Protein 1WY5 (pdb70)

Foldseek 3Di:
DALAVVQLVLLVVCCVVPVLADDFAEEEEAALFALLNQLLVVNCLVCVVVRNHNAYAYEHEQQPPDPCSVVSVVNVVVVCVVVVHHYHYYYDPQVVQCVVVVHASLVSVVVVSVVRVVVCCPVVPGQAYEYSDELVNLVLQLVVCVVVDDDLDSNLGDDQHDVRYHHSRHHPDPVSSVSNCVVVVHDTDPGPNVVRDDPSSCCCVVPVVVVVCVVPVPVSVVSVVVSVVSVVVVVVLQVVLVVQLVVQDDDLKGQLVSLVVDDPSSSLVSQCVSVVHDPPVQSVVLSCCSPPFDWDDPPDIWGNDDRMIGD/DALQCVQLVLLVVCCVPPVLADPFAEEEEAAQFALLNLLLVVSCVVCVVVSPHNAYAYEYEQQPPDPCSVVQVVSVVVVCVVVVHHYHYYYDPLVVQCVVVVHDSQVSVVVVSVVRVVVCCVVVVGQAYEYSDELVNQCLQLVVCVVVDDDLVRNLRDDQHDHRYGYSRHLPDPVSSVSNCVVVVPDTDDGCNVVNDDPSSVCCVPPVVVVVCVVPVCVSVVSSVVSVVSVVVVVVLLVVLVVVLVVQDDDQFGQLVVLVPDDPSSQLSSQCVNVVPRDVVVSVVVNVVSPPHAKDDDPWIKGDDNRIDTD

Structure (mmCIF, N/CA/C/O backbone):
data_1WY5
#
_entry.id   1WY5
#
_cell.length_a   81.963
_cell.length_b   81.963
_cell.length_c   302.578
_cell.angle_alpha   90.00
_cell.angle_beta   90.00
_cell.angle_gamma   90.00
#
_symmetry.space_group_name_H-M   'P 41 21 2'
#
loop_
_entity.id
_entity.type
_entity.pdbx_description
1 polymer 'Hypothetical UPF0072 protein AQ_1887'
2 water water
#
loop_
_atom_site.group_PDB
_atom_site.id
_atom_site.type_symbol
_atom_site.label_atom_id
_atom_site.label_alt_id
_atom_site.label_comp_id
_atom_site.label_asym_id
_atom_site.label_entity_id
_atom_site.label_seq_id
_atom_site.pdbx_PDB_ins_code
_atom_site.Cartn_x
_atom_site.Cartn_y
_atom_site.Cartn_z
_atom_site.occupancy
_atom_site.B_iso_or_equiv
_atom_site.auth_seq_id
_atom_site.auth_comp_id
_atom_site.auth_asym_id
_atom_site.auth_atom_id
_atom_site.pdbx_PDB_model_num
ATOM 1 N N . MET A 1 1 ? -7.042 -19.602 45.232 1.00 64.47 1 MET A N 1
ATOM 2 C CA . MET A 1 1 ? -7.923 -18.483 45.671 1.00 63.50 1 MET A CA 1
ATOM 3 C C . MET A 1 1 ? -7.245 -17.123 45.485 1.00 61.26 1 MET A C 1
ATOM 4 O O . MET A 1 1 ? -6.563 -16.633 46.388 1.00 62.72 1 MET A O 1
ATOM 9 N N . ASN A 1 2 ? -7.430 -16.519 44.315 1.00 56.64 2 ASN A N 1
ATOM 10 C CA . ASN A 1 2 ? -6.844 -15.213 44.038 1.00 52.75 2 ASN A CA 1
ATOM 11 C C . ASN A 1 2 ? -7.878 -14.095 44.257 1.00 50.13 2 ASN A C 1
ATOM 12 O O . ASN A 1 2 ? -9.054 -14.365 44.518 1.00 48.21 2 ASN A O 1
ATOM 17 N N . PRO A 1 3 ? -7.450 -12.825 44.159 1.00 47.14 3 PRO A N 1
ATOM 18 C CA . PRO A 1 3 ? -8.342 -11.677 44.355 1.00 47.25 3 PRO A CA 1
ATOM 19 C C . PRO A 1 3 ? -9.634 -11.725 43.546 1.00 47.48 3 PRO A C 1
ATOM 20 O O . PRO A 1 3 ? -10.697 -11.330 44.036 1.00 46.24 3 PRO A O 1
ATOM 24 N N . GLU A 1 4 ? -9.538 -12.203 42.309 1.00 47.20 4 GLU A N 1
ATOM 25 C CA . GLU A 1 4 ? -10.704 -12.279 41.440 1.00 48.02 4 GLU A CA 1
ATOM 26 C C . GLU A 1 4 ? -11.766 -13.262 41.925 1.00 47.01 4 GLU A C 1
ATOM 27 O O . GLU A 1 4 ? -12.902 -12.872 42.172 1.00 45.46 4 GLU A O 1
ATOM 33 N N . SER A 1 5 ? -11.393 -14.529 42.081 1.00 46.73 5 SER A N 1
ATOM 34 C CA . SER A 1 5 ? -12.346 -15.544 42.510 1.00 47.23 5 SER A CA 1
ATOM 35 C C . SER A 1 5 ? -12.881 -15.329 43.913 1.00 45.97 5 SER A C 1
ATOM 36 O O . SER A 1 5 ? -13.935 -15.851 44.262 1.00 46.82 5 SER A O 1
ATOM 39 N N . ARG A 1 6 ? -12.162 -14.560 44.722 1.00 46.86 6 ARG A N 1
ATOM 40 C CA . ARG A 1 6 ? -12.608 -14.278 46.088 1.00 46.01 6 ARG A CA 1
ATOM 41 C C . ARG A 1 6 ? -13.900 -13.447 46.043 1.00 44.09 6 ARG A C 1
ATOM 42 O O . ARG A 1 6 ? -14.829 -13.674 46.815 1.00 44.21 6 ARG A O 1
ATOM 50 N N . VAL A 1 7 ? -13.953 -12.493 45.120 1.00 40.89 7 VAL A N 1
ATOM 51 C CA . VAL A 1 7 ? -15.120 -11.638 44.960 1.00 37.71 7 VAL A CA 1
ATOM 52 C C . VAL A 1 7 ? -16.249 -12.419 44.293 1.00 37.53 7 VAL A C 1
ATOM 53 O O . VAL A 1 7 ? -17.385 -12.434 44.778 1.00 35.37 7 VAL A O 1
ATOM 57 N N . ILE A 1 8 ? -15.930 -13.062 43.174 1.00 37.70 8 ILE A N 1
ATOM 58 C CA . ILE A 1 8 ? -16.908 -13.850 42.434 1.00 39.49 8 ILE A CA 1
ATOM 59 C C . ILE A 1 8 ? -17.585 -14.892 43.337 1.00 40.89 8 ILE A C 1
ATOM 60 O O . ILE A 1 8 ? -18.791 -15.125 43.228 1.00 40.72 8 ILE A O 1
ATOM 65 N N . ARG A 1 9 ? -16.819 -15.500 44.238 1.00 42.65 9 ARG A N 1
ATOM 66 C CA . ARG A 1 9 ? -17.377 -16.491 45.150 1.00 45.51 9 ARG A CA 1
ATOM 67 C C . ARG A 1 9 ? -18.399 -15.864 46.093 1.00 44.27 9 ARG A C 1
ATOM 68 O O . ARG A 1 9 ? -19.395 -16.501 46.458 1.00 42.96 9 ARG A O 1
ATOM 76 N N . LYS A 1 10 ? -18.140 -14.626 46.511 1.00 42.67 10 LYS A N 1
ATOM 77 C CA . LYS A 1 10 ? -19.051 -13.939 47.423 1.00 40.57 10 LYS A CA 1
ATOM 78 C C . LYS A 1 10 ? -20.286 -13.438 46.689 1.00 37.80 10 LYS A C 1
ATOM 79 O O . LYS A 1 10 ? -21.366 -13.389 47.256 1.00 36.80 10 LYS A O 1
ATOM 85 N N . VAL A 1 11 ? -20.121 -13.072 45.423 1.00 36.23 11 VAL A N 1
ATOM 86 C CA . VAL A 1 11 ? -21.239 -12.610 44.622 1.00 35.24 11 VAL A CA 1
ATOM 87 C C . VAL A 1 11 ? -22.142 -13.806 44.325 1.00 36.36 11 VAL A C 1
ATOM 88 O O . VAL A 1 11 ? -23.364 -13.727 44.494 1.00 35.16 11 VAL A O 1
ATOM 92 N N . LEU A 1 12 ? -21.548 -14.923 43.904 1.00 36.29 12 LEU A N 1
ATOM 93 C CA . LEU A 1 12 ? -22.346 -16.117 43.624 1.00 36.36 12 LEU A CA 1
ATOM 94 C C . LEU A 1 12 ? -23.065 -16.609 44.880 1.00 34.65 12 LEU A C 1
ATOM 95 O O . LEU A 1 12 ? -24.214 -17.046 44.803 1.00 34.79 12 LEU A O 1
ATOM 100 N N . ALA A 1 13 ? -22.394 -16.529 46.030 1.00 32.62 13 ALA A N 1
ATOM 101 C CA . ALA A 1 13 ? -22.984 -16.955 47.301 1.00 32.26 13 ALA A CA 1
ATOM 102 C C . ALA A 1 13 ? -24.182 -16.077 47.677 1.00 33.04 13 ALA A C 1
ATOM 103 O O . ALA A 1 13 ? -25.154 -16.554 48.251 1.00 32.47 13 ALA A O 1
ATOM 105 N N . LEU A 1 14 ? -24.095 -14.788 47.359 1.00 33.69 14 LEU A N 1
ATOM 106 C CA . LEU A 1 14 ? -25.165 -13.849 47.643 1.00 33.27 14 LEU A CA 1
ATOM 107 C C . LEU A 1 14 ? -26.358 -14.262 46.781 1.00 34.01 14 LEU A C 1
ATOM 108 O O . LEU A 1 14 ? -27.493 -14.295 47.253 1.00 31.13 14 LEU A O 1
ATOM 113 N N . GLN A 1 15 ? -26.090 -14.579 45.511 1.00 35.67 15 GLN A N 1
ATOM 114 C CA . GLN A 1 15 ? -27.149 -14.984 44.580 1.00 37.72 15 GLN A CA 1
ATOM 115 C C . GLN A 1 15 ? -27.868 -16.229 45.078 1.00 40.04 15 GLN A C 1
ATOM 116 O O . GLN A 1 15 ? -29.096 -16.324 45.007 1.00 41.45 15 GLN A O 1
ATOM 122 N N . ASN A 1 16 ? -27.096 -17.183 45.583 1.00 41.55 16 ASN A N 1
ATOM 123 C CA . ASN A 1 16 ? -27.662 -18.413 46.104 1.00 43.40 16 ASN A CA 1
ATOM 124 C C . ASN A 1 16 ? -28.476 -18.136 47.374 1.00 44.97 16 ASN A C 1
ATOM 125 O O . ASN A 1 16 ? -29.531 -18.733 47.583 1.00 44.49 16 ASN A O 1
ATOM 130 N N . ASP A 1 17 ? -27.987 -17.224 48.216 1.00 46.73 17 ASP A N 1
ATOM 131 C CA . ASP A 1 17 ? -28.670 -16.874 49.468 1.00 47.59 17 ASP A CA 1
ATOM 132 C C . ASP A 1 17 ? -29.871 -15.923 49.330 1.00 47.76 17 ASP A C 1
ATOM 133 O O . ASP A 1 17 ? -30.844 -16.055 50.066 1.00 48.31 17 ASP A O 1
ATOM 138 N N . GLU A 1 18 ? -29.800 -14.973 48.395 1.00 47.45 18 GLU A N 1
ATOM 139 C CA . GLU A 1 18 ? -30.857 -13.972 48.224 1.00 47.23 18 GLU A CA 1
ATOM 140 C C . GLU A 1 18 ? -31.604 -13.913 46.883 1.00 47.19 18 GLU A C 1
ATOM 141 O O . GLU A 1 18 ? -32.633 -13.248 46.794 1.00 47.06 18 GLU A O 1
ATOM 147 N N . LYS A 1 19 ? -31.088 -14.570 45.845 1.00 46.62 19 LYS A N 1
ATOM 148 C CA . LYS A 1 19 ? -31.710 -14.526 44.519 1.00 44.75 19 LYS A CA 1
ATOM 149 C C . LYS A 1 19 ? -31.782 -13.071 44.049 1.00 43.30 19 LYS A C 1
ATOM 150 O O . LYS A 1 19 ? -32.853 -12.543 43.739 1.00 42.87 19 LYS A O 1
ATOM 156 N N . ILE A 1 20 ? -30.622 -12.429 44.007 1.00 41.17 20 ILE A N 1
ATOM 157 C CA . ILE A 1 20 ? -30.517 -11.039 43.585 1.00 40.04 20 ILE A CA 1
ATOM 158 C C . ILE A 1 20 ? -31.163 -10.873 42.219 1.00 40.78 20 ILE A C 1
ATOM 159 O O . ILE A 1 20 ? -31.930 -9.930 41.994 1.00 41.38 20 ILE A O 1
ATOM 164 N N . PHE A 1 21 ? -30.822 -11.783 41.308 1.00 37.89 21 PHE A N 1
ATOM 165 C CA . PHE A 1 21 ? -31.369 -11.773 39.961 1.00 38.18 21 PHE A CA 1
ATOM 166 C C . PHE A 1 21 ? -32.230 -13.025 39.779 1.00 39.35 21 PHE A C 1
ATOM 167 O O . PHE A 1 21 ? -31.807 -14.142 40.110 1.00 39.70 21 PHE A O 1
ATOM 175 N N . SER A 1 22 ? -33.446 -12.834 39.274 1.00 37.74 22 SER A N 1
ATOM 176 C CA . SER A 1 22 ? -34.359 -13.957 39.086 1.00 38.17 22 SER A CA 1
ATOM 177 C C . SER A 1 22 ? -35.444 -13.684 38.038 1.00 38.14 22 SER A C 1
ATOM 178 O O . SER A 1 22 ? -36.610 -14.010 38.242 1.00 36.05 22 SER A O 1
ATOM 181 N N . GLY A 1 23 ? -35.050 -13.091 36.916 1.00 39.22 23 GLY A N 1
ATOM 182 C CA . GLY A 1 23 ? -36.008 -12.795 35.872 1.00 39.86 23 GLY A CA 1
ATOM 183 C C . GLY A 1 23 ? -35.721 -11.473 35.185 1.00 42.32 23 GLY A C 1
ATOM 184 O O . GLY A 1 23 ? -36.205 -11.230 34.072 1.00 42.66 23 GLY A O 1
ATOM 185 N N . GLU A 1 24 ? -34.951 -10.608 35.846 1.00 39.88 24 GLU A N 1
ATOM 186 C CA . GLU A 1 24 ? -34.602 -9.321 35.262 1.00 38.39 24 GLU A CA 1
ATOM 187 C C . GLU A 1 24 ? -33.810 -9.597 33.993 1.00 38.80 24 GLU A C 1
ATOM 188 O O . GLU A 1 24 ? -33.052 -10.566 33.929 1.00 37.74 24 GLU A O 1
ATOM 194 N N . ARG A 1 25 ? -33.982 -8.750 32.985 1.00 38.09 25 ARG A N 1
ATOM 195 C CA . ARG A 1 25 ? -33.264 -8.927 31.728 1.00 38.77 25 ARG A CA 1
ATOM 196 C C . ARG A 1 25 ? -32.394 -7.718 31.418 1.00 38.31 25 ARG A C 1
ATOM 197 O O . ARG A 1 25 ? -31.377 -7.832 30.737 1.00 39.86 25 ARG A O 1
ATOM 205 N N . ARG A 1 26 ? -32.806 -6.554 31.903 1.00 37.55 26 ARG A N 1
ATOM 206 C CA . ARG A 1 26 ? -32.055 -5.330 31.647 1.00 37.21 26 ARG A CA 1
ATOM 207 C C . ARG A 1 26 ? -31.675 -4.617 32.946 1.00 35.91 26 ARG A C 1
ATOM 208 O O . ARG A 1 26 ? -32.535 -4.123 33.683 1.00 34.79 26 ARG A O 1
ATOM 216 N N . VAL A 1 27 ? -30.372 -4.582 33.210 1.00 34.73 27 VAL A N 1
ATOM 217 C CA . VAL A 1 27 ? -29.823 -3.972 34.416 1.00 33.28 27 VAL A CA 1
ATOM 218 C C . VAL A 1 27 ? -29.104 -2.650 34.158 1.00 32.63 27 VAL A C 1
ATOM 219 O O . VAL A 1 27 ? -28.251 -2.544 33.263 1.00 31.65 27 VAL A O 1
ATOM 223 N N . LEU A 1 28 ? -29.464 -1.640 34.941 1.00 31.44 28 LEU A N 1
ATOM 224 C CA . LEU A 1 28 ? -28.823 -0.330 34.849 1.00 31.62 28 LEU A CA 1
ATOM 225 C C . LEU A 1 28 ? -27.850 -0.230 36.033 1.00 30.66 28 LEU A C 1
ATOM 226 O O . LEU A 1 28 ? -28.240 -0.398 37.184 1.00 29.04 28 LEU A O 1
ATOM 231 N N . ILE A 1 29 ? -26.581 0.017 35.752 1.00 31.25 29 ILE A N 1
ATOM 232 C CA . ILE A 1 29 ? -25.596 0.134 36.813 1.00 32.37 29 ILE A CA 1
ATOM 233 C C . ILE A 1 29 ? -25.384 1.582 37.253 1.00 34.47 29 ILE A C 1
ATOM 234 O O . ILE A 1 29 ? -25.254 2.481 36.421 1.00 34.71 29 ILE A O 1
ATOM 239 N N . ALA A 1 30 ? -25.371 1.796 38.569 1.00 35.43 30 ALA A N 1
ATOM 240 C CA . ALA A 1 30 ? -25.126 3.117 39.140 1.00 35.24 30 ALA A CA 1
ATOM 241 C C . ALA A 1 30 ? -23.610 3.254 39.044 1.00 36.16 30 ALA A C 1
ATOM 242 O O . ALA A 1 30 ? -22.892 2.943 39.991 1.00 38.51 30 ALA A O 1
ATOM 244 N N . PHE A 1 31 ? -23.143 3.711 37.885 1.00 36.25 31 PHE A N 1
ATOM 245 C CA . PHE A 1 31 ? -21.719 3.841 37.582 1.00 35.58 31 PHE A CA 1
ATOM 246 C C . PHE A 1 31 ? -21.104 5.207 37.859 1.00 34.99 31 PHE A C 1
ATOM 247 O O . PHE A 1 31 ? -21.099 6.076 36.993 1.00 36.62 31 PHE A O 1
ATOM 255 N N . SER A 1 32 ? -20.548 5.377 39.051 1.00 35.02 32 SER A N 1
ATOM 256 C CA . SER A 1 32 ? -19.915 6.634 39.439 1.00 35.89 32 SER A CA 1
ATOM 257 C C . SER A 1 32 ? -18.535 6.758 38.811 1.00 34.60 32 SER A C 1
ATOM 258 O O . SER A 1 32 ? -18.060 7.859 38.535 1.00 34.85 32 SER A O 1
ATOM 261 N N . GLY A 1 33 ? -17.890 5.618 38.597 1.00 33.70 33 GLY A N 1
ATOM 262 C CA . GLY A 1 33 ? -16.557 5.625 38.026 1.00 33.21 33 GLY A CA 1
ATOM 263 C C . GLY A 1 33 ? -15.483 5.185 39.013 1.00 33.12 33 GLY A C 1
ATOM 264 O O . GLY A 1 33 ? -14.342 4.980 38.615 1.00 35.22 33 GLY A O 1
ATOM 265 N N . GLY A 1 34 ? -15.836 5.047 40.295 1.00 32.88 34 GLY A N 1
ATOM 266 C CA . GLY A 1 34 ? -14.872 4.610 41.298 1.00 33.04 34 GLY A CA 1
ATOM 267 C C . GLY A 1 34 ? -14.599 3.110 41.256 1.00 34.16 34 GLY A C 1
ATOM 268 O O . GLY A 1 34 ? -15.262 2.394 40.507 1.00 33.94 34 GLY A O 1
ATOM 269 N N . VAL A 1 35 ? -13.637 2.630 42.049 1.00 34.58 35 VAL A N 1
ATOM 270 C CA . VAL A 1 35 ? -13.299 1.200 42.075 1.00 36.11 35 VAL A CA 1
ATOM 271 C C . VAL A 1 35 ? -14.502 0.308 42.274 1.00 36.71 35 VAL A C 1
ATOM 272 O O . VAL A 1 35 ? -14.634 -0.708 41.598 1.00 38.73 35 VAL A O 1
ATOM 276 N N . ASP A 1 36 ? -15.346 0.659 43.240 1.00 37.54 36 ASP A N 1
ATOM 277 C CA . ASP A 1 36 ? -16.544 -0.127 43.536 1.00 40.39 36 ASP A CA 1
ATOM 278 C C . ASP A 1 36 ? -17.337 -0.329 42.260 1.00 38.21 36 ASP A C 1
ATOM 279 O O . ASP A 1 36 ? -17.695 -1.444 41.901 1.00 36.06 36 ASP A O 1
ATOM 284 N N . SER A 1 37 ? -17.602 0.792 41.599 1.00 37.48 37 SER A N 1
ATOM 285 C CA . SER A 1 37 ? -18.358 0.853 40.361 1.00 36.70 37 SER A CA 1
ATOM 286 C C . SER A 1 37 ? -17.754 -0.026 39.261 1.00 33.94 37 SER A C 1
ATOM 287 O O . SER A 1 37 ? -18.452 -0.808 38.621 1.00 33.11 37 SER A O 1
ATOM 290 N N . VAL A 1 38 ? -16.451 0.133 39.046 1.00 30.17 38 VAL A N 1
ATOM 291 C CA . VAL A 1 38 ? -1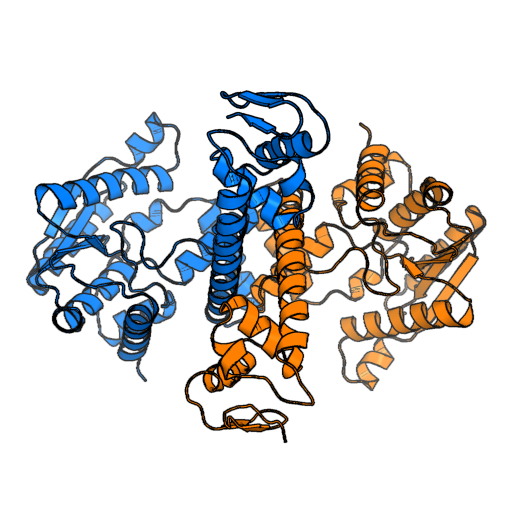5.716 -0.592 38.023 1.00 27.81 38 VAL A CA 1
ATOM 292 C C . VAL A 1 38 ? -15.690 -2.095 38.293 1.00 28.32 38 VAL A C 1
ATOM 293 O O . VAL A 1 38 ? -15.880 -2.884 37.378 1.00 29.47 38 VAL A O 1
ATOM 297 N N . VAL A 1 39 ? -15.483 -2.484 39.543 1.00 28.13 39 VAL A N 1
ATOM 298 C CA . VAL A 1 39 ? -15.457 -3.892 39.907 1.00 31.65 39 VAL A CA 1
ATOM 299 C C . VAL A 1 39 ? -16.862 -4.512 39.799 1.00 34.18 39 VAL A C 1
ATOM 300 O O . VAL A 1 39 ? -17.016 -5.652 39.347 1.00 34.97 39 VAL A O 1
ATOM 304 N N . LEU A 1 40 ? -17.887 -3.762 40.198 1.00 34.68 40 LEU A N 1
ATOM 305 C CA . LEU A 1 40 ? -19.260 -4.250 40.106 1.00 34.26 40 LEU A CA 1
ATOM 306 C C . LEU A 1 40 ? -19.540 -4.587 38.642 1.00 35.14 40 LEU A C 1
ATOM 307 O O . LEU A 1 40 ? -20.015 -5.676 38.315 1.00 34.79 40 LEU A O 1
ATOM 312 N N . THR A 1 41 ? -19.212 -3.637 37.773 1.00 34.24 41 THR A N 1
ATOM 313 C CA . THR A 1 41 ? -19.415 -3.767 36.338 1.00 34.64 41 THR A CA 1
ATOM 314 C C . THR A 1 41 ? -18.627 -4.920 35.726 1.00 34.54 41 THR A C 1
ATOM 315 O O . THR A 1 41 ? -19.157 -5.687 34.932 1.00 33.74 41 THR A O 1
ATOM 319 N N . ASP A 1 42 ? -17.354 -5.031 36.089 1.00 35.92 42 ASP A N 1
ATOM 320 C CA . ASP A 1 42 ? -16.506 -6.098 35.574 1.00 34.32 42 ASP A CA 1
ATOM 321 C C . ASP A 1 42 ? -17.085 -7.446 36.010 1.00 35.08 42 ASP A C 1
ATOM 322 O O . ASP A 1 42 ? -17.021 -8.421 35.271 1.00 37.06 42 ASP A O 1
ATOM 327 N N . VAL A 1 43 ? -17.662 -7.487 37.208 1.00 35.12 43 VAL A N 1
ATOM 328 C CA . VAL A 1 43 ? -18.265 -8.704 37.732 1.00 35.20 43 VAL A CA 1
ATOM 329 C C . VAL A 1 43 ? -19.555 -9.075 36.990 1.00 36.71 43 VAL A C 1
ATOM 330 O O . VAL A 1 43 ? -19.734 -10.227 36.581 1.00 37.82 43 VAL A O 1
ATOM 334 N N . LEU A 1 44 ? -20.448 -8.104 36.826 1.00 35.98 44 LEU A N 1
ATOM 335 C CA . LEU A 1 44 ? -21.718 -8.336 36.139 1.00 37.25 44 LEU A CA 1
ATOM 336 C C . LEU A 1 44 ? -21.546 -8.684 34.660 1.00 36.93 44 LEU A C 1
ATOM 337 O O . LEU A 1 44 ? -22.332 -9.457 34.111 1.00 36.71 44 LEU A O 1
ATOM 342 N N . LEU A 1 45 ? -20.530 -8.116 34.014 1.00 35.83 45 LEU A N 1
ATOM 343 C CA . LEU A 1 45 ? -20.285 -8.416 32.612 1.00 36.98 45 LEU A CA 1
ATOM 344 C C . LEU A 1 45 ? -19.744 -9.827 32.492 1.00 39.18 45 LEU A C 1
ATOM 345 O O . LEU A 1 45 ? -19.962 -10.509 31.489 1.00 41.37 45 LEU A O 1
ATOM 350 N N . LYS A 1 46 ? -19.047 -10.262 33.535 1.00 40.20 46 LYS A N 1
ATOM 351 C CA . LYS A 1 46 ? -18.467 -11.597 33.593 1.00 40.40 46 LYS A CA 1
ATOM 352 C C . LYS A 1 46 ? -19.548 -12.646 33.882 1.00 38.93 46 LYS A C 1
ATOM 353 O O . LYS A 1 46 ? -19.493 -13.756 33.366 1.00 37.23 46 LYS A O 1
ATOM 359 N N . LEU A 1 47 ? -20.536 -12.275 34.693 1.00 38.24 47 LEU A N 1
ATOM 360 C CA . LEU A 1 47 ? -21.616 -13.184 35.069 1.00 37.78 47 LEU A CA 1
ATOM 361 C C . LEU A 1 47 ? -22.945 -12.887 34.375 1.00 37.51 47 LEU A C 1
ATOM 362 O O . LEU A 1 47 ? -23.996 -13.366 34.804 1.00 36.99 47 LEU A O 1
ATOM 367 N N . LYS A 1 48 ? -22.898 -12.114 33.298 1.00 37.37 48 LYS A N 1
ATOM 368 C CA . LYS A 1 48 ? -24.105 -11.752 32.562 1.00 38.73 48 LYS A CA 1
ATOM 369 C C . LYS A 1 48 ? -24.944 -12.963 32.129 1.00 39.46 48 LYS A C 1
ATOM 370 O O . LYS A 1 48 ? -26.155 -13.004 32.362 1.00 39.75 48 LYS A O 1
ATOM 376 N N . ASN A 1 49 ? -24.312 -13.944 31.493 1.00 39.13 49 ASN A N 1
ATOM 377 C CA . ASN A 1 49 ? -25.041 -15.133 31.058 1.00 39.38 49 ASN A CA 1
ATOM 378 C C . ASN A 1 49 ? -25.465 -15.933 32.273 1.00 38.94 49 ASN A C 1
ATOM 379 O O . ASN A 1 49 ? -26.612 -16.384 32.370 1.00 37.86 49 ASN A O 1
ATOM 384 N N . TYR A 1 50 ? -24.535 -16.088 33.208 1.00 36.55 50 TYR A N 1
ATOM 385 C CA . TYR A 1 50 ? -24.805 -16.813 34.437 1.00 37.12 50 TYR A CA 1
ATOM 386 C C . TYR A 1 50 ? -26.155 -16.383 35.044 1.00 37.88 50 TYR A C 1
ATOM 387 O O . TYR A 1 50 ? -26.942 -17.229 35.470 1.00 38.35 50 TYR A O 1
ATOM 396 N N . PHE A 1 51 ? -26.413 -15.070 35.075 1.00 37.83 51 PHE A N 1
ATOM 397 C CA . PHE A 1 51 ? -27.658 -14.522 35.632 1.00 37.65 51 PHE A CA 1
ATOM 398 C C . PHE A 1 51 ? -28.817 -14.428 34.633 1.00 37.04 51 PHE A C 1
ATOM 399 O O . PHE A 1 51 ? -29.915 -14.018 35.005 1.00 36.65 51 PHE A O 1
ATOM 407 N N . SER A 1 52 ? -28.570 -14.783 33.373 1.00 36.53 52 SER A N 1
ATOM 408 C CA . SER A 1 52 ? -29.601 -14.723 32.327 1.00 35.54 52 SER A CA 1
ATOM 409 C C . SER A 1 52 ? -30.035 -13.284 32.018 1.00 35.68 52 SER A C 1
ATOM 410 O O . SER A 1 52 ? -31.215 -13.011 31.748 1.00 35.15 52 SER A O 1
ATOM 413 N N . LEU A 1 53 ? -29.073 -12.373 32.054 1.00 34.01 53 LEU A N 1
ATOM 414 C CA . LEU A 1 53 ? -29.330 -10.971 31.773 1.00 35.03 53 LEU A CA 1
ATOM 415 C C . LEU A 1 53 ? -29.124 -10.756 30.291 1.00 35.23 53 LEU A C 1
ATOM 416 O O . LEU A 1 53 ? -28.258 -11.376 29.685 1.00 36.60 53 LEU A O 1
ATOM 421 N N . LYS A 1 54 ? -29.920 -9.885 29.696 1.00 36.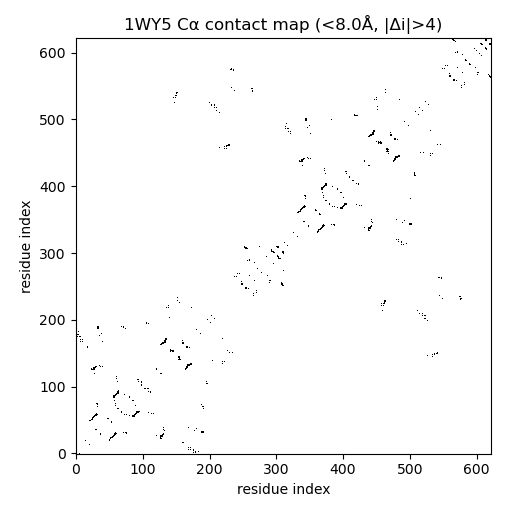60 54 LYS A N 1
ATOM 422 C CA . LYS A 1 54 ? -29.785 -9.636 28.273 1.00 39.48 54 LYS A CA 1
ATOM 423 C C . LYS A 1 54 ? -29.112 -8.301 27.988 1.00 41.27 54 LYS A C 1
ATOM 424 O O . LYS A 1 54 ? -28.552 -8.092 26.908 1.00 39.92 54 LYS A O 1
ATOM 430 N N . GLU A 1 55 ? -29.156 -7.403 28.966 1.00 43.09 55 GLU A N 1
ATOM 431 C CA . GLU A 1 55 ? -28.544 -6.094 28.808 1.00 45.17 55 GLU A CA 1
ATOM 432 C C . GLU A 1 55 ? -28.061 -5.466 30.110 1.00 44.72 55 GLU A C 1
ATOM 433 O O . GLU A 1 55 ? -28.805 -5.365 31.094 1.00 42.18 55 GLU A O 1
ATOM 439 N N . VAL A 1 56 ? -26.794 -5.058 30.102 1.00 43.95 56 VAL A N 1
ATOM 440 C CA . VAL A 1 56 ? -26.178 -4.403 31.246 1.00 41.75 56 VAL A CA 1
ATOM 441 C C . VAL A 1 56 ? -25.723 -3.054 30.712 1.00 42.23 56 VAL A C 1
ATOM 442 O O . VAL A 1 56 ? -24.891 -2.988 29.810 1.00 43.13 56 VAL A O 1
ATOM 446 N N . ALA A 1 57 ? -26.284 -1.979 31.255 1.00 41.89 57 ALA A N 1
ATOM 447 C CA . ALA A 1 57 ? -25.941 -0.637 30.802 1.00 39.76 57 ALA A CA 1
ATOM 448 C C . ALA A 1 57 ? -25.439 0.215 31.953 1.00 38.56 57 ALA A C 1
ATOM 449 O O . ALA A 1 57 ? -25.712 -0.066 33.114 1.00 37.74 57 ALA A O 1
ATOM 451 N N . LEU A 1 58 ? -24.705 1.267 31.621 1.00 38.40 58 LEU A N 1
ATOM 452 C CA . LEU A 1 58 ? -24.162 2.148 32.638 1.00 38.66 58 LEU A CA 1
ATOM 453 C C . LEU A 1 58 ? -24.929 3.439 32.684 1.00 37.17 58 LEU A C 1
ATOM 454 O O . LEU A 1 58 ? -25.449 3.897 31.674 1.00 37.51 58 LEU A O 1
ATOM 459 N N . ALA A 1 59 ? -24.992 4.021 33.871 1.00 36.97 59 ALA A N 1
ATOM 460 C CA . ALA A 1 59 ? -25.650 5.296 34.061 1.00 37.16 59 ALA A CA 1
ATOM 461 C C . ALA A 1 59 ? -24.730 6.088 34.975 1.00 38.37 59 ALA A C 1
ATOM 462 O O . ALA A 1 59 ? -24.496 5.698 36.119 1.00 36.71 59 ALA A O 1
ATOM 464 N N . HIS A 1 60 ? -24.180 7.177 34.448 1.00 39.63 60 HIS A N 1
ATOM 465 C CA . HIS A 1 60 ? -23.298 8.037 35.224 1.00 39.87 60 HIS A CA 1
ATOM 466 C C . HIS A 1 60 ? -23.969 9.380 35.450 1.00 40.13 60 HIS A C 1
ATOM 467 O O . HIS A 1 60 ? -24.494 10.005 34.519 1.00 39.11 60 HIS A O 1
ATOM 474 N N . PHE A 1 61 ? -23.940 9.817 36.701 1.00 39.67 61 PHE A N 1
ATOM 475 C CA . PHE A 1 61 ? -24.533 11.082 37.080 1.00 37.98 61 PHE A CA 1
ATOM 476 C C . PHE A 1 61 ? -23.424 12.093 37.368 1.00 38.02 61 PHE A C 1
ATOM 477 O O . PHE A 1 61 ? -22.529 11.827 38.169 1.00 37.97 61 PHE A O 1
ATOM 485 N N . ASN A 1 62 ? -23.480 13.245 36.708 1.00 36.60 62 ASN A N 1
ATOM 486 C CA . ASN A 1 62 ? -22.484 14.292 36.906 1.00 36.55 62 ASN A CA 1
ATOM 487 C C . ASN A 1 62 ? -23.054 15.268 37.934 1.00 36.97 62 ASN A C 1
ATOM 488 O O . ASN A 1 62 ? -24.043 15.944 37.664 1.00 37.18 62 ASN A O 1
ATOM 493 N N . HIS A 1 63 ? -22.430 15.332 39.111 1.00 36.40 63 HIS A N 1
ATOM 494 C CA . HIS A 1 63 ? -22.912 16.196 40.185 1.00 38.00 63 HIS A CA 1
ATOM 495 C C . HIS A 1 63 ? -22.503 17.669 40.115 1.00 39.04 63 HIS A C 1
ATOM 496 O O . HIS A 1 63 ? -22.917 18.458 40.965 1.00 36.20 63 HIS A O 1
ATOM 503 N N . MET A 1 64 ? -21.684 18.029 39.129 1.00 40.41 64 MET A N 1
ATOM 504 C CA . MET A 1 64 ? -21.227 19.409 38.968 1.00 42.81 64 MET A CA 1
ATOM 505 C C . MET A 1 64 ? -20.488 19.960 40.196 1.00 42.58 64 MET A C 1
ATOM 506 O O . MET A 1 64 ? -20.361 21.178 40.349 1.00 43.13 64 MET A O 1
ATOM 511 N N . LEU A 1 65 ? -20.002 19.076 41.063 1.00 41.84 65 LEU A N 1
ATOM 512 C CA . LEU A 1 65 ? -19.300 19.497 42.270 1.00 42.04 65 LEU A CA 1
ATOM 513 C C . LEU A 1 65 ? -17.916 20.071 42.021 1.00 42.13 65 LEU A C 1
ATOM 514 O O . LEU A 1 65 ? -17.537 21.069 42.632 1.00 43.29 65 LEU A O 1
ATOM 519 N N . ARG A 1 66 ? -17.159 19.441 41.132 1.00 41.22 66 ARG A N 1
ATOM 520 C CA . ARG A 1 66 ? -15.797 19.882 40.865 1.00 42.66 66 ARG A CA 1
ATOM 521 C C . ARG A 1 66 ? -15.343 19.587 39.443 1.00 42.91 66 ARG A C 1
ATOM 522 O O . ARG A 1 66 ? -15.976 18.802 38.743 1.00 44.44 66 ARG A O 1
ATOM 530 N N . GLU A 1 67 ? -14.247 20.214 39.020 1.00 41.65 67 GLU A N 1
ATOM 531 C CA . GLU A 1 67 ? -13.726 19.998 37.674 1.00 42.39 67 GLU A CA 1
ATOM 532 C C . GLU A 1 67 ? -13.505 18.528 37.365 1.00 39.36 67 GLU A C 1
ATOM 533 O O . GLU A 1 67 ? -13.679 18.102 36.228 1.00 41.54 67 GLU A O 1
ATOM 539 N N . SER A 1 68 ? -13.106 17.749 38.359 1.00 37.98 68 SER A N 1
ATOM 540 C CA . SER A 1 68 ? -12.852 16.334 38.106 1.00 39.12 68 SER A CA 1
ATOM 541 C C . SER A 1 68 ? -14.108 15.608 37.617 1.00 38.68 68 SER A C 1
ATOM 542 O O . SER A 1 68 ? -14.025 14.498 37.093 1.00 37.83 68 SER A O 1
ATOM 545 N N . ALA A 1 69 ? -15.263 16.247 37.785 1.00 37.49 69 ALA A N 1
ATOM 546 C CA . ALA A 1 69 ? -16.531 15.675 37.350 1.00 37.60 69 ALA A CA 1
ATOM 547 C C . ALA A 1 69 ? -16.499 15.413 35.847 1.00 38.13 69 ALA A C 1
ATOM 548 O O . ALA A 1 69 ? -16.900 14.341 35.385 1.00 36.66 69 ALA A O 1
ATOM 550 N N . GLU A 1 70 ? -16.027 16.400 35.089 1.00 38.61 70 GLU A N 1
ATOM 551 C CA . GLU A 1 70 ? -15.943 16.274 33.636 1.00 40.52 70 GLU A CA 1
ATOM 552 C C . GLU A 1 70 ? -14.946 15.164 33.289 1.00 40.03 70 GLU A C 1
ATOM 553 O O . GLU A 1 70 ? -15.155 14.402 32.336 1.00 39.74 70 GLU A O 1
ATOM 559 N N . ARG A 1 71 ? -13.865 15.083 34.068 1.00 38.79 71 ARG A N 1
ATOM 560 C CA . ARG A 1 71 ? -12.851 14.052 33.884 1.00 37.38 71 ARG A CA 1
ATOM 561 C C . ARG A 1 71 ? -13.509 12.689 34.155 1.00 37.78 71 ARG A C 1
ATOM 562 O O . ARG A 1 71 ? -13.286 11.724 33.427 1.00 37.44 71 ARG A O 1
ATOM 570 N N . ASP A 1 72 ? -14.325 12.631 35.205 1.00 37.83 72 ASP A N 1
ATOM 571 C CA . ASP A 1 72 ? -15.044 11.415 35.574 1.00 38.91 72 ASP A CA 1
ATOM 572 C C . ASP A 1 72 ? -15.977 10.981 34.445 1.00 38.84 72 ASP A C 1
ATOM 573 O O . ASP A 1 72 ? -16.026 9.806 34.091 1.00 37.01 72 ASP A O 1
ATOM 578 N N . GLU A 1 73 ? -16.721 11.934 33.887 1.00 40.10 73 GLU A N 1
ATOM 579 C CA . GLU A 1 73 ? -17.665 11.624 32.820 1.00 43.08 73 GLU A CA 1
ATOM 580 C C . GLU A 1 73 ? -16.938 11.039 31.618 1.00 43.92 73 GLU A C 1
ATOM 581 O O . GLU A 1 73 ? -17.397 10.068 31.006 1.00 42.49 73 GLU A O 1
ATOM 587 N N . GLU A 1 74 ? -15.794 11.632 31.295 1.00 45.20 74 GLU A N 1
ATOM 588 C CA . GLU A 1 74 ? -14.992 11.176 30.174 1.00 45.07 74 GLU A CA 1
ATOM 589 C C . GLU A 1 74 ? -14.503 9.761 30.403 1.00 42.83 74 GLU A C 1
ATOM 590 O O . GLU A 1 74 ? -14.523 8.942 29.489 1.00 43.66 74 GLU A O 1
ATOM 596 N N . PHE A 1 75 ? -14.061 9.469 31.620 1.00 40.02 75 PHE A N 1
ATOM 597 C CA . PHE A 1 75 ? -13.588 8.128 31.918 1.00 39.17 75 PHE A CA 1
ATOM 598 C C . PHE A 1 75 ? -14.721 7.118 31.759 1.00 40.48 75 PHE A C 1
ATOM 599 O O . PHE A 1 75 ? -14.527 6.028 31.215 1.00 41.59 75 PHE A O 1
ATOM 607 N N . CYS A 1 76 ? -15.901 7.482 32.250 1.00 40.17 76 CYS A N 1
ATOM 608 C CA . CYS A 1 76 ? -17.055 6.610 32.163 1.00 40.20 76 CYS A CA 1
ATOM 609 C C . CYS A 1 76 ? -17.421 6.326 30.711 1.00 41.17 76 CYS A C 1
ATOM 610 O O . CYS A 1 76 ? -17.733 5.192 30.360 1.00 39.85 76 CYS A O 1
ATOM 613 N N . LYS A 1 77 ? -17.373 7.345 29.861 1.00 42.08 77 LYS A N 1
ATOM 614 C CA . LYS A 1 77 ? -17.709 7.127 28.459 1.00 44.27 77 LYS A CA 1
ATOM 615 C C . LYS A 1 77 ? -16.704 6.206 27.776 1.00 44.10 77 LYS A C 1
ATOM 616 O O . LYS A 1 77 ? -17.103 5.296 27.053 1.00 44.31 77 LYS A O 1
ATOM 622 N N . GLU A 1 78 ? -15.411 6.426 28.020 1.00 44.21 78 GLU A N 1
ATOM 623 C CA . GLU A 1 78 ? -14.364 5.599 27.413 1.00 45.53 78 GLU A CA 1
ATOM 624 C C . GLU A 1 78 ? -14.470 4.164 27.912 1.00 44.33 78 GLU A C 1
ATOM 625 O O . GLU A 1 78 ? -14.220 3.214 27.168 1.00 44.15 78 GLU A O 1
ATOM 631 N N . PHE A 1 79 ? -14.851 4.022 29.176 1.00 43.08 79 PHE A N 1
ATOM 632 C CA . PHE A 1 79 ? -15.010 2.719 29.804 1.00 41.01 79 PHE A CA 1
ATOM 633 C C . PHE A 1 79 ? -16.169 1.972 29.152 1.00 42.63 79 PHE A C 1
ATOM 634 O O . PHE A 1 79 ? -16.090 0.755 28.945 1.00 43.46 79 PHE A O 1
ATOM 642 N N . ALA A 1 80 ? -17.242 2.698 28.834 1.00 40.93 80 ALA A N 1
ATOM 643 C CA . ALA A 1 80 ? -18.409 2.098 28.188 1.00 42.50 80 ALA A CA 1
ATOM 644 C C . ALA A 1 80 ? -18.011 1.564 26.815 1.00 43.96 80 ALA A C 1
ATOM 645 O O . ALA A 1 80 ? -18.389 0.453 26.436 1.00 42.36 80 ALA A O 1
ATOM 647 N N . LYS A 1 81 ? -17.244 2.367 26.079 1.00 46.88 81 LYS A N 1
ATOM 648 C CA . LYS A 1 81 ? -16.781 1.993 24.743 1.00 50.78 81 LYS A CA 1
ATOM 649 C C . LYS A 1 81 ? -15.807 0.817 24.765 1.00 50.61 81 LYS A C 1
ATOM 650 O O . LYS A 1 81 ? -15.905 -0.080 23.935 1.00 51.87 81 LYS A O 1
ATOM 656 N N . GLU A 1 82 ? -14.876 0.806 25.712 1.00 51.36 82 GLU A N 1
ATOM 657 C CA . GLU A 1 82 ? -13.927 -0.296 25.785 1.00 52.99 82 GLU A CA 1
ATOM 658 C C . GLU A 1 82 ? -14.672 -1.596 26.108 1.00 51.64 82 GLU A C 1
ATOM 659 O O . GLU A 1 82 ? -14.227 -2.685 25.746 1.00 51.30 82 GLU A O 1
ATOM 665 N N . ARG A 1 83 ? -15.816 -1.470 26.776 1.00 49.38 83 ARG A N 1
ATOM 666 C CA . ARG A 1 83 ? -16.626 -2.620 27.166 1.00 46.88 83 ARG A CA 1
ATOM 667 C C . ARG A 1 83 ? -17.783 -2.878 26.211 1.00 47.06 83 ARG A C 1
ATOM 668 O O . ARG A 1 83 ? -18.458 -3.899 26.319 1.00 47.40 83 ARG A O 1
ATOM 676 N N . ASN A 1 84 ? -18.014 -1.950 25.287 1.00 46.71 84 ASN A N 1
ATOM 677 C CA . ASN A 1 84 ? -19.107 -2.069 24.320 1.00 47.49 84 ASN A CA 1
ATOM 678 C C . ASN A 1 84 ? -20.486 -2.050 24.987 1.00 46.91 84 ASN A C 1
ATOM 679 O O . ASN A 1 84 ? -21.376 -2.826 24.629 1.00 45.44 84 ASN A O 1
ATOM 684 N N . MET A 1 85 ? -20.659 -1.160 25.959 1.00 44.89 85 MET A N 1
ATOM 685 C CA . MET A 1 85 ? -21.933 -1.050 26.651 1.00 44.33 85 MET A CA 1
ATOM 686 C C . MET A 1 85 ? -22.520 0.311 26.348 1.00 42.76 85 MET A C 1
ATOM 687 O O . MET A 1 85 ? -21.807 1.241 25.965 1.00 40.03 85 MET A O 1
ATOM 692 N N . LYS A 1 86 ? -23.825 0.416 26.546 1.00 41.72 86 LYS A N 1
ATOM 693 C CA . LYS A 1 86 ? -24.529 1.662 26.355 1.00 43.63 86 LYS A CA 1
ATOM 694 C C . LYS A 1 86 ? -24.347 2.440 27.658 1.00 43.04 86 LYS A C 1
ATOM 695 O O . LYS A 1 86 ? -24.252 1.851 28.734 1.00 43.03 86 LYS A O 1
ATOM 701 N N . ILE A 1 87 ? -24.264 3.759 27.573 1.00 43.12 87 ILE A N 1
ATOM 702 C CA . ILE A 1 87 ? -24.135 4.553 28.787 1.00 42.11 87 ILE A CA 1
ATOM 703 C C . ILE A 1 87 ? -25.068 5.750 28.726 1.00 42.07 87 ILE A C 1
ATOM 704 O O . ILE A 1 87 ? -25.229 6.362 27.674 1.00 41.40 87 ILE A O 1
ATOM 709 N N . PHE A 1 88 ? -25.701 6.059 29.854 1.00 43.05 88 PHE A N 1
ATOM 710 C CA . PHE A 1 88 ? -26.599 7.205 29.947 1.00 44.25 88 PHE A CA 1
ATOM 711 C C . PHE A 1 88 ? -25.985 8.202 30.925 1.00 45.07 88 PHE A C 1
ATOM 712 O O . PHE A 1 88 ? -25.615 7.834 32.040 1.00 46.10 88 PHE A O 1
ATOM 720 N N . VAL A 1 89 ? -25.872 9.459 30.504 1.00 45.32 89 VAL A N 1
ATOM 721 C CA . VAL A 1 89 ? -25.287 10.498 31.348 1.00 46.91 89 VAL A CA 1
ATOM 722 C C . VAL A 1 89 ? -26.302 11.536 31.818 1.00 46.03 89 VAL A C 1
ATOM 723 O O . VAL A 1 89 ? -27.151 11.988 31.058 1.00 47.35 89 VAL A O 1
ATOM 727 N N . GLY A 1 90 ? -26.206 11.907 33.086 1.00 46.73 90 GLY A N 1
ATOM 728 C CA . GLY A 1 90 ? -27.119 12.887 33.644 1.00 46.56 90 GLY A CA 1
ATOM 729 C C . GLY A 1 90 ? -26.349 14.005 34.316 1.00 46.06 90 GLY A C 1
ATOM 730 O O . GLY A 1 90 ? -25.133 13.908 34.510 1.00 45.30 90 GLY A O 1
ATOM 731 N N . LYS A 1 91 ? -27.045 15.072 34.682 1.00 44.96 91 LYS A N 1
ATOM 732 C CA . LYS A 1 91 ? -26.372 16.190 35.314 1.00 45.75 91 LYS A CA 1
ATOM 733 C C . LYS A 1 91 ? -27.323 17.109 36.053 1.00 44.07 91 LYS A C 1
ATOM 734 O O . LYS A 1 91 ? -28.386 17.458 35.552 1.00 42.56 91 LYS A O 1
ATOM 740 N N . GLU A 1 92 ? -26.924 17.487 37.257 1.00 43.74 92 GLU A N 1
ATOM 741 C CA . GLU A 1 92 ? -27.705 18.380 38.083 1.00 43.79 92 GLU A CA 1
ATOM 742 C C . GLU A 1 92 ? -26.727 19.018 39.049 1.00 43.58 92 GLU A C 1
ATOM 743 O O . GLU A 1 92 ? -25.735 18.392 39.430 1.00 42.40 92 GLU A O 1
ATOM 749 N N . ASP A 1 93 ? -26.977 20.268 39.428 1.00 43.52 93 ASP A N 1
ATOM 750 C CA . ASP A 1 93 ? -26.080 20.938 40.360 1.00 42.98 93 ASP A CA 1
ATOM 751 C C . ASP A 1 93 ? -26.461 20.503 41.760 1.00 41.90 93 ASP A C 1
ATOM 752 O O . ASP A 1 93 ? -27.407 21.035 42.347 1.00 43.30 93 ASP A O 1
ATOM 757 N N . VAL A 1 94 ? -25.725 19.541 42.300 1.00 39.38 94 VAL A N 1
ATOM 758 C CA . VAL A 1 94 ? -26.016 19.040 43.632 1.00 38.59 94 VAL A CA 1
ATOM 759 C C . VAL A 1 94 ? -25.800 20.069 44.743 1.00 39.33 94 VAL A C 1
ATOM 760 O O . VAL A 1 94 ? -26.672 20.247 45.597 1.00 38.92 94 VAL A O 1
ATOM 764 N N . ARG A 1 95 ? -24.652 20.741 44.738 1.00 40.36 95 ARG A N 1
ATOM 765 C CA . ARG A 1 95 ? -24.360 21.753 45.756 1.00 42.26 95 ARG A CA 1
ATOM 766 C C . ARG A 1 95 ? -25.486 22.793 45.843 1.00 43.32 95 ARG A C 1
ATOM 767 O O . ARG A 1 95 ? -25.933 23.155 46.934 1.00 44.42 95 ARG A O 1
ATOM 775 N N . ALA A 1 96 ? -25.931 23.271 44.685 1.00 43.52 96 ALA A N 1
ATOM 776 C CA . ALA A 1 96 ? -27.000 24.265 44.605 1.00 44.15 96 ALA A CA 1
ATOM 777 C C . ALA A 1 96 ? -28.300 23.745 45.214 1.00 44.13 96 ALA A C 1
ATOM 778 O O . ALA A 1 96 ? -28.947 24.438 45.998 1.00 44.66 96 ALA A O 1
ATOM 780 N N . PHE A 1 97 ? -28.678 22.527 44.833 1.00 44.38 97 PHE A N 1
ATOM 781 C CA . PHE A 1 97 ? -29.896 21.895 45.321 1.00 43.21 97 PHE A CA 1
ATOM 782 C C . PHE A 1 97 ? -29.826 21.741 46.838 1.00 44.49 97 PHE A C 1
ATOM 783 O O . PHE A 1 97 ? -30.805 21.988 47.544 1.00 43.38 97 PHE A O 1
ATOM 791 N N . ALA A 1 98 ? -28.659 21.340 47.335 1.00 44.93 98 ALA A N 1
ATOM 792 C CA . ALA A 1 98 ? -28.484 21.149 48.765 1.00 48.15 98 ALA A CA 1
ATOM 793 C C . ALA A 1 98 ? -28.720 22.443 49.538 1.00 50.85 98 ALA A C 1
ATOM 794 O O . ALA A 1 98 ? -29.336 22.434 50.606 1.00 50.50 98 ALA A O 1
ATOM 796 N N . LYS A 1 99 ? -28.243 23.556 48.992 1.00 53.82 99 LYS A N 1
ATOM 797 C CA . LYS A 1 99 ? -28.393 24.844 49.658 1.00 57.64 99 LYS A CA 1
ATOM 798 C C . LYS A 1 99 ? -29.821 25.378 49.695 1.00 58.04 99 LYS A C 1
ATOM 799 O O . LYS A 1 99 ? -30.266 25.844 50.738 1.00 57.72 99 LYS A O 1
ATOM 805 N N . GLU A 1 100 ? -30.546 25.295 48.581 1.00 59.29 100 GLU A N 1
ATOM 806 C CA . GLU A 1 100 ? -31.920 25.790 48.555 1.00 61.82 100 GLU A CA 1
ATOM 807 C C . GLU A 1 100 ? -32.914 24.869 49.264 1.00 61.75 100 GLU A C 1
ATOM 808 O O . GLU A 1 100 ? -34.101 25.185 49.373 1.00 62.10 100 GLU A O 1
ATOM 814 N N . ASN A 1 101 ? -32.436 23.729 49.744 1.00 60.92 101 ASN A N 1
ATOM 815 C CA . ASN A 1 101 ? -33.301 22.785 50.436 1.00 59.47 101 ASN A CA 1
ATOM 816 C C . ASN A 1 101 ? -32.768 22.481 51.827 1.00 59.51 101 ASN A C 1
ATOM 817 O O . ASN A 1 101 ? -33.158 21.499 52.464 1.00 59.61 101 ASN A O 1
ATOM 822 N N . ARG A 1 102 ? -31.871 23.344 52.288 1.00 59.29 102 ARG A N 1
ATOM 823 C CA . ARG A 1 102 ? -31.265 23.215 53.603 1.00 60.05 102 ARG A CA 1
ATOM 824 C C . ARG A 1 102 ? -30.936 21.756 53.935 1.00 58.01 102 ARG A C 1
ATOM 825 O O . ARG A 1 102 ? -31.349 21.250 54.980 1.00 58.54 102 ARG A O 1
ATOM 833 N N . MET A 1 103 ? -30.225 21.071 53.041 1.00 53.86 103 MET A N 1
ATOM 834 C CA . MET A 1 103 ? -29.832 19.691 53.304 1.00 49.63 103 MET A CA 1
ATOM 835 C C . MET A 1 103 ? -28.356 19.487 52.989 1.00 46.24 103 MET A C 1
ATOM 836 O O . MET A 1 103 ? -27.733 20.329 52.349 1.00 45.91 103 MET A O 1
ATOM 841 N N . SER A 1 104 ? -27.787 18.384 53.461 1.00 42.80 104 SER A N 1
ATOM 842 C CA . SER A 1 104 ? -26.372 18.097 53.226 1.00 38.36 104 SER A CA 1
ATOM 843 C C . SER A 1 104 ? -26.089 17.683 51.785 1.00 36.10 104 SER A C 1
ATOM 844 O O . SER A 1 104 ? -27.010 17.371 51.023 1.00 33.01 104 SER A O 1
ATOM 847 N N . LEU A 1 105 ? -24.813 17.689 51.411 1.00 34.09 105 LEU A N 1
ATOM 848 C CA . LEU A 1 105 ? -24.433 17.298 50.064 1.00 34.73 105 LEU A CA 1
ATOM 849 C C . LEU A 1 105 ? -24.730 15.825 49.846 1.00 36.16 105 LEU A C 1
ATOM 850 O O . LEU A 1 105 ? -25.117 15.430 48.749 1.00 35.65 105 LEU A O 1
ATOM 855 N N . GLU A 1 106 ? -24.555 15.018 50.894 1.00 37.28 106 GLU A N 1
ATOM 856 C CA . GLU A 1 106 ? -24.795 13.584 50.793 1.00 39.39 106 GLU A CA 1
ATOM 857 C C . GLU A 1 106 ? -26.255 13.288 50.484 1.00 40.73 106 GLU A C 1
ATOM 858 O O . GLU A 1 106 ? -26.542 12.536 49.561 1.00 39.44 106 GLU A O 1
ATOM 864 N N . GLU A 1 107 ? -27.186 13.881 51.227 1.00 42.18 107 GLU A N 1
ATOM 865 C CA . GLU A 1 107 ? -28.593 13.599 50.950 1.00 45.23 107 GLU A CA 1
ATOM 866 C C . GLU A 1 107 ? -29.113 14.259 49.670 1.00 43.89 107 GLU A C 1
ATOM 867 O O . GLU A 1 107 ? -30.029 13.739 49.034 1.00 44.07 107 GLU A O 1
ATOM 873 N N . ALA A 1 108 ? -28.521 15.382 49.272 1.00 42.57 108 ALA A N 1
ATOM 874 C CA . ALA A 1 108 ? -28.940 16.046 48.038 1.00 41.30 108 ALA A CA 1
ATOM 875 C C . ALA A 1 108 ? -28.431 15.223 46.863 1.00 40.82 108 ALA A C 1
ATOM 876 O O . ALA A 1 108 ? -29.155 14.994 45.891 1.00 40.29 108 ALA A O 1
ATOM 878 N N . GLY A 1 109 ? -27.179 14.780 46.969 1.00 40.80 109 GLY A N 1
ATOM 879 C CA . GLY A 1 109 ? -26.569 13.981 45.922 1.00 41.86 109 GLY A CA 1
ATOM 880 C C . GLY A 1 109 ? -27.305 12.671 45.759 1.00 42.80 109 GLY A C 1
ATOM 881 O O . GLY A 1 109 ? -27.583 12.236 44.645 1.00 43.88 109 GLY A O 1
ATOM 882 N N . ARG A 1 110 ? -27.623 12.036 46.877 1.00 44.29 110 ARG A N 1
ATOM 883 C CA . ARG A 1 110 ? -28.344 10.772 46.857 1.00 46.57 110 ARG A CA 1
ATOM 884 C C . ARG A 1 110 ? -29.709 10.973 46.192 1.00 45.24 110 ARG A C 1
ATOM 885 O O . ARG A 1 110 ? -30.116 10.201 45.324 1.00 46.14 110 ARG A O 1
ATOM 893 N N . PHE A 1 111 ? -30.407 12.025 46.590 1.00 43.54 111 PHE A N 1
ATOM 894 C CA . PHE A 1 111 ? -31.725 12.305 46.034 1.00 42.88 111 PHE A CA 1
ATOM 895 C C . PHE A 1 111 ? -31.737 12.537 44.511 1.00 42.11 111 PHE A C 1
ATOM 896 O O . PHE A 1 111 ? -32.527 11.929 43.787 1.00 42.31 111 PHE A O 1
ATOM 904 N N . LEU A 1 112 ? -30.865 13.413 44.026 1.00 40.87 112 LEU A N 1
ATOM 905 C CA . LEU A 1 112 ? -30.818 13.720 42.602 1.00 39.27 112 LEU A CA 1
ATOM 906 C C . LEU A 1 112 ? -30.269 12.574 41.764 1.00 38.81 112 LEU A C 1
ATOM 907 O O . LEU A 1 112 ? -30.715 12.342 40.641 1.00 38.69 112 LEU A O 1
ATOM 912 N N . ARG A 1 113 ? -29.301 11.859 42.311 1.00 39.99 113 ARG A N 1
ATOM 913 C CA . ARG A 1 113 ? -28.689 10.742 41.606 1.00 41.23 113 ARG A CA 1
ATOM 914 C C . ARG A 1 113 ? -29.709 9.625 41.364 1.00 41.40 113 ARG A C 1
ATOM 915 O O . ARG A 1 113 ? -29.815 9.094 40.256 1.00 40.12 113 ARG A O 1
ATOM 923 N N . TYR A 1 114 ? -30.472 9.267 42.388 1.00 41.59 114 TYR A N 1
ATOM 924 C CA . TYR A 1 114 ? -31.447 8.211 42.196 1.00 43.67 114 TYR A CA 1
ATOM 925 C C . TYR A 1 114 ? -32.660 8.665 41.401 1.00 43.21 114 TYR A C 1
ATOM 926 O O . TYR A 1 114 ? -33.279 7.867 40.699 1.00 43.38 114 TYR A O 1
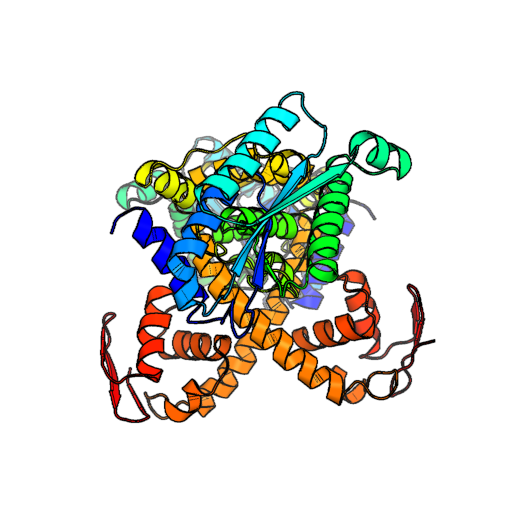ATOM 935 N N . LYS A 1 115 ? -32.991 9.946 41.488 1.00 42.39 115 LYS A N 1
ATOM 936 C CA . LYS A 1 115 ? -34.102 10.462 40.707 1.00 41.62 115 LYS A CA 1
ATOM 937 C C . LYS A 1 115 ? -33.708 10.198 39.253 1.00 40.95 115 LYS A C 1
ATOM 938 O O . LYS A 1 115 ? -34.480 9.633 38.473 1.00 38.80 115 LYS A O 1
ATOM 944 N N . PHE A 1 116 ? -32.479 10.585 38.913 1.00 40.25 116 PHE A N 1
ATOM 945 C CA . PHE A 1 116 ? -31.944 10.397 37.570 1.00 37.75 116 PHE A CA 1
ATOM 946 C C . PHE A 1 116 ? -31.922 8.914 37.185 1.00 38.70 116 PHE A C 1
ATOM 947 O O . PHE A 1 116 ? -32.389 8.539 36.099 1.00 38.80 116 PHE A O 1
ATOM 955 N N . LEU A 1 117 ? -31.384 8.076 38.072 1.00 38.07 117 LEU A N 1
ATOM 956 C CA . LEU A 1 117 ? -31.302 6.641 37.810 1.00 37.43 117 LEU A CA 1
ATOM 957 C C . LEU A 1 117 ? -32.683 6.056 37.560 1.00 39.19 117 LEU A C 1
ATOM 958 O O . LEU A 1 117 ? -32.864 5.259 36.641 1.00 38.03 117 LEU A O 1
ATOM 963 N N . LYS A 1 118 ? -33.657 6.465 38.369 1.00 40.98 118 LYS A N 1
ATOM 964 C CA . LYS A 1 118 ? -35.020 5.970 38.224 1.00 42.16 118 LYS A CA 1
ATOM 965 C C . LYS A 1 118 ? -35.706 6.458 36.954 1.00 42.50 118 LYS A C 1
ATOM 966 O O . LYS A 1 118 ? -36.511 5.731 36.374 1.00 41.67 118 LYS A O 1
ATOM 972 N N . GLU A 1 119 ? -35.379 7.676 36.519 1.00 42.55 119 GLU A N 1
ATOM 973 C CA . GLU A 1 119 ? -35.943 8.225 35.291 1.00 42.15 119 GLU A CA 1
ATOM 974 C C . GLU A 1 119 ? -35.447 7.415 34.102 1.00 42.49 119 GLU A C 1
ATOM 975 O O . GLU A 1 119 ? -36.223 7.084 33.216 1.00 43.11 119 GLU A O 1
ATOM 981 N N . ILE A 1 120 ? -34.151 7.107 34.079 1.00 42.49 120 ILE A N 1
ATOM 982 C CA . ILE A 1 120 ? -33.574 6.320 32.990 1.00 42.90 120 ILE A CA 1
ATOM 983 C C . ILE A 1 120 ? -34.174 4.912 33.009 1.00 43.83 120 ILE A C 1
ATOM 984 O O . ILE A 1 120 ? -34.382 4.297 31.968 1.00 43.46 120 ILE A O 1
ATOM 989 N N . LEU A 1 121 ? -34.468 4.417 34.203 1.00 44.78 121 LEU A N 1
ATOM 990 C CA . LEU A 1 121 ? -35.033 3.086 34.352 1.00 48.02 121 LEU A CA 1
ATOM 991 C C . LEU A 1 121 ? -36.400 2.975 33.686 1.00 50.70 121 LEU A C 1
ATOM 992 O O . LEU A 1 121 ? -36.723 1.959 33.069 1.00 51.87 121 LEU A O 1
ATOM 997 N N . GLU A 1 122 ? -37.202 4.023 33.793 1.00 52.38 122 GLU A N 1
ATOM 998 C CA . GLU A 1 122 ? -38.527 3.987 33.206 1.00 55.04 122 GLU A CA 1
ATOM 999 C C . GLU A 1 122 ? -38.579 4.383 31.733 1.00 54.06 122 GLU A C 1
ATOM 1000 O O . GLU A 1 122 ? -39.196 3.689 30.923 1.00 55.41 122 GLU A O 1
ATOM 1006 N N . SER A 1 123 ? -37.912 5.469 31.368 1.00 52.52 123 SER A N 1
ATOM 1007 C CA . SER A 1 123 ? -37.926 5.911 29.979 1.00 52.28 123 SER A CA 1
ATOM 1008 C C . SER A 1 123 ? -37.089 5.026 29.051 1.00 51.96 123 SER A C 1
ATOM 1009 O O . SER A 1 123 ? -37.185 5.134 27.825 1.00 51.50 123 SER A O 1
ATOM 1012 N N . GLU A 1 124 ? -36.267 4.154 29.629 1.00 51.40 124 GLU A N 1
ATOM 1013 C CA . GLU A 1 124 ? -35.423 3.279 28.826 1.00 50.72 124 GLU A CA 1
ATOM 1014 C C . GLU A 1 124 ? -35.703 1.793 29.017 1.00 48.66 124 GLU A C 1
ATOM 1015 O O . GLU A 1 124 ? -35.008 0.949 28.460 1.00 49.42 124 GLU A O 1
ATOM 1021 N N . GLY A 1 125 ? -36.718 1.478 29.810 1.00 46.19 125 GLY A N 1
ATOM 1022 C CA . GLY A 1 125 ? -37.092 0.094 30.025 1.00 45.12 125 GLY A CA 1
ATOM 1023 C C . GLY A 1 125 ? -36.140 -0.835 30.755 1.00 45.34 125 GLY A C 1
ATOM 1024 O O . GLY A 1 125 ? -35.854 -1.931 30.271 1.00 46.13 125 GLY A O 1
ATOM 1025 N N . PHE A 1 126 ? -35.642 -0.420 31.914 1.00 44.12 126 PHE A N 1
ATOM 1026 C CA . PHE A 1 126 ? -34.757 -1.288 32.677 1.00 42.44 126 PHE A CA 1
ATOM 1027 C C . PHE A 1 126 ? -35.544 -1.934 33.810 1.00 42.45 126 PHE A C 1
ATOM 1028 O O . PHE A 1 126 ? -36.524 -1.372 34.289 1.00 43.19 126 PHE A O 1
ATOM 1036 N N . ASP A 1 127 ? -35.122 -3.125 34.218 1.00 42.90 127 ASP A N 1
ATOM 1037 C CA . ASP A 1 127 ? -35.815 -3.870 35.260 1.00 42.76 127 ASP A CA 1
ATOM 1038 C C . ASP A 1 127 ? -35.332 -3.590 36.678 1.00 42.85 127 ASP A C 1
ATOM 1039 O O . ASP A 1 127 ? -36.041 -3.877 37.643 1.00 43.72 127 ASP A O 1
ATOM 1044 N N . CYS A 1 128 ? -34.128 -3.048 36.815 1.00 41.03 128 CYS A N 1
ATOM 1045 C CA . CYS A 1 128 ? -33.597 -2.770 38.143 1.00 38.76 128 CYS A CA 1
ATOM 1046 C C . CYS A 1 128 ? -32.289 -2.017 38.066 1.00 38.00 128 CYS A C 1
ATOM 1047 O O . CYS A 1 128 ? -31.719 -1.837 36.984 1.00 36.77 128 CYS A O 1
ATOM 1050 N N . ILE A 1 129 ? -31.820 -1.589 39.231 1.00 35.74 129 ILE A N 1
ATOM 1051 C CA . ILE A 1 129 ? -30.580 -0.839 39.343 1.00 34.71 129 ILE A CA 1
ATOM 1052 C C . ILE A 1 129 ? -29.556 -1.573 40.195 1.00 32.96 129 ILE A C 1
ATOM 1053 O O . ILE A 1 129 ? -29.839 -1.945 41.332 1.00 32.30 129 ILE A O 1
ATOM 1058 N N . ALA A 1 130 ? -28.368 -1.781 39.636 1.00 32.78 130 ALA A N 1
ATOM 1059 C CA . ALA A 1 130 ? -27.284 -2.442 40.352 1.00 33.31 130 ALA A CA 1
ATOM 1060 C C . ALA A 1 130 ? -26.394 -1.369 40.968 1.00 35.49 130 ALA A C 1
ATOM 1061 O O . ALA A 1 130 ? -25.922 -0.456 40.281 1.00 36.01 130 ALA A O 1
ATOM 1063 N N . THR A 1 131 ? -26.159 -1.499 42.266 1.00 35.34 131 THR A N 1
ATOM 1064 C CA . THR A 1 131 ? -25.351 -0.556 43.030 1.00 36.56 131 THR A CA 1
ATOM 1065 C C . THR A 1 131 ? -24.070 -1.249 43.535 1.00 36.24 131 THR A C 1
ATOM 1066 O O . THR A 1 131 ? -24.050 -2.467 43.717 1.00 35.81 131 THR A O 1
ATOM 1070 N N . ALA A 1 132 ? -23.001 -0.487 43.753 1.00 34.72 132 ALA A N 1
ATOM 1071 C CA . ALA A 1 132 ? -21.748 -1.091 44.221 1.00 34.83 132 ALA A CA 1
ATOM 1072 C C . ALA A 1 132 ? -21.621 -1.106 45.749 1.00 35.95 132 ALA A C 1
ATOM 1073 O O . ALA A 1 132 ? -20.518 -1.303 46.289 1.00 35.19 132 ALA A O 1
ATOM 1075 N N . HIS A 1 133 ? -22.741 -0.900 46.446 1.00 34.57 133 HIS A N 1
ATOM 1076 C CA . HIS A 1 133 ? -22.727 -0.908 47.904 1.00 36.26 133 HIS A CA 1
ATOM 1077 C C . HIS A 1 133 ? -22.173 -2.213 48.443 1.00 36.77 133 HIS A C 1
ATOM 1078 O O . HIS A 1 133 ? -22.583 -3.291 48.017 1.00 37.57 133 HIS A O 1
ATOM 1085 N N . HIS A 1 134 ? -21.237 -2.111 49.382 1.00 36.13 134 HIS A N 1
ATOM 1086 C CA . HIS A 1 134 ? -20.595 -3.291 49.937 1.00 35.00 134 HIS A CA 1
ATOM 1087 C C . HIS A 1 134 ? -20.603 -3.413 51.460 1.00 34.95 134 HIS A C 1
ATOM 1088 O O . HIS A 1 134 ? -21.180 -2.584 52.166 1.00 34.55 134 HIS A O 1
ATOM 1095 N N . LEU A 1 135 ? -19.946 -4.459 51.955 1.00 33.03 135 LEU A N 1
ATOM 1096 C CA . LEU A 1 135 ? -19.882 -4.730 53.379 1.00 33.69 135 LEU A CA 1
ATOM 1097 C C . LEU A 1 135 ? -19.361 -3.561 54.214 1.00 34.19 135 LEU A C 1
ATOM 1098 O O . LEU A 1 135 ? -19.868 -3.314 55.302 1.00 34.49 135 LEU A O 1
ATOM 1103 N N . ASN A 1 136 ? -18.361 -2.834 53.731 1.00 32.22 136 ASN A N 1
ATOM 1104 C CA . ASN A 1 136 ? -17.887 -1.712 54.521 1.00 33.22 136 ASN A CA 1
ATOM 1105 C C . ASN A 1 136 ? -18.917 -0.584 54.571 1.00 34.09 136 ASN A C 1
ATOM 1106 O O . ASN A 1 136 ? -18.979 0.153 55.551 1.00 36.42 136 ASN A O 1
ATOM 1111 N N . ASP A 1 137 ? -19.734 -0.450 53.530 1.00 33.49 137 ASP A N 1
ATOM 1112 C CA . ASP A 1 137 ? -20.778 0.579 53.522 1.00 33.30 137 ASP A CA 1
ATOM 1113 C C . ASP A 1 137 ? -21.844 0.171 54.535 1.00 32.16 137 ASP A C 1
ATOM 1114 O O . ASP A 1 137 ? -22.459 1.005 55.192 1.00 31.12 137 ASP A O 1
ATOM 1119 N N . LEU A 1 138 ? -22.059 -1.132 54.648 1.00 32.51 138 LEU A N 1
ATOM 1120 C CA . LEU A 1 138 ? -23.043 -1.659 55.575 1.00 32.17 138 LEU A CA 1
ATOM 1121 C C . LEU A 1 138 ? -22.592 -1.414 57.018 1.00 32.55 138 LEU A C 1
ATOM 1122 O O . LEU A 1 138 ? -23.381 -0.979 57.855 1.00 32.60 138 LEU A O 1
ATOM 1127 N N . LEU A 1 139 ? -21.315 -1.684 57.292 1.00 32.34 139 LEU A N 1
ATOM 1128 C CA . LEU A 1 139 ? -20.732 -1.505 58.619 1.00 32.05 139 LEU A CA 1
ATOM 1129 C C . LEU A 1 139 ? -20.851 -0.035 59.051 1.00 32.60 139 LEU A C 1
ATOM 1130 O O . LEU A 1 139 ? -21.241 0.255 60.182 1.00 31.39 139 LEU A O 1
ATOM 1135 N N . GLU A 1 140 ? -20.528 0.881 58.138 1.00 32.86 140 GLU A N 1
ATOM 1136 C CA . GLU A 1 140 ? -20.607 2.314 58.407 1.00 33.57 140 GLU A CA 1
ATOM 1137 C C . GLU A 1 140 ? -22.057 2.708 58.690 1.00 34.68 140 GLU A C 1
ATOM 1138 O O . GLU A 1 140 ? -22.337 3.463 59.623 1.00 34.78 140 GLU A O 1
ATOM 1144 N N . THR A 1 141 ? -22.973 2.186 57.880 1.00 34.25 141 THR A N 1
ATOM 1145 C CA . THR A 1 141 ? -24.391 2.466 58.042 1.00 35.40 141 THR A CA 1
ATOM 1146 C C . THR A 1 141 ? -24.928 1.917 59.367 1.00 35.02 141 THR A C 1
ATOM 1147 O O . THR A 1 141 ? -25.757 2.545 60.025 1.00 35.81 141 THR A O 1
ATOM 1151 N N . SER A 1 142 ? -24.460 0.737 59.750 1.00 33.44 142 SER A N 1
ATOM 1152 C CA . SER A 1 142 ? -24.905 0.120 60.989 1.00 32.97 142 SER A CA 1
ATOM 1153 C C . SER A 1 142 ? -24.443 0.954 62.180 1.00 32.68 142 SER A C 1
ATOM 1154 O O . SER A 1 142 ? -25.215 1.215 63.101 1.00 31.86 142 SER A O 1
ATOM 1157 N N . LEU A 1 143 ? -23.179 1.371 62.149 1.00 32.61 143 LEU A N 1
ATOM 1158 C CA . LEU A 1 143 ? -22.606 2.180 63.215 1.00 33.30 143 LEU A CA 1
ATOM 1159 C C . LEU A 1 143 ? -23.260 3.561 63.305 1.00 34.36 143 LEU A C 1
ATOM 1160 O O . LEU A 1 143 ? -23.346 4.132 64.387 1.00 35.70 143 LEU A O 1
ATOM 1165 N N . LEU A 1 144 ? -23.711 4.105 62.178 1.00 35.96 144 LEU A N 1
ATOM 1166 C CA . LEU A 1 144 ? -24.381 5.408 62.196 1.00 37.18 144 LEU A CA 1
ATOM 1167 C C . LEU A 1 144 ? -25.770 5.330 62.854 1.00 37.21 144 LEU A C 1
ATOM 1168 O O . LEU A 1 144 ? -26.252 6.328 63.377 1.00 37.73 144 LEU A O 1
ATOM 1173 N N . PHE A 1 145 ? -26.410 4.158 62.829 1.00 36.99 145 PHE A N 1
ATOM 1174 C CA . PHE A 1 145 ? -27.729 4.000 63.461 1.00 38.91 145 PHE A CA 1
ATOM 1175 C C . PHE A 1 145 ? -27.567 3.726 64.955 1.00 38.45 145 PHE A C 1
ATOM 1176 O O . PHE A 1 145 ? -28.402 4.115 65.774 1.00 37.34 145 PHE A O 1
ATOM 1184 N N . PHE A 1 146 ? -26.484 3.043 65.305 1.00 37.19 146 PHE A N 1
ATOM 1185 C CA . PHE A 1 146 ? -26.196 2.738 66.695 1.00 34.82 146 PHE A CA 1
ATOM 1186 C C . PHE A 1 146 ? -25.985 4.091 67.388 1.00 35.88 146 PHE A C 1
ATOM 1187 O O . PHE A 1 146 ? -26.479 4.334 68.487 1.00 36.75 146 PHE A O 1
ATOM 1195 N N . THR A 1 147 ? -25.263 4.971 66.704 1.00 34.55 147 THR A N 1
ATOM 1196 C CA . THR A 1 147 ? -24.935 6.297 67.195 1.00 34.67 147 THR A CA 1
ATOM 1197 C C . THR A 1 147 ? -26.097 7.274 67.304 1.00 36.06 147 THR A C 1
ATOM 1198 O O . THR A 1 147 ? -26.226 7.981 68.301 1.00 36.92 147 THR A O 1
ATOM 1202 N N . ARG A 1 148 ? -26.937 7.315 66.279 1.00 38.22 148 ARG A N 1
ATOM 1203 C CA . ARG A 1 148 ? -28.052 8.252 66.244 1.00 39.15 148 ARG A CA 1
ATOM 1204 C C . ARG A 1 148 ? -29.382 7.782 66.787 1.00 40.45 148 ARG A C 1
ATOM 1205 O O . ARG A 1 148 ? -30.289 8.592 66.988 1.00 41.66 148 ARG A O 1
ATOM 1213 N N . GLY A 1 149 ? -29.513 6.485 67.023 1.00 42.39 149 GLY A N 1
ATOM 1214 C CA . GLY A 1 149 ? -30.768 5.972 67.540 1.00 44.12 149 GLY A CA 1
ATOM 1215 C C . GLY A 1 149 ? -31.307 4.954 66.575 1.00 44.78 149 GLY A C 1
ATOM 1216 O O . GLY A 1 149 ? -31.446 5.241 65.392 1.00 44.23 149 GLY A O 1
ATOM 1217 N N . THR A 1 150 ? -31.618 3.764 67.074 1.00 47.36 150 THR A N 1
ATOM 1218 C CA . THR A 1 150 ? -32.101 2.716 66.198 1.00 47.83 150 THR A CA 1
ATOM 1219 C C . THR A 1 150 ? -32.618 1.497 66.949 1.00 49.23 150 THR A C 1
ATOM 1220 O O . THR A 1 150 ? -32.538 1.406 68.175 1.00 48.97 150 THR A O 1
ATOM 1224 N N . GLY A 1 151 ? -33.156 0.568 66.168 1.00 51.22 151 GLY A N 1
ATOM 1225 C CA . GLY A 1 151 ? -33.656 -0.690 66.679 1.00 50.81 151 GLY A CA 1
ATOM 1226 C C . GLY A 1 151 ? -33.001 -1.712 65.768 1.00 50.37 151 GLY A C 1
ATOM 1227 O O . GLY A 1 151 ? -32.015 -1.398 65.096 1.00 50.90 151 GLY A O 1
ATOM 1228 N N . LEU A 1 152 ? -33.545 -2.919 65.724 1.00 49.92 152 LEU A N 1
ATOM 1229 C CA . LEU A 1 152 ? -32.997 -3.973 64.882 1.00 49.19 152 LEU A CA 1
ATOM 1230 C C . LEU A 1 152 ? -32.818 -3.523 63.425 1.00 50.22 152 LEU A C 1
ATOM 1231 O O . LEU A 1 152 ? -31.795 -3.815 62.806 1.00 49.79 152 LEU A O 1
ATOM 1236 N N . ASP A 1 153 ? -33.803 -2.804 62.886 1.00 50.04 153 ASP A N 1
ATOM 1237 C CA . ASP A 1 153 ? -33.751 -2.345 61.497 1.00 50.24 153 ASP A CA 1
ATOM 1238 C C . ASP A 1 153 ? -32.517 -1.541 61.108 1.00 48.94 153 ASP A C 1
ATOM 1239 O O . ASP A 1 153 ? -31.894 -1.815 60.074 1.00 49.90 153 ASP A O 1
ATOM 1244 N N . GLY A 1 154 ? -32.178 -0.541 61.915 1.00 45.53 154 GLY A N 1
ATOM 1245 C CA . GLY A 1 154 ? -31.020 0.280 61.617 1.00 41.94 154 GLY A CA 1
ATOM 1246 C C . GLY A 1 154 ? -29.716 -0.487 61.735 1.00 42.53 154 GLY A C 1
ATOM 1247 O O . GLY A 1 154 ? -28.796 -0.274 60.948 1.00 42.56 154 GLY A O 1
ATOM 1248 N N . LEU A 1 155 ? -29.628 -1.383 62.713 1.00 41.33 155 LEU A N 1
ATOM 1249 C CA . LEU A 1 155 ? -28.414 -2.169 62.902 1.00 43.18 155 LEU A CA 1
ATOM 1250 C C . LEU A 1 155 ? -28.132 -3.114 61.725 1.00 43.06 155 LEU A C 1
ATOM 1251 O O . LEU A 1 155 ? -26.979 -3.307 61.335 1.00 44.39 155 LEU A O 1
ATOM 1256 N N . ILE A 1 156 ? -29.185 -3.704 61.171 1.00 41.42 156 ILE A N 1
ATOM 1257 C CA . ILE A 1 156 ? -29.052 -4.621 60.047 1.00 40.93 156 ILE A CA 1
ATOM 1258 C C . ILE A 1 156 ? -28.686 -3.815 58.807 1.00 40.44 156 ILE A C 1
ATOM 1259 O O . ILE A 1 156 ? -28.089 -4.335 57.867 1.00 40.44 156 ILE A O 1
ATOM 1264 N N . GLY A 1 157 ? -29.047 -2.537 58.814 1.00 38.74 157 GLY A N 1
ATOM 1265 C CA . GLY A 1 157 ? -28.732 -1.690 57.683 1.00 39.09 157 GLY A CA 1
ATOM 1266 C C . GLY A 1 157 ? -29.482 -2.078 56.421 1.00 40.99 157 GLY A C 1
ATOM 1267 O O . GLY A 1 157 ? -30.508 -2.771 56.471 1.00 42.17 157 GLY A O 1
ATOM 1268 N N . PHE A 1 158 ? -28.967 -1.629 55.282 1.00 38.40 158 PHE A N 1
ATOM 1269 C CA . PHE A 1 158 ? -29.591 -1.912 54.004 1.00 37.23 158 PHE A CA 1
ATOM 1270 C C . PHE A 1 158 ? -29.481 -3.390 53.627 1.00 37.88 158 PHE A C 1
ATOM 1271 O O . PHE A 1 158 ? -28.565 -4.095 54.066 1.00 39.95 158 PHE A O 1
ATOM 1279 N N . LEU A 1 159 ? -30.434 -3.850 52.823 1.00 37.09 159 LEU A N 1
ATOM 1280 C CA . LEU A 1 159 ? -30.475 -5.240 52.387 1.00 38.18 159 LEU A CA 1
ATOM 1281 C C . LEU A 1 159 ? -29.859 -5.436 51.008 1.00 39.22 159 LEU A C 1
ATOM 1282 O O . LEU A 1 159 ? -29.666 -4.474 50.248 1.00 40.46 159 LEU A O 1
ATOM 1287 N N . PRO A 1 160 ? -29.526 -6.687 50.668 1.00 39.14 160 PRO A N 1
ATOM 1288 C CA . PRO A 1 160 ? -28.933 -6.935 49.354 1.00 40.38 160 PRO A CA 1
ATOM 1289 C C . PRO A 1 160 ? -29.892 -6.658 48.196 1.00 41.67 160 PRO A C 1
ATOM 1290 O O . PRO A 1 160 ? -29.469 -6.255 47.110 1.00 39.81 160 PRO A O 1
ATOM 1294 N N . LYS A 1 161 ? -31.184 -6.845 48.442 1.00 44.55 161 LYS A N 1
ATOM 1295 C CA . LYS A 1 161 ? -32.208 -6.629 47.418 1.00 48.01 161 LYS A CA 1
ATOM 1296 C C . LYS A 1 161 ? -33.258 -5.691 48.022 1.00 48.77 161 LYS A C 1
ATOM 1297 O O . LYS A 1 161 ? -33.762 -5.945 49.110 1.00 49.34 161 LYS A O 1
ATOM 1303 N N . GLU A 1 162 ? -33.592 -4.614 47.317 1.00 49.74 162 GLU A N 1
ATOM 1304 C CA . GLU A 1 162 ? -34.549 -3.634 47.841 1.00 50.31 162 GLU A CA 1
ATOM 1305 C C . GLU A 1 162 ? -35.342 -2.904 46.740 1.00 48.66 162 GLU A C 1
ATOM 1306 O O . GLU A 1 162 ? -34.862 -1.938 46.151 1.00 45.28 162 GLU A O 1
ATOM 1312 N N . GLU A 1 163 ? -36.559 -3.381 46.487 1.00 49.80 163 GLU A N 1
ATOM 1313 C CA . GLU A 1 163 ? -37.467 -2.827 45.476 1.00 51.47 163 GLU A CA 1
ATOM 1314 C C . GLU A 1 163 ? -36.813 -2.059 44.335 1.00 50.97 163 GLU A C 1
ATOM 1315 O O . GLU A 1 163 ? -36.743 -0.830 44.379 1.00 54.98 163 GLU A O 1
ATOM 1321 N N . VAL A 1 164 ? -36.342 -2.763 43.314 1.00 46.36 164 VAL A N 1
ATOM 1322 C CA . VAL A 1 164 ? -35.718 -2.104 42.157 1.00 45.74 164 VAL A CA 1
ATOM 1323 C C . VAL A 1 164 ? -34.197 -1.978 42.236 1.00 42.79 164 VAL A C 1
ATOM 1324 O O . VAL A 1 164 ? -33.521 -1.948 41.214 1.00 44.33 164 VAL A O 1
ATOM 1328 N N . ILE A 1 165 ? -33.660 -1.918 43.446 1.00 41.25 165 ILE A N 1
ATOM 1329 C CA . ILE A 1 165 ? -32.216 -1.813 43.635 1.00 38.94 165 ILE A CA 1
ATOM 1330 C C . ILE A 1 165 ? -31.605 -3.175 43.984 1.00 36.10 165 ILE A C 1
ATOM 1331 O O . ILE A 1 165 ? -32.211 -3.966 44.704 1.00 36.43 165 ILE A O 1
ATOM 1336 N N . ARG A 1 166 ? -30.421 -3.449 43.443 1.00 34.47 166 ARG A N 1
ATOM 1337 C CA . ARG A 1 166 ? -29.697 -4.700 43.696 1.00 34.69 166 ARG A CA 1
ATOM 1338 C C . ARG A 1 166 ? -28.272 -4.375 44.143 1.00 33.42 166 ARG A C 1
ATOM 1339 O O . ARG A 1 166 ? -27.608 -3.544 43.535 1.00 34.76 166 ARG A O 1
ATOM 1347 N N . ARG A 1 167 ? -27.801 -5.038 45.193 1.00 34.56 167 ARG A N 1
ATOM 1348 C CA . ARG A 1 167 ? -26.456 -4.791 45.722 1.00 33.81 167 ARG A CA 1
ATOM 1349 C C . ARG A 1 167 ? -25.647 -6.095 45.742 1.00 34.21 167 ARG A C 1
ATOM 1350 O O . ARG A 1 167 ? -25.487 -6.732 46.787 1.00 34.30 167 ARG A O 1
ATOM 1358 N N . PRO A 1 168 ? -25.112 -6.491 44.574 1.00 34.08 168 PRO A N 1
ATOM 1359 C CA . PRO A 1 168 ? -24.315 -7.699 44.335 1.00 34.65 168 PRO A CA 1
ATOM 1360 C C . PRO A 1 168 ? -23.028 -7.832 45.149 1.00 35.79 168 PRO A C 1
ATOM 1361 O O . PRO A 1 168 ? -22.586 -8.943 45.427 1.00 36.91 168 PRO A O 1
ATOM 1365 N N . LEU A 1 169 ? -22.429 -6.699 45.508 1.00 35.57 169 LEU A N 1
ATOM 1366 C CA . LEU A 1 169 ? -21.180 -6.666 46.278 1.00 34.16 169 LEU A CA 1
ATOM 1367 C C . LEU A 1 169 ? -21.404 -6.638 47.797 1.00 34.04 169 LEU A C 1
ATOM 1368 O O . LEU A 1 169 ? -20.463 -6.473 48.576 1.00 35.07 169 LEU A O 1
ATOM 1373 N N . TYR A 1 170 ? -22.656 -6.808 48.205 1.00 33.99 170 TYR A N 1
ATOM 1374 C CA . TYR A 1 170 ? -23.055 -6.798 49.615 1.00 33.09 170 TYR A CA 1
ATOM 1375 C C . TYR A 1 170 ? -22.110 -7.525 50.588 1.00 33.88 170 TYR A C 1
ATOM 1376 O O . TYR A 1 170 ? -21.777 -6.986 51.637 1.00 35.08 170 TYR A O 1
ATOM 1385 N N . TYR A 1 171 ? -21.690 -8.739 50.248 1.00 33.52 171 TYR A N 1
ATOM 1386 C CA . TYR A 1 171 ? -20.797 -9.523 51.110 1.00 34.88 171 TYR A CA 1
ATOM 1387 C C . TYR A 1 171 ? -19.330 -9.125 51.014 1.00 34.74 171 TYR A C 1
ATOM 1388 O O . TYR A 1 171 ? -18.535 -9.472 51.882 1.00 36.54 171 TYR A O 1
ATOM 1397 N N . VAL A 1 172 ? -18.971 -8.431 49.942 1.00 33.96 172 VAL A N 1
ATOM 1398 C CA . VAL A 1 172 ? -17.587 -8.053 49.684 1.00 32.67 172 VAL A CA 1
ATOM 1399 C C . VAL A 1 172 ? -17.127 -6.820 50.441 1.00 34.59 172 VAL A C 1
ATOM 1400 O O . VAL A 1 172 ? -17.867 -5.851 50.571 1.00 36.97 172 VAL A O 1
ATOM 1404 N N . LYS A 1 173 ? -15.903 -6.855 50.952 1.00 36.50 173 LYS A N 1
ATOM 1405 C CA . LYS A 1 173 ? -15.395 -5.700 51.667 1.00 38.12 173 LYS A CA 1
ATOM 1406 C C . LYS A 1 173 ? -14.534 -4.839 50.766 1.00 37.03 173 LYS A C 1
ATOM 1407 O O . LYS A 1 173 ? -13.998 -5.312 49.768 1.00 36.53 173 LYS A O 1
ATOM 1413 N N . ARG A 1 174 ? -14.453 -3.559 51.114 1.00 37.03 174 ARG A N 1
ATOM 1414 C CA . ARG A 1 174 ? -13.711 -2.574 50.348 1.00 37.80 174 ARG A CA 1
ATOM 1415 C C . ARG A 1 174 ? -12.335 -3.041 49.895 1.00 38.49 174 ARG A C 1
ATOM 1416 O O . ARG A 1 174 ? -11.998 -2.910 48.716 1.00 38.87 174 ARG A O 1
ATOM 1424 N N . SER A 1 175 ? -11.542 -3.590 50.813 1.00 38.48 175 SER A N 1
ATOM 1425 C CA . SER A 1 175 ? -10.194 -4.036 50.454 1.00 38.81 175 SER A CA 1
ATOM 1426 C C . SER A 1 175 ? -10.161 -5.187 49.448 1.00 37.94 175 SER A C 1
ATOM 1427 O O . SER A 1 175 ? -9.228 -5.280 48.649 1.00 39.74 175 SER A O 1
ATOM 1430 N N . GLU A 1 176 ? -11.164 -6.060 49.471 1.00 36.50 176 GLU A N 1
ATOM 1431 C CA . GLU A 1 176 ? -11.193 -7.169 48.518 1.00 37.33 176 GLU A CA 1
ATOM 1432 C C . GLU A 1 176 ? -11.501 -6.601 47.138 1.00 37.33 176 GLU A C 1
ATOM 1433 O O . GLU A 1 176 ? -11.017 -7.108 46.120 1.00 36.65 176 GLU A O 1
ATOM 1439 N N . ILE A 1 177 ? -12.303 -5.537 47.120 1.00 36.13 177 ILE A N 1
ATOM 1440 C CA . ILE A 1 177 ? -12.677 -4.861 45.885 1.00 35.17 177 ILE A CA 1
ATOM 1441 C C . ILE A 1 177 ? -11.438 -4.213 45.255 1.00 36.91 177 ILE A C 1
ATOM 1442 O O . ILE A 1 177 ? -11.226 -4.293 44.043 1.00 34.49 177 ILE A O 1
ATOM 1447 N N . GLU A 1 178 ? -10.619 -3.573 46.084 1.00 38.68 178 GLU A N 1
ATOM 1448 C CA . GLU A 1 178 ? -9.406 -2.935 45.595 1.00 40.62 178 GLU A CA 1
ATOM 1449 C C . GLU A 1 178 ? -8.412 -3.960 45.088 1.00 38.94 178 GLU A C 1
ATOM 1450 O O . GLU A 1 178 ? -7.741 -3.727 44.089 1.00 39.31 178 GLU A O 1
ATOM 1456 N N . GLU A 1 179 ? -8.320 -5.093 45.777 1.00 38.89 179 GLU A N 1
ATOM 1457 C CA . GLU A 1 179 ? -7.405 -6.152 45.372 1.00 41.05 179 GLU A CA 1
ATOM 1458 C C . GLU A 1 179 ? -7.864 -6.806 44.071 1.00 40.41 179 GLU A C 1
ATOM 1459 O O . GLU A 1 179 ? -7.048 -7.278 43.280 1.00 40.31 179 GLU A O 1
ATOM 1465 N N . TYR A 1 180 ? -9.174 -6.827 43.856 1.00 39.74 180 TYR A N 1
ATOM 1466 C CA . TYR A 1 180 ? -9.745 -7.386 42.638 1.00 39.15 180 TYR A CA 1
ATOM 1467 C C . TYR A 1 180 ? -9.322 -6.500 41.460 1.00 39.83 180 TYR A C 1
ATOM 1468 O O . TYR A 1 180 ? -8.805 -6.998 40.460 1.00 41.32 180 TYR A O 1
ATOM 1477 N N . ALA A 1 181 ? -9.534 -5.189 41.587 1.00 39.07 181 ALA A N 1
ATOM 1478 C CA . ALA A 1 181 ? -9.184 -4.245 40.526 1.00 37.63 181 ALA A CA 1
ATOM 1479 C C . ALA A 1 181 ? -7.689 -4.231 40.209 1.00 39.96 181 ALA A C 1
ATOM 1480 O O . ALA A 1 181 ? -7.303 -4.205 39.037 1.00 41.50 181 ALA A O 1
ATOM 1482 N N . LYS A 1 182 ? -6.845 -4.234 41.235 1.00 39.16 182 LYS A N 1
ATOM 1483 C CA . LYS A 1 182 ? -5.410 -4.230 40.995 1.00 42.21 182 LYS A CA 1
ATOM 1484 C C . LYS A 1 182 ? -5.009 -5.530 40.299 1.00 42.60 182 LYS A C 1
ATOM 1485 O O . LYS A 1 182 ? -4.358 -5.507 39.258 1.00 42.95 182 LYS A O 1
ATOM 1491 N N . PHE A 1 183 ? -5.416 -6.659 40.870 1.00 42.03 183 PHE A N 1
ATOM 1492 C CA . PHE A 1 183 ? -5.113 -7.965 40.300 1.00 42.07 18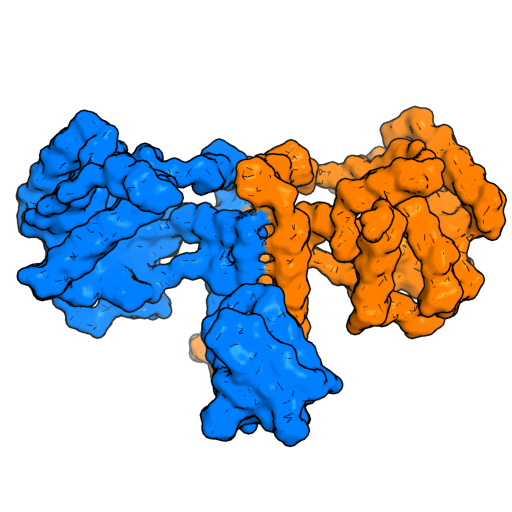3 PHE A CA 1
ATOM 1493 C C . PHE A 1 183 ? -5.463 -8.037 38.808 1.00 43.07 183 PHE A C 1
ATOM 1494 O O . PHE A 1 183 ? -4.635 -8.447 37.993 1.00 41.84 183 PHE A O 1
ATOM 1502 N N . LYS A 1 184 ? -6.682 -7.631 38.449 1.00 42.99 184 LYS A N 1
ATOM 1503 C CA . LYS A 1 184 ? -7.116 -7.663 37.051 1.00 41.59 184 LYS A CA 1
ATOM 1504 C C . LYS A 1 184 ? -6.637 -6.467 36.238 1.00 39.76 184 LYS A C 1
ATOM 1505 O O . LYS A 1 184 ? -6.928 -6.360 35.059 1.00 37.83 184 LYS A O 1
ATOM 1511 N N . GLY A 1 185 ? -5.901 -5.566 36.875 1.00 40.78 185 GLY A N 1
ATOM 1512 C CA . GLY A 1 185 ? -5.391 -4.403 36.170 1.00 40.57 185 GLY A CA 1
ATOM 1513 C C . GLY A 1 185 ? -6.443 -3.415 35.704 1.00 42.14 185 GLY A C 1
ATOM 1514 O O . GLY A 1 185 ? -6.279 -2.771 34.666 1.00 40.21 185 GLY A O 1
ATOM 1515 N N . LEU A 1 186 ? -7.527 -3.287 36.464 1.00 42.75 186 LEU A N 1
ATOM 1516 C CA . LEU A 1 186 ? -8.584 -2.348 36.105 1.00 43.41 186 LEU A CA 1
ATOM 1517 C C . LEU A 1 186 ? -8.161 -0.900 36.351 1.00 43.10 186 LEU A C 1
ATOM 1518 O O . LEU A 1 186 ? -7.188 -0.630 37.057 1.00 43.43 186 LEU A O 1
ATOM 1523 N N . ARG A 1 187 ? -8.892 0.028 35.751 1.00 43.39 187 ARG A N 1
ATOM 1524 C CA . ARG A 1 187 ? -8.610 1.445 35.919 1.00 42.66 187 ARG A CA 1
ATOM 1525 C C . ARG A 1 187 ? -9.865 2.108 36.467 1.00 40.23 187 ARG A C 1
ATOM 1526 O O . ARG A 1 187 ? -10.983 1.708 36.134 1.00 37.26 187 ARG A O 1
ATOM 1534 N N . TRP A 1 188 ? -9.683 3.098 37.333 1.00 38.17 188 TRP A N 1
ATOM 1535 C CA . TRP A 1 188 ? -10.819 3.817 37.885 1.00 37.65 188 TRP A CA 1
ATOM 1536 C C . TRP A 1 188 ? -10.500 5.271 38.180 1.00 37.17 188 TRP A C 1
ATOM 1537 O O . TRP A 1 188 ? -9.409 5.773 37.899 1.00 35.54 188 TRP A O 1
ATOM 1548 N N . VAL A 1 189 ? -11.473 5.932 38.776 1.00 39.47 189 VAL A N 1
ATOM 1549 C CA . VAL A 1 189 ? -11.371 7.340 39.074 1.00 41.40 189 VAL A CA 1
ATOM 1550 C C . VAL A 1 189 ? -11.884 7.643 40.490 1.00 42.86 189 VAL A C 1
ATOM 1551 O O . VAL A 1 189 ? -12.612 6.836 41.080 1.00 41.82 189 VAL A O 1
ATOM 1555 N N . GLU A 1 190 ? -11.477 8.788 41.036 1.00 43.41 190 GLU A N 1
ATOM 1556 C CA . GLU A 1 190 ? -11.937 9.225 42.354 1.00 44.17 190 GLU A CA 1
ATOM 1557 C C . GLU A 1 190 ? -13.197 10.024 42.065 1.00 42.70 190 GLU A C 1
ATOM 1558 O O . GLU A 1 190 ? -13.137 11.245 41.952 1.00 43.80 190 GLU A O 1
ATOM 1564 N N . ASP A 1 191 ? -14.329 9.337 41.944 1.00 42.70 191 ASP A N 1
ATOM 1565 C CA . ASP A 1 191 ? -15.597 9.991 41.617 1.00 42.84 191 ASP A CA 1
ATOM 1566 C C . ASP A 1 191 ? -16.052 11.051 42.623 1.00 42.13 191 ASP A C 1
ATOM 1567 O O . ASP A 1 191 ? -15.579 11.087 43.759 1.00 42.16 191 ASP A O 1
ATOM 1572 N N . GLU A 1 192 ? -16.970 11.913 42.188 1.00 41.34 192 GLU A N 1
ATOM 1573 C CA . GLU A 1 192 ? -17.500 13.002 43.011 1.00 41.35 192 GLU A CA 1
ATOM 1574 C C . GLU A 1 192 ? -18.188 12.570 44.299 1.00 40.67 192 GLU A C 1
ATOM 1575 O O . GLU A 1 192 ? -18.421 13.393 45.183 1.00 41.89 192 GLU A O 1
ATOM 1581 N N . THR A 1 193 ? -18.533 11.293 44.391 1.00 39.03 193 THR A N 1
ATOM 1582 C CA . THR A 1 193 ? -19.189 10.730 45.567 1.00 39.09 193 THR A CA 1
ATOM 1583 C C . THR A 1 193 ? -18.352 10.906 46.838 1.00 38.15 193 THR A C 1
ATOM 1584 O O . THR A 1 193 ? -18.889 11.104 47.930 1.00 37.52 193 THR A O 1
ATOM 1588 N N . ASN A 1 194 ? -17.038 10.825 46.692 1.00 36.30 194 ASN A N 1
ATOM 1589 C CA . ASN A 1 194 ? -16.133 10.979 47.817 1.00 36.67 194 ASN A CA 1
ATOM 1590 C C . ASN A 1 194 ? -16.221 12.363 48.434 1.00 37.86 194 ASN A C 1
ATOM 1591 O O . ASN A 1 194 ? -15.868 12.549 49.601 1.00 39.70 194 ASN A O 1
ATOM 1596 N N . TYR A 1 195 ? -16.696 13.337 47.666 1.00 35.80 195 TYR A N 1
ATOM 1597 C CA . TYR A 1 195 ? -16.778 14.696 48.173 1.00 36.43 195 TYR A CA 1
ATOM 1598 C C . TYR A 1 195 ? -18.161 15.125 48.645 1.00 36.78 195 TYR A C 1
ATOM 1599 O O . TYR A 1 195 ? -18.411 16.309 48.871 1.00 37.33 195 TYR A O 1
ATOM 1608 N N . GLU A 1 196 ? -19.057 14.160 48.802 1.00 34.75 196 GLU A N 1
ATOM 1609 C CA . GLU A 1 196 ? -20.394 14.461 49.291 1.00 37.41 196 GLU A CA 1
ATOM 1610 C C . GLU A 1 196 ? -20.565 13.815 50.657 1.00 36.40 196 GLU A C 1
ATOM 1611 O O . GLU A 1 196 ? -21.517 14.115 51.377 1.00 34.80 196 GLU A O 1
ATOM 1617 N N . VAL A 1 197 ? -19.641 12.916 50.997 1.00 35.73 197 VAL A N 1
ATOM 1618 C CA . VAL A 1 197 ? -19.696 12.185 52.258 1.00 34.45 197 VAL A CA 1
ATOM 1619 C C . VAL A 1 197 ? -19.988 13.125 53.420 1.00 34.49 197 VAL A C 1
ATOM 1620 O O . VAL A 1 197 ? -19.350 14.164 53.555 1.00 33.82 197 VAL A O 1
ATOM 1624 N N . SER A 1 198 ? -20.956 12.761 54.254 1.00 34.21 198 SER A N 1
ATOM 1625 C CA . SER A 1 198 ? -21.304 13.595 55.398 1.00 34.39 198 SER A CA 1
ATOM 1626 C C . SER A 1 198 ? -20.215 13.524 56.456 1.00 34.42 198 SER A C 1
ATOM 1627 O O . SER A 1 198 ? -19.438 12.564 56.509 1.00 35.10 198 SER A O 1
ATOM 1630 N N . ILE A 1 199 ? -20.164 14.544 57.302 1.00 33.96 199 ILE A N 1
ATOM 1631 C CA . ILE A 1 199 ? -19.177 14.603 58.369 1.00 33.85 199 ILE A CA 1
ATOM 1632 C C . ILE A 1 199 ? -19.283 13.393 59.305 1.00 34.29 199 ILE A C 1
ATOM 1633 O O . ILE A 1 199 ? -18.268 12.796 59.668 1.00 36.20 199 ILE A O 1
ATOM 1638 N N . PRO A 1 200 ? -20.509 13.016 59.712 1.00 33.95 200 PRO A N 1
ATOM 1639 C CA . PRO A 1 200 ? -20.665 11.861 60.600 1.00 33.23 200 PRO A CA 1
ATOM 1640 C C . PRO A 1 200 ? -20.083 10.573 60.034 1.00 34.03 200 PRO A C 1
ATOM 1641 O O . PRO A 1 200 ? -19.455 9.803 60.755 1.00 38.24 200 PRO A O 1
ATOM 1645 N N . ARG A 1 201 ? -20.297 10.337 58.746 1.00 34.35 201 ARG A N 1
ATOM 1646 C CA . ARG A 1 201 ? -19.803 9.130 58.103 1.00 34.12 201 ARG A CA 1
ATOM 1647 C C . ARG A 1 201 ? -18.286 9.162 57.943 1.00 34.98 201 ARG A C 1
ATOM 1648 O O . ARG A 1 201 ? -17.629 8.121 58.019 1.00 33.78 201 ARG A O 1
ATOM 1656 N N . ASN A 1 202 ? -17.723 10.347 57.730 1.00 34.65 202 ASN A N 1
ATOM 1657 C CA . ASN A 1 202 ? -16.277 10.449 57.606 1.00 35.04 202 ASN A CA 1
ATOM 1658 C C . ASN A 1 202 ? -15.634 10.174 58.960 1.00 34.40 202 ASN A C 1
ATOM 1659 O O . ASN A 1 202 ? -14.577 9.555 59.034 1.00 35.48 202 ASN A O 1
ATOM 1664 N N . ARG A 1 203 ? -16.274 10.626 60.033 1.00 32.37 203 ARG A N 1
ATOM 1665 C CA . ARG A 1 203 ? -15.735 10.391 61.366 1.00 33.03 203 ARG A CA 1
ATOM 1666 C C . ARG A 1 203 ? -15.675 8.892 61.617 1.00 32.89 203 ARG A C 1
ATOM 1667 O O . ARG A 1 203 ? -14.689 8.365 62.126 1.00 33.92 203 ARG A O 1
ATOM 1675 N N . ILE A 1 204 ? -16.744 8.205 61.252 1.00 32.66 204 ILE A N 1
ATOM 1676 C CA . ILE A 1 204 ? -16.814 6.772 61.455 1.00 34.11 204 ILE A CA 1
ATOM 1677 C C . ILE A 1 204 ? -15.882 5.999 60.536 1.00 34.72 204 ILE A C 1
ATOM 1678 O O . ILE A 1 204 ? -15.252 5.033 60.951 1.00 34.44 204 ILE A O 1
ATOM 1683 N N . ARG A 1 205 ? -15.773 6.455 59.295 1.00 35.56 205 ARG A N 1
ATOM 1684 C CA . ARG A 1 205 ? -14.935 5.801 58.312 1.00 34.70 205 ARG A CA 1
ATOM 1685 C C . ARG A 1 205 ? -13.431 5.944 58.562 1.00 33.94 205 ARG A C 1
ATOM 1686 O O . ARG A 1 205 ? -12.698 4.959 58.504 1.00 32.73 205 ARG A O 1
ATOM 1694 N N . HIS A 1 206 ? -12.985 7.159 58.865 1.00 32.47 206 HIS A N 1
ATOM 1695 C CA . HIS A 1 206 ? -11.564 7.431 59.055 1.00 32.44 206 HIS A CA 1
ATOM 1696 C C . HIS A 1 206 ? -11.057 7.555 60.477 1.00 32.43 206 HIS A C 1
ATOM 1697 O O . HIS A 1 206 ? -9.855 7.732 60.684 1.00 34.14 206 HIS A O 1
ATOM 1704 N N . ARG A 1 207 ? -11.950 7.468 61.457 1.00 31.16 207 ARG A N 1
ATOM 1705 C CA . ARG A 1 207 ? -11.533 7.585 62.848 1.00 31.29 207 ARG A CA 1
ATOM 1706 C C . ARG A 1 207 ? -12.041 6.460 63.724 1.00 32.39 207 ARG A C 1
ATOM 1707 O O . ARG A 1 207 ? -11.255 5.817 64.424 1.00 34.20 207 ARG A O 1
ATOM 1715 N N . VAL A 1 208 ? -13.346 6.211 63.698 1.00 30.26 208 VAL A N 1
ATOM 1716 C CA . VAL A 1 208 ? -13.891 5.153 64.528 1.00 28.67 208 VAL A CA 1
ATOM 1717 C C . VAL A 1 208 ? -13.541 3.741 64.049 1.00 29.95 208 VAL A C 1
ATOM 1718 O O . VAL A 1 208 ? -12.973 2.957 64.813 1.00 28.86 208 VAL A O 1
ATOM 1722 N N . ILE A 1 209 ? -13.874 3.416 62.800 1.00 29.04 209 ILE A N 1
ATOM 1723 C CA . ILE A 1 209 ? -13.580 2.085 62.276 1.00 29.76 209 ILE A CA 1
ATOM 1724 C C . ILE A 1 209 ? -12.087 1.725 62.413 1.00 30.70 209 ILE A C 1
ATOM 1725 O O . ILE A 1 209 ? -11.754 0.622 62.834 1.00 30.27 209 ILE A O 1
ATOM 1730 N N . PRO A 1 210 ? -11.169 2.648 62.071 1.00 32.10 210 PRO A N 1
ATOM 1731 C CA . PRO A 1 210 ? -9.747 2.298 62.218 1.00 32.69 210 PRO A CA 1
ATOM 1732 C C . PRO A 1 210 ? -9.421 1.902 63.667 1.00 34.49 210 PRO A C 1
ATOM 1733 O O . PRO A 1 210 ? -8.646 0.970 63.900 1.00 34.66 210 PRO A O 1
ATOM 1737 N N . GLU A 1 211 ? -10.017 2.603 64.637 1.00 34.00 211 GLU A N 1
ATOM 1738 C CA . GLU A 1 211 ? -9.793 2.281 66.047 1.00 34.27 211 GLU A CA 1
ATOM 1739 C C . GLU A 1 211 ? -10.374 0.918 66.406 1.00 35.10 211 GLU A C 1
ATOM 1740 O O . GLU A 1 211 ? -9.758 0.150 67.141 1.00 36.41 211 GLU A O 1
ATOM 1746 N N . LEU A 1 212 ? -11.568 0.625 65.897 1.00 33.91 212 LEU A N 1
ATOM 1747 C CA . LEU A 1 212 ? -12.210 -0.640 66.184 1.00 34.06 212 LEU A CA 1
ATOM 1748 C C . LEU A 1 212 ? -11.416 -1.784 65.586 1.00 35.48 212 LEU A C 1
ATOM 1749 O O . LEU A 1 212 ? -11.335 -2.864 66.172 1.00 35.67 212 LEU A O 1
ATOM 1754 N N . LYS A 1 213 ? -10.831 -1.544 64.417 1.00 36.83 213 LYS A N 1
ATOM 1755 C CA . LYS A 1 213 ? -10.050 -2.568 63.733 1.00 38.39 213 LYS A CA 1
ATOM 1756 C C . LYS A 1 213 ? -8.719 -2.821 64.424 1.00 38.82 213 LYS A C 1
ATOM 1757 O O . LYS A 1 213 ? -8.058 -3.822 64.165 1.00 38.89 213 LYS A O 1
ATOM 1763 N N . ARG A 1 214 ? -8.333 -1.918 65.316 1.00 39.60 214 ARG A N 1
ATOM 1764 C CA . ARG A 1 214 ? -7.090 -2.091 66.052 1.00 41.28 214 ARG A CA 1
ATOM 1765 C C . ARG A 1 214 ? -7.386 -3.070 67.190 1.00 40.78 214 ARG A C 1
ATOM 1766 O O . ARG A 1 214 ? -6.484 -3.701 67.732 1.00 42.10 214 ARG A O 1
ATOM 1774 N N . ILE A 1 215 ? -8.665 -3.181 67.543 1.00 38.08 215 ILE A N 1
ATOM 1775 C CA . ILE A 1 215 ? -9.120 -4.103 68.572 1.00 36.24 215 ILE A CA 1
ATOM 1776 C C . ILE A 1 215 ? -9.372 -5.455 67.891 1.00 36.99 215 ILE A C 1
ATOM 1777 O O . ILE A 1 215 ? -8.906 -6.489 68.360 1.00 36.74 215 ILE A O 1
ATOM 1782 N N . ASN A 1 216 ? -10.121 -5.429 66.790 1.00 36.37 216 ASN A N 1
ATOM 1783 C CA . ASN A 1 216 ? -10.421 -6.627 66.020 1.00 38.35 216 ASN A CA 1
ATOM 1784 C C . ASN A 1 216 ? -10.070 -6.420 64.545 1.00 41.59 216 ASN A C 1
ATOM 1785 O O . ASN A 1 216 ? -10.752 -5.705 63.805 1.00 43.09 216 ASN A O 1
ATOM 1790 N N . GLU A 1 217 ? -8.992 -7.069 64.137 1.00 43.31 217 GLU A N 1
ATOM 1791 C CA . GLU A 1 217 ? -8.469 -7.015 62.779 1.00 46.07 217 GLU A CA 1
ATOM 1792 C C . GLU A 1 217 ? -9.481 -7.411 61.690 1.00 44.74 217 GLU A C 1
ATOM 1793 O O . GLU A 1 217 ? -9.452 -6.881 60.580 1.00 42.88 217 GLU A O 1
ATOM 1799 N N . ASN A 1 218 ? -10.376 -8.339 62.007 1.00 43.80 218 ASN A N 1
ATOM 1800 C CA . ASN A 1 218 ? -11.363 -8.785 61.031 1.00 44.87 218 ASN A CA 1
ATOM 1801 C C . ASN A 1 218 ? -12.762 -8.291 61.379 1.00 43.75 218 ASN A C 1
ATOM 1802 O O . ASN A 1 218 ? -13.720 -9.068 61.366 1.00 44.68 218 ASN A O 1
ATOM 1807 N N . LEU A 1 219 ? -12.872 -6.998 61.679 1.00 42.15 219 LEU A N 1
ATOM 1808 C CA . LEU A 1 219 ? -14.144 -6.384 62.049 1.00 38.83 219 LEU A CA 1
ATOM 1809 C C . LEU A 1 219 ? -15.263 -6.678 61.052 1.00 38.15 219 LEU A C 1
ATOM 1810 O O . LEU A 1 219 ? -16.369 -7.040 61.457 1.00 35.12 219 LEU A O 1
ATOM 1815 N N . GLU A 1 220 ? -14.975 -6.534 59.755 1.00 39.76 220 GLU A N 1
ATOM 1816 C CA . GLU A 1 220 ? -15.985 -6.769 58.716 1.00 40.43 220 GLU A CA 1
ATOM 1817 C C . GLU A 1 220 ? -16.530 -8.197 58.710 1.00 41.80 220 GLU A C 1
ATOM 1818 O O . GLU A 1 220 ? -17.739 -8.399 58.612 1.00 43.01 220 GLU A O 1
ATOM 1824 N N . ASP A 1 221 ? -15.650 -9.186 58.818 1.00 41.78 221 ASP A N 1
ATOM 1825 C CA . ASP A 1 221 ? -16.085 -10.578 58.819 1.00 43.43 221 ASP A CA 1
ATOM 1826 C C . ASP A 1 221 ? -16.953 -10.850 60.036 1.00 42.41 221 ASP A C 1
ATOM 1827 O O . ASP A 1 221 ? -17.962 -11.551 59.962 1.00 43.21 221 ASP A O 1
ATOM 1832 N N . THR A 1 222 ? -16.549 -10.285 61.160 1.00 39.71 222 THR A N 1
ATOM 1833 C CA . THR A 1 222 ? -17.283 -10.443 62.398 1.00 38.11 222 THR A CA 1
ATOM 1834 C C . THR A 1 222 ? -18.654 -9.749 62.334 1.00 36.55 222 THR A C 1
ATOM 1835 O O . THR A 1 222 ? -19.683 -10.316 62.723 1.00 34.83 222 THR A O 1
ATOM 1839 N N . PHE A 1 223 ? -18.651 -8.521 61.832 1.00 34.19 223 PHE A N 1
ATOM 1840 C CA . PHE A 1 223 ? -19.857 -7.733 61.687 1.00 34.26 223 PHE A CA 1
ATOM 1841 C C . PHE A 1 223 ? -20.897 -8.460 60.819 1.00 36.56 223 PHE A C 1
ATOM 1842 O O . PHE A 1 223 ? -22.082 -8.510 61.171 1.00 34.16 223 PHE A O 1
ATOM 1850 N N . LEU A 1 224 ? -20.456 -9.021 59.690 1.00 36.73 224 LEU A N 1
ATOM 1851 C CA . LEU A 1 224 ? -21.366 -9.742 58.798 1.00 37.68 224 LEU A CA 1
ATOM 1852 C C . LEU A 1 224 ? -22.105 -10.860 59.523 1.00 39.60 224 LEU A C 1
ATOM 1853 O O . LEU A 1 224 ? -23.281 -11.102 59.261 1.00 41.23 224 LEU A O 1
ATOM 1858 N N . LYS A 1 225 ? -21.425 -11.550 60.434 1.00 40.32 225 LYS A N 1
ATOM 1859 C CA . LYS A 1 225 ? -22.078 -12.625 61.170 1.00 40.54 225 LYS A CA 1
ATOM 1860 C C . LYS A 1 225 ? -23.183 -12.067 62.062 1.00 38.86 225 LYS A C 1
ATOM 1861 O O . LYS A 1 225 ? -24.238 -12.688 62.211 1.00 39.55 225 LYS A O 1
ATOM 1867 N N . MET A 1 226 ? -22.941 -10.895 62.645 1.00 36.93 226 MET A N 1
ATOM 1868 C CA . MET A 1 226 ? -23.927 -10.243 63.504 1.00 37.27 226 MET A CA 1
ATOM 1869 C C . MET A 1 226 ? -25.150 -9.933 62.649 1.00 36.67 226 MET A C 1
ATOM 1870 O O . MET A 1 226 ? -26.277 -10.246 63.025 1.00 36.80 226 MET A O 1
ATOM 1875 N N . VAL A 1 227 ? -24.917 -9.321 61.491 1.00 36.88 227 VAL A N 1
ATOM 1876 C CA . VAL A 1 227 ? -26.005 -8.976 60.584 1.00 37.27 227 VAL A CA 1
ATOM 1877 C C . VAL A 1 227 ? -26.864 -10.204 60.276 1.00 37.41 227 VAL A C 1
ATOM 1878 O O . VAL A 1 227 ? -28.089 -10.150 60.358 1.00 37.35 227 VAL A O 1
ATOM 1882 N N . LYS A 1 228 ? -26.225 -11.317 59.938 1.00 37.87 228 LYS A N 1
ATOM 1883 C CA . LYS A 1 228 ? -26.973 -12.528 59.637 1.00 39.70 228 LYS A CA 1
ATOM 1884 C C . LYS A 1 228 ? -27.754 -13.027 60.854 1.00 39.88 228 LYS A C 1
ATOM 1885 O O . LYS A 1 228 ? -28.888 -13.488 60.724 1.00 40.84 228 LYS A O 1
ATOM 1891 N N . VAL A 1 229 ? -27.162 -12.943 62.038 1.00 37.15 229 VAL A N 1
ATOM 1892 C CA . VAL A 1 229 ? -27.892 -13.375 63.218 1.00 37.58 229 VAL A CA 1
ATOM 1893 C C . VAL A 1 229 ? -29.084 -12.421 63.415 1.00 39.02 229 VAL A C 1
ATOM 1894 O O . VAL A 1 229 ? -30.229 -12.862 63.583 1.00 39.15 229 VAL A O 1
ATOM 1898 N N . LEU A 1 230 ? -28.816 -11.116 63.368 1.00 38.98 230 LEU A N 1
ATOM 1899 C CA . LEU A 1 230 ? -29.863 -10.117 63.545 1.00 39.26 230 LEU A CA 1
ATOM 1900 C C . LEU A 1 230 ? -31.006 -10.273 62.542 1.00 40.66 230 LEU A C 1
ATOM 1901 O O . LEU A 1 230 ? -32.174 -10.219 62.927 1.00 41.99 230 LEU A O 1
ATOM 1906 N N . ARG A 1 231 ? -30.686 -10.484 61.267 1.00 41.09 231 ARG A N 1
ATOM 1907 C CA . ARG A 1 231 ? -31.733 -10.642 60.258 1.00 41.39 231 ARG A CA 1
ATOM 1908 C C . ARG A 1 231 ? -32.649 -11.847 60.476 1.00 41.17 231 ARG A C 1
ATOM 1909 O O . ARG A 1 231 ? -33.832 -11.775 60.161 1.00 42.04 231 ARG A O 1
ATOM 1917 N N . ALA A 1 232 ? -32.123 -12.948 61.010 1.00 40.77 232 ALA A N 1
ATOM 1918 C CA . ALA A 1 232 ? -32.967 -14.114 61.262 1.00 41.01 232 ALA A CA 1
ATOM 1919 C C . ALA A 1 232 ? -33.848 -13.807 62.470 1.00 41.86 232 ALA A C 1
ATOM 1920 O O . ALA A 1 232 ? -35.032 -14.142 62.496 1.00 40.55 232 ALA A O 1
ATOM 1922 N N . GLU A 1 233 ? -33.269 -13.145 63.467 1.00 43.83 233 GLU A N 1
ATOM 1923 C CA . GLU A 1 233 ? -34.024 -12.788 64.662 1.00 46.23 233 GLU A CA 1
ATOM 1924 C C . GLU A 1 233 ? -35.126 -11.776 64.322 1.00 46.46 233 GLU A C 1
ATOM 1925 O O . GLU A 1 233 ? -36.226 -11.843 64.870 1.00 46.37 233 GLU A O 1
ATOM 1931 N N . ARG A 1 234 ? -34.840 -10.849 63.410 1.00 46.15 234 ARG A N 1
ATOM 1932 C CA . ARG A 1 234 ? -35.837 -9.854 63.017 1.00 46.52 234 ARG A CA 1
ATOM 1933 C C . ARG A 1 234 ? -36.962 -10.548 62.257 1.00 47.38 234 ARG A C 1
ATOM 1934 O O . ARG A 1 234 ? -38.143 -10.312 62.510 1.00 47.45 234 ARG A O 1
ATOM 1942 N N . GLU A 1 235 ? -36.582 -11.413 61.327 1.00 49.30 235 GLU A N 1
ATOM 1943 C CA . GLU A 1 235 ? -37.549 -12.148 60.530 1.00 50.54 235 GLU A CA 1
ATOM 1944 C C . GLU A 1 235 ? -38.535 -12.865 61.456 1.00 50.27 235 GLU A C 1
ATOM 1945 O O . GLU A 1 235 ? -39.747 -12.814 61.249 1.00 48.33 235 GLU A O 1
ATOM 1951 N N . PHE A 1 236 ? -38.002 -13.530 62.477 1.00 49.57 236 PHE A N 1
ATOM 1952 C CA . PHE A 1 236 ? -38.818 -14.245 63.452 1.00 50.35 236 PHE A CA 1
ATOM 1953 C C . PHE A 1 236 ? -39.781 -13.289 64.179 1.00 50.96 236 PHE A C 1
ATOM 1954 O O . PHE A 1 236 ? -40.983 -13.558 64.279 1.00 49.71 236 PHE A O 1
ATOM 1962 N N . LEU A 1 237 ? -39.244 -12.182 64.689 1.00 50.73 237 LEU A N 1
ATOM 1963 C CA . LEU A 1 237 ? -40.048 -11.184 65.386 1.00 52.14 237 LEU A CA 1
ATOM 1964 C C . LEU A 1 237 ? -41.172 -10.659 64.483 1.00 53.44 237 LEU A C 1
ATOM 1965 O O . LEU A 1 237 ? -42.291 -10.428 64.942 1.00 50.72 237 LEU A O 1
ATOM 1970 N N . GLU A 1 238 ? -40.876 -10.477 63.199 1.00 55.68 238 GLU A N 1
ATOM 1971 C CA . GLU A 1 238 ? -41.883 -9.998 62.260 1.00 59.09 238 GLU A CA 1
ATOM 1972 C C . GLU A 1 238 ? -42.975 -11.051 62.004 1.00 59.91 238 GLU A C 1
ATOM 1973 O O . GLU A 1 238 ? -44.165 -10.724 62.014 1.00 58.56 238 GLU A O 1
ATOM 1979 N N . GLU A 1 239 ? -42.577 -12.309 61.804 1.00 61.30 239 GLU A N 1
ATOM 1980 C CA . GLU A 1 239 ? -43.537 -13.395 61.560 1.00 63.11 239 GLU A CA 1
ATOM 1981 C C . GLU A 1 239 ? -44.472 -13.573 62.751 1.00 62.81 239 GLU A C 1
ATOM 1982 O O . GLU A 1 239 ? -45.667 -13.820 62.586 1.00 62.59 239 GLU A O 1
ATOM 1988 N N . GLU A 1 240 ? -43.917 -13.463 63.953 1.00 61.89 240 GLU A N 1
ATOM 1989 C CA . GLU A 1 240 ? -44.712 -13.623 65.160 1.00 61.34 240 GLU A CA 1
ATOM 1990 C C . GLU A 1 240 ? -45.615 -12.419 65.390 1.00 59.37 240 GLU A C 1
ATOM 1991 O O . GLU A 1 240 ? -46.776 -12.572 65.762 1.00 58.18 240 GLU A O 1
ATOM 1997 N N . ALA A 1 241 ? -45.087 -11.224 65.153 1.00 57.51 241 ALA A N 1
ATOM 1998 C CA . ALA A 1 241 ? -45.870 -10.013 65.344 1.00 57.38 241 ALA A CA 1
ATOM 1999 C C . ALA A 1 241 ? -47.040 -9.978 64.367 1.00 57.89 241 ALA A C 1
ATOM 2000 O O . ALA A 1 241 ? -48.076 -9.375 64.646 1.00 55.09 241 ALA A O 1
ATOM 2002 N N . GLN A 1 242 ? -46.869 -10.638 63.224 1.00 59.84 242 GLN A N 1
ATOM 2003 C CA . GLN A 1 242 ? -47.906 -10.679 62.201 1.00 62.56 242 GLN A CA 1
ATOM 2004 C C . GLN A 1 242 ? -49.049 -11.610 62.603 1.00 62.93 242 GLN A C 1
ATOM 2005 O O . GLN A 1 242 ? -50.220 -11.282 62.413 1.00 62.75 242 GLN A O 1
ATOM 2011 N N . LYS A 1 243 ? -48.709 -12.767 63.161 1.00 63.70 243 LYS A N 1
ATOM 2012 C CA . LYS A 1 243 ? -49.726 -13.719 63.591 1.00 65.27 243 LYS A CA 1
ATOM 2013 C C . LYS A 1 243 ? -50.592 -13.070 64.665 1.00 65.80 243 LYS A C 1
ATOM 2014 O O . LYS A 1 243 ? -51.822 -13.130 64.607 1.00 66.62 243 LYS A O 1
ATOM 2020 N N . LEU A 1 244 ? -49.935 -12.454 65.645 1.00 65.05 244 LEU A N 1
ATOM 2021 C CA . LEU A 1 244 ? -50.624 -11.799 66.748 1.00 65.58 244 LEU A CA 1
ATOM 2022 C C . LEU A 1 244 ? -51.454 -10.627 66.231 1.00 66.04 244 LEU A C 1
ATOM 2023 O O . LEU A 1 244 ? -52.537 -10.349 66.744 1.00 65.64 244 LEU A O 1
ATOM 2028 N N . TYR A 1 245 ? -50.944 -9.953 65.207 1.00 66.33 245 TYR A N 1
ATOM 2029 C CA . TYR A 1 245 ? -51.633 -8.813 64.617 1.00 67.20 245 TYR A CA 1
ATOM 2030 C C . TYR A 1 245 ? -52.985 -9.211 64.026 1.00 69.27 245 TYR A C 1
ATOM 2031 O O . TYR A 1 245 ? -54.011 -8.608 64.348 1.00 69.56 245 TYR A O 1
ATOM 2040 N N . LYS A 1 246 ? -52.993 -10.220 63.160 1.00 69.92 246 LYS A N 1
ATOM 2041 C CA . LYS A 1 246 ? -54.243 -10.646 62.549 1.00 71.47 246 LYS A CA 1
ATOM 2042 C C . LYS A 1 246 ? -55.020 -11.556 63.495 1.00 71.93 246 LYS A C 1
ATOM 2043 O O . LYS A 1 246 ? -55.881 -12.329 63.077 1.00 73.00 246 LYS A O 1
ATOM 2049 N N . GLU A 1 247 ? -54.710 -11.452 64.780 1.00 71.93 247 GLU A N 1
ATOM 2050 C CA . GLU A 1 247 ? -55.372 -12.252 65.799 1.00 71.94 247 GLU A CA 1
ATOM 2051 C C . GLU A 1 247 ? -56.009 -11.328 66.828 1.00 71.74 247 GLU A C 1
ATOM 2052 O O . GLU A 1 247 ? -56.969 -11.693 67.510 1.00 72.13 247 GLU A O 1
ATOM 2058 N N . VAL A 1 248 ? -55.462 -10.123 66.924 1.00 70.60 248 VAL A N 1
ATOM 2059 C CA . VAL A 1 248 ? -55.941 -9.123 67.864 1.00 70.66 248 VAL A CA 1
ATOM 2060 C C . VAL A 1 248 ? -56.654 -7.980 67.140 1.00 70.46 248 VAL A C 1
ATOM 2061 O O . VAL A 1 248 ? -57.307 -7.141 67.766 1.00 69.61 248 VAL A O 1
ATOM 2065 N N . LYS A 1 249 ? -56.534 -7.953 65.817 1.00 70.21 249 LYS A N 1
ATOM 2066 C CA . LYS A 1 249 ? -57.176 -6.903 65.040 1.00 70.40 249 LYS A CA 1
ATOM 2067 C C . LYS A 1 249 ? -58.541 -7.325 64.514 1.00 71.22 249 LYS A C 1
ATOM 2068 O O . LYS A 1 249 ? -58.760 -8.487 64.163 1.00 71.05 249 LYS A O 1
ATOM 2074 N N . LYS A 1 250 ? -59.454 -6.360 64.478 1.00 72.04 250 LYS A N 1
ATOM 2075 C CA . LYS A 1 250 ? -60.814 -6.562 63.995 1.00 72.73 250 LYS A CA 1
ATOM 2076 C C . LYS A 1 250 ? -61.339 -5.204 63.538 1.00 72.89 250 LYS A C 1
ATOM 2077 O O . LYS A 1 250 ? -61.664 -4.335 64.353 1.00 72.75 250 LYS A O 1
ATOM 2083 N N . GLY A 1 251 ? -61.404 -5.028 62.222 1.00 72.18 251 GLY A N 1
ATOM 2084 C CA . GLY A 1 251 ? -61.853 -3.767 61.673 1.00 72.39 251 GLY A CA 1
ATOM 2085 C C . GLY A 1 251 ? -60.684 -2.807 61.734 1.00 72.83 251 GLY A C 1
ATOM 2086 O O . GLY A 1 251 ? -59.644 -3.055 61.132 1.00 73.36 251 GLY A O 1
ATOM 2087 N N . ASN A 1 252 ? -60.853 -1.713 62.467 1.00 73.12 252 ASN A N 1
ATOM 2088 C CA . ASN A 1 252 ? -59.803 -0.713 62.629 1.00 73.15 252 ASN A CA 1
ATOM 2089 C C . ASN A 1 252 ? -59.417 -0.655 64.097 1.00 73.19 252 ASN A C 1
ATOM 2090 O O . ASN A 1 252 ? -58.867 0.343 64.561 1.00 73.80 252 ASN A O 1
ATOM 2095 N N . CYS A 1 253 ? -59.709 -1.723 64.831 1.00 72.68 253 CYS A N 1
ATOM 2096 C CA . CYS A 1 253 ? -59.406 -1.744 66.253 1.00 71.53 253 CYS A CA 1
ATOM 2097 C C . CYS A 1 253 ? -58.558 -2.930 66.696 1.00 69.88 253 CYS A C 1
ATOM 2098 O O . CYS A 1 253 ? -58.422 -3.921 65.975 1.00 69.49 253 CYS A O 1
ATOM 2101 N N . LEU A 1 254 ? -57.991 -2.809 67.894 1.00 67.92 254 LEU A N 1
ATOM 2102 C CA . LEU A 1 254 ? -57.137 -3.840 68.472 1.00 65.91 254 LEU A CA 1
ATOM 2103 C C . LEU A 1 254 ? -57.716 -4.328 69.794 1.00 66.32 254 LEU A C 1
ATOM 2104 O O . LEU A 1 254 ? -58.103 -3.525 70.642 1.00 65.47 254 LEU A O 1
ATOM 2109 N N . ASP A 1 255 ? -57.777 -5.646 69.963 1.00 67.60 255 ASP A N 1
ATOM 2110 C CA . ASP A 1 255 ? -58.304 -6.243 71.188 1.00 69.65 255 ASP A CA 1
ATOM 2111 C C . ASP A 1 255 ? -57.285 -6.049 72.311 1.00 70.97 255 ASP A C 1
ATOM 2112 O O . ASP A 1 255 ? -56.337 -6.824 72.442 1.00 71.52 255 ASP A O 1
ATOM 2117 N N . VAL A 1 256 ? -57.493 -5.014 73.119 1.00 71.58 256 VAL A N 1
ATOM 2118 C CA . VAL A 1 256 ? -56.593 -4.689 74.219 1.00 72.21 256 VAL A CA 1
ATOM 2119 C C . VAL A 1 256 ? -56.507 -5.776 75.291 1.00 73.02 256 VAL A C 1
ATOM 2120 O O . VAL A 1 256 ? -55.455 -5.979 75.895 1.00 72.91 256 VAL A O 1
ATOM 2124 N N . LYS A 1 257 ? -57.602 -6.485 75.528 1.00 74.33 257 LYS A N 1
ATOM 2125 C CA . LYS A 1 257 ? -57.588 -7.526 76.545 1.00 76.29 257 LYS A CA 1
ATOM 2126 C C . LYS A 1 257 ? -56.822 -8.765 76.096 1.00 76.35 257 LYS A C 1
ATOM 2127 O O . LYS A 1 257 ? -56.542 -9.656 76.899 1.00 76.33 257 LYS A O 1
ATOM 2133 N N . LYS A 1 258 ? -56.477 -8.810 74.813 1.00 75.76 258 LYS A N 1
ATOM 2134 C CA . LYS A 1 258 ? -55.708 -9.923 74.268 1.00 75.42 258 LYS A CA 1
ATOM 2135 C C . LYS A 1 258 ? -54.244 -9.516 74.119 1.00 74.67 258 LYS A C 1
ATOM 2136 O O . LYS A 1 258 ? -53.343 -10.271 74.485 1.00 75.42 258 LYS A O 1
ATOM 2142 N N . LEU A 1 259 ? -54.018 -8.317 73.588 1.00 73.11 259 LEU A N 1
ATOM 2143 C CA . LEU A 1 259 ? -52.671 -7.793 73.369 1.00 71.47 259 LEU A CA 1
ATOM 2144 C C . LEU A 1 259 ? -51.860 -7.654 74.651 1.00 71.30 259 LEU A C 1
ATOM 2145 O O . LEU A 1 259 ? -50.716 -8.103 74.730 1.00 70.56 259 LEU A O 1
ATOM 2150 N N . LYS A 1 260 ? -52.467 -7.014 75.644 1.00 71.78 260 LYS A N 1
ATOM 2151 C CA . LYS A 1 260 ? -51.849 -6.764 76.942 1.00 72.26 260 LYS A CA 1
ATOM 2152 C C . LYS A 1 260 ? -51.252 -8.005 77.615 1.00 71.76 260 LYS A C 1
ATOM 2153 O O . LYS A 1 260 ? -50.324 -7.901 78.418 1.00 70.56 260 LYS A O 1
ATOM 2159 N N . GLU A 1 261 ? -51.774 -9.176 77.275 1.00 71.81 261 GLU A N 1
ATOM 2160 C CA . GLU A 1 261 ? -51.294 -10.424 77.858 1.00 72.40 261 GLU A CA 1
ATOM 2161 C C . GLU A 1 261 ? -50.109 -10.999 77.085 1.00 70.41 261 GLU A C 1
ATOM 2162 O O . GLU A 1 261 ? -49.596 -12.060 77.438 1.00 71.02 261 GLU A O 1
ATOM 2168 N N . LYS A 1 262 ? -49.682 -10.305 76.033 1.00 66.46 262 LYS A N 1
ATOM 2169 C CA . LYS A 1 262 ? -48.581 -10.776 75.197 1.00 62.35 262 LYS A CA 1
ATOM 2170 C C . LYS A 1 262 ? -47.229 -10.156 75.564 1.00 59.08 262 LYS A C 1
ATOM 2171 O O . LYS A 1 262 ? -47.168 -9.163 76.287 1.00 58.51 262 LYS A O 1
ATOM 2177 N N . PRO A 1 263 ? -46.123 -10.744 75.067 1.00 55.45 263 PRO A N 1
ATOM 2178 C CA . PRO A 1 263 ? -44.756 -10.270 75.324 1.00 51.81 263 PRO A CA 1
ATOM 2179 C C . PRO A 1 263 ? -44.543 -8.812 74.910 1.00 48.53 263 PRO A C 1
ATOM 2180 O O . PRO A 1 263 ? -45.047 -8.371 73.876 1.00 47.33 263 PRO A O 1
ATOM 2184 N N . LEU A 1 264 ? -43.783 -8.074 75.712 1.00 46.07 264 LEU A N 1
ATOM 2185 C CA . LEU A 1 264 ? -43.513 -6.663 75.435 1.00 46.67 264 LEU A CA 1
ATOM 2186 C C . LEU A 1 264 ? -43.076 -6.420 73.988 1.00 48.02 264 LEU A C 1
ATOM 2187 O O . LEU A 1 264 ? -43.575 -5.509 73.320 1.00 48.51 264 LEU A O 1
ATOM 2192 N N . ALA A 1 265 ? -42.140 -7.238 73.510 1.00 48.62 265 ALA A N 1
ATOM 2193 C CA . ALA A 1 265 ? -41.617 -7.103 72.155 1.00 48.04 265 ALA A CA 1
ATOM 2194 C C . ALA A 1 265 ? -42.713 -7.131 71.101 1.00 46.74 265 ALA A C 1
ATOM 2195 O O . ALA A 1 265 ? -42.748 -6.280 70.214 1.00 45.86 265 ALA A O 1
ATOM 2197 N N . LEU A 1 266 ? -43.610 -8.106 71.197 1.00 46.11 266 LEU A N 1
ATOM 2198 C CA . LEU A 1 266 ? -44.687 -8.213 70.222 1.00 45.89 266 LEU A CA 1
ATOM 2199 C C . LEU A 1 266 ? -45.736 -7.112 70.388 1.00 46.25 266 LEU A C 1
ATOM 2200 O O . LEU A 1 266 ? -46.375 -6.708 69.416 1.00 45.73 266 LEU A O 1
ATOM 2205 N N . GLN A 1 267 ? -45.905 -6.623 71.615 1.00 46.40 267 GLN A N 1
ATOM 2206 C CA . GLN A 1 267 ? -46.868 -5.560 71.877 1.00 47.21 267 GLN A CA 1
ATOM 2207 C C . GLN A 1 267 ? -46.479 -4.322 71.089 1.00 48.46 267 GLN A C 1
ATOM 2208 O O . GLN A 1 267 ? -47.333 -3.652 70.506 1.00 49.11 267 GLN A O 1
ATOM 2214 N N . ARG A 1 268 ? -45.183 -4.022 71.089 1.00 48.81 268 ARG A N 1
ATOM 2215 C CA . ARG A 1 268 ? -44.653 -2.860 70.387 1.00 48.85 268 ARG A CA 1
ATOM 2216 C C . ARG A 1 268 ? -44.670 -3.043 68.875 1.00 48.57 268 ARG A C 1
ATOM 2217 O O . ARG A 1 268 ? -44.937 -2.104 68.133 1.00 46.69 268 ARG A O 1
ATOM 2225 N N . ARG A 1 269 ? -44.367 -4.249 68.415 1.00 50.30 269 ARG A N 1
ATOM 2226 C CA . ARG A 1 269 ? -44.359 -4.518 66.985 1.00 52.56 269 ARG A CA 1
ATOM 2227 C C . ARG A 1 269 ? -45.770 -4.397 66.422 1.00 53.22 269 ARG A C 1
ATOM 2228 O O . ARG A 1 269 ? -45.981 -3.797 65.366 1.00 52.73 269 ARG A O 1
ATOM 2236 N N . VAL A 1 270 ? -46.734 -4.976 67.134 1.00 53.81 270 VAL A N 1
ATOM 2237 C CA . VAL A 1 270 ? -48.129 -4.933 66.715 1.00 53.74 270 VAL A CA 1
ATOM 2238 C C . VAL A 1 270 ? -48.590 -3.487 66.660 1.00 53.23 270 VAL A C 1
ATOM 2239 O O . VAL A 1 270 ? -49.298 -3.085 65.740 1.00 51.88 270 VAL A O 1
ATOM 2243 N N . ILE A 1 271 ? -48.171 -2.708 67.648 1.00 53.41 271 ILE A N 1
ATOM 2244 C CA . ILE A 1 271 ? -48.526 -1.306 67.701 1.00 54.31 271 ILE A CA 1
ATOM 2245 C C . ILE A 1 271 ? -47.825 -0.500 66.608 1.00 57.03 271 ILE A C 1
ATOM 2246 O O . ILE A 1 271 ? -48.451 0.375 66.004 1.00 58.19 271 ILE A O 1
ATOM 2251 N N . ARG A 1 272 ? -46.549 -0.791 66.340 1.00 58.90 272 ARG A N 1
ATOM 2252 C CA . ARG A 1 272 ? -45.815 -0.079 65.286 1.00 61.88 272 ARG A CA 1
ATOM 2253 C C . ARG A 1 272 ? -46.590 -0.174 63.983 1.00 62.41 272 ARG A C 1
ATOM 2254 O O . ARG A 1 272 ? -46.774 0.818 63.282 1.00 62.07 272 ARG A O 1
ATOM 2262 N N . LYS A 1 273 ? -47.036 -1.384 63.663 1.00 63.95 273 LYS A N 1
ATOM 2263 C CA . LYS A 1 273 ? -47.776 -1.621 62.433 1.00 66.87 273 LYS A CA 1
ATOM 2264 C C . LYS A 1 273 ? -49.152 -0.969 62.449 1.00 67.81 273 LYS A C 1
ATOM 2265 O O . LYS A 1 273 ? -49.499 -0.207 61.550 1.00 68.99 273 LYS A O 1
ATOM 2271 N N . PHE A 1 274 ? -49.927 -1.265 63.481 1.00 68.37 274 PHE A N 1
ATOM 2272 C CA . PHE A 1 274 ? -51.269 -0.720 63.614 1.00 69.20 274 PHE A CA 1
ATOM 2273 C C . PHE A 1 274 ? -51.336 0.807 63.492 1.00 70.06 274 PHE A C 1
ATOM 2274 O O . PHE A 1 274 ? -52.385 1.357 63.157 1.00 70.16 274 PHE A O 1
ATOM 2282 N N . ILE A 1 275 ? -50.227 1.493 63.750 1.00 70.18 275 ILE A N 1
ATOM 2283 C CA . ILE A 1 275 ? -50.233 2.950 63.680 1.00 70.39 275 ILE A CA 1
ATOM 2284 C C . ILE A 1 275 ? -49.229 3.547 62.699 1.00 71.57 275 ILE A C 1
ATOM 2285 O O . ILE A 1 275 ? -49.119 4.769 62.591 1.00 71.69 275 ILE A O 1
ATOM 2290 N N . GLY A 1 276 ? -48.503 2.691 61.985 1.00 72.83 276 GLY A N 1
ATOM 2291 C CA . GLY A 1 276 ? -47.523 3.168 61.020 1.00 74.49 276 GLY A CA 1
ATOM 2292 C C . GLY A 1 276 ? -46.567 4.206 61.580 1.00 75.82 276 GLY A C 1
ATOM 2293 O O . GLY A 1 276 ? -46.523 5.340 61.105 1.00 76.03 276 GLY A O 1
ATOM 2294 N N . GLU A 1 277 ? -45.796 3.815 62.590 1.00 77.51 277 GLU A N 1
ATOM 2295 C CA . GLU A 1 277 ? -44.837 4.710 63.225 1.00 78.85 277 GLU A CA 1
ATOM 2296 C C . GLU A 1 277 ? -43.777 3.903 63.969 1.00 79.03 277 GLU A C 1
ATOM 2297 O O . GLU A 1 277 ? -44.100 2.941 64.665 1.00 77.74 277 GLU A O 1
ATOM 2303 N N . LYS A 1 278 ? -42.516 4.299 63.824 1.00 80.29 278 LYS A N 1
ATOM 2304 C CA . LYS A 1 278 ? -41.416 3.609 64.492 1.00 81.19 278 LYS A CA 1
ATOM 2305 C C . LYS A 1 278 ? -40.902 4.350 65.729 1.00 81.84 278 LYS A C 1
ATOM 2306 O O . LYS A 1 278 ? -40.215 3.760 66.563 1.00 82.31 278 LYS A O 1
ATOM 2312 N N . ASP A 1 279 ? -41.243 5.631 65.849 1.00 82.10 279 ASP A N 1
ATOM 2313 C CA . ASP A 1 279 ? -40.812 6.454 66.984 1.00 82.47 279 ASP A CA 1
ATOM 2314 C C . ASP A 1 279 ? -41.023 5.780 68.334 1.00 81.02 279 ASP A C 1
ATOM 2315 O O . ASP A 1 279 ? -42.156 5.518 68.741 1.00 80.18 279 ASP A O 1
ATOM 2320 N N . TYR A 1 280 ? -39.920 5.515 69.027 1.00 79.86 280 TYR A N 1
ATOM 2321 C CA . TYR A 1 280 ? -39.962 4.873 70.336 1.00 78.92 280 TYR A CA 1
ATOM 2322 C C . TYR A 1 280 ? -40.964 5.575 71.243 1.00 78.92 280 TYR A C 1
ATOM 2323 O O . TYR A 1 280 ? -41.681 4.940 72.022 1.00 78.51 280 TYR A O 1
ATOM 2332 N N . GLU A 1 281 ? -41.000 6.895 71.131 1.00 78.67 281 GLU A N 1
ATOM 2333 C CA . GLU A 1 281 ? -41.887 7.711 71.939 1.00 78.77 281 GLU A CA 1
ATOM 2334 C C . GLU A 1 281 ? -43.362 7.462 71.633 1.00 77.23 281 GLU A C 1
ATOM 2335 O O . GLU A 1 281 ? -44.153 7.183 72.539 1.00 76.48 281 GLU A O 1
ATOM 2341 N N . LYS A 1 282 ? -43.729 7.551 70.358 1.00 75.21 282 LYS A N 1
ATOM 2342 C CA . LYS A 1 282 ? -45.117 7.341 69.957 1.00 72.65 282 LYS A CA 1
ATOM 2343 C C . LYS A 1 282 ? -45.639 5.945 70.275 1.00 69.86 282 LYS A C 1
ATOM 2344 O O . LYS A 1 282 ? -46.759 5.799 70.759 1.00 68.40 282 LYS A O 1
ATOM 2350 N N . VAL A 1 283 ? -44.827 4.924 70.014 1.00 67.30 283 VAL A N 1
ATOM 2351 C CA . VAL A 1 283 ? -45.222 3.546 70.284 1.00 65.25 283 VAL A CA 1
ATOM 2352 C C . VAL A 1 283 ? -45.614 3.317 71.748 1.00 65.80 283 VAL A C 1
ATOM 2353 O O . VAL A 1 283 ? -46.700 2.809 72.035 1.00 64.59 283 VAL A O 1
ATOM 2357 N N . GLU A 1 284 ? -44.729 3.690 72.669 1.00 66.53 284 GLU A N 1
ATOM 2358 C CA . GLU A 1 284 ? -44.981 3.515 74.099 1.00 67.83 284 GLU A CA 1
ATOM 2359 C C . GLU A 1 284 ? -46.151 4.367 74.603 1.00 67.92 284 GLU A C 1
ATOM 2360 O O . GLU A 1 284 ? -46.917 3.938 75.472 1.00 68.38 284 GLU A O 1
ATOM 2366 N N . LEU A 1 285 ? -46.283 5.574 74.063 1.00 67.34 285 LEU A N 1
ATOM 2367 C CA . LEU A 1 285 ? -47.361 6.471 74.466 1.00 67.06 285 LEU A CA 1
ATOM 2368 C C . LEU A 1 285 ? -48.694 5.802 74.119 1.00 65.85 285 LEU A C 1
ATOM 2369 O O . LEU A 1 285 ? -49.662 5.878 74.874 1.00 65.36 285 LEU A O 1
ATOM 2374 N N . VAL A 1 286 ? -48.718 5.133 72.972 1.00 64.04 286 VAL A N 1
ATOM 2375 C CA . VAL A 1 286 ? -49.895 4.424 72.499 1.00 61.87 286 VAL A CA 1
ATOM 2376 C C . VAL A 1 286 ? -50.025 3.109 73.270 1.00 62.72 286 VAL A C 1
ATOM 2377 O O . VAL A 1 286 ? -51.122 2.695 73.638 1.00 62.97 286 VAL A O 1
ATOM 2381 N N . ARG A 1 287 ? -48.899 2.461 73.538 1.00 63.08 287 ARG A N 1
ATOM 2382 C CA . ARG A 1 287 ? -48.917 1.196 74.260 1.00 64.03 287 ARG A CA 1
ATOM 2383 C C . ARG A 1 287 ? -49.572 1.322 75.635 1.00 64.52 287 ARG A C 1
ATOM 2384 O O . ARG A 1 287 ? -50.244 0.397 76.095 1.00 64.66 287 ARG A O 1
ATOM 2392 N N . SER A 1 288 ? -49.381 2.467 76.285 1.00 64.33 288 SER A N 1
ATOM 2393 C CA . SER A 1 288 ? -49.945 2.692 77.612 1.00 64.55 288 SER A CA 1
ATOM 2394 C C . SER A 1 288 ? -51.468 2.620 77.649 1.00 65.53 288 SER A C 1
ATOM 2395 O O . SER A 1 288 ? -52.051 2.332 78.696 1.00 65.93 288 SER A O 1
ATOM 2398 N N . LEU A 1 289 ? -52.117 2.871 76.516 1.00 66.77 289 LEU A N 1
ATOM 2399 C CA . LEU A 1 289 ? -53.575 2.817 76.472 1.00 68.53 289 LEU A CA 1
ATOM 2400 C C . LEU A 1 289 ? -54.067 1.380 76.566 1.00 71.37 289 LEU A C 1
ATOM 2401 O O . LEU A 1 289 ? -55.268 1.114 76.504 1.00 72.15 289 LEU A O 1
ATOM 2406 N N . LEU A 1 290 ? -53.129 0.454 76.723 1.00 74.49 290 LEU A N 1
ATOM 2407 C CA . LEU A 1 290 ? -53.464 -0.956 76.850 1.00 79.10 290 LEU A CA 1
ATOM 2408 C C . LEU A 1 290 ? -53.748 -1.279 78.318 1.00 81.98 290 LEU A C 1
ATOM 2409 O O . LEU A 1 290 ? -54.273 -2.349 78.638 1.00 82.63 290 LEU A O 1
ATOM 2414 N N . GLU A 1 291 ? -53.406 -0.348 79.208 1.00 84.76 291 GLU A N 1
ATOM 2415 C CA . GLU A 1 291 ? -53.614 -0.562 80.636 1.00 87.61 291 GLU A CA 1
ATOM 2416 C C . GLU A 1 291 ? -54.531 0.473 81.288 1.00 88.77 291 GLU A C 1
ATOM 2417 O O . GLU A 1 291 ? -55.023 0.254 82.397 1.00 89.26 291 GLU A O 1
ATOM 2423 N N . LYS A 1 292 ? -54.753 1.596 80.606 1.00 89.69 292 LYS A N 1
ATOM 2424 C CA . LYS A 1 292 ? -55.617 2.654 81.126 1.00 90.38 292 LYS A CA 1
ATOM 2425 C C . LYS A 1 292 ? -56.290 3.423 79.989 1.00 90.27 292 LYS A C 1
ATOM 2426 O O . LYS A 1 292 ? -55.618 3.928 79.091 1.00 90.50 292 LYS A O 1
ATOM 2432 N N . GLY A 1 293 ? -57.617 3.511 80.035 1.00 90.06 293 GLY A N 1
ATOM 2433 C CA . GLY A 1 293 ? -58.354 4.222 79.003 1.00 89.64 293 GLY A CA 1
ATOM 2434 C C . GLY A 1 293 ? -57.824 5.618 78.719 1.00 89.30 293 GLY A C 1
ATOM 2435 O O . GLY A 1 293 ? -57.082 6.185 79.523 1.00 88.83 293 GLY A O 1
ATOM 2436 N N . GLY A 1 294 ? -58.203 6.174 77.572 1.00 89.14 294 GLY A N 1
ATOM 2437 C CA . GLY A 1 294 ? -57.748 7.506 77.212 1.00 89.42 294 GLY A CA 1
ATOM 2438 C C . GLY A 1 294 ? -57.655 7.715 75.712 1.00 89.99 294 GLY A C 1
ATOM 2439 O O . GLY A 1 294 ? -58.218 6.945 74.935 1.00 89.89 294 GLY A O 1
ATOM 2440 N N . GLU A 1 295 ? -56.942 8.760 75.304 1.00 90.92 295 GLU A N 1
ATOM 2441 C CA . GLU A 1 295 ? -56.776 9.068 73.888 1.00 92.69 295 GLU A CA 1
ATOM 2442 C C . GLU A 1 295 ? -55.352 9.540 73.593 1.00 93.40 295 GLU A C 1
ATOM 2443 O O . GLU A 1 295 ? -54.656 10.028 74.483 1.00 94.00 295 GLU A O 1
ATOM 2449 N N . VAL A 1 296 ? -54.925 9.394 72.341 1.00 93.57 296 VAL A N 1
ATOM 2450 C CA . VAL A 1 296 ? -53.585 9.800 71.925 1.00 93.91 296 VAL A CA 1
ATOM 2451 C C . VAL A 1 296 ? -53.616 10.442 70.540 1.00 94.78 296 VAL A C 1
ATOM 2452 O O . VAL A 1 296 ? -54.194 9.886 69.606 1.00 95.29 296 VAL A O 1
ATOM 2456 N N . ASN A 1 297 ? -52.980 11.603 70.406 1.00 95.57 297 ASN A N 1
ATOM 2457 C CA . ASN A 1 297 ? -52.961 12.317 69.133 1.00 96.47 297 ASN A CA 1
ATOM 2458 C C . ASN A 1 297 ? -51.557 12.470 68.543 1.00 97.00 297 ASN A C 1
ATOM 2459 O O . ASN A 1 297 ? -50.629 12.923 69.215 1.00 97.17 297 ASN A O 1
ATOM 2464 N N . LEU A 1 298 ? -51.424 12.086 67.277 1.00 97.24 298 LEU A N 1
ATOM 2465 C CA . LEU A 1 298 ? -50.164 12.175 66.543 1.00 97.53 298 LEU A CA 1
ATOM 2466 C C . LEU A 1 298 ? -50.504 12.838 65.207 1.00 97.91 298 LEU A C 1
ATOM 2467 O O . LEU A 1 298 ? -49.633 13.090 64.374 1.00 97.82 298 LEU A O 1
ATOM 2472 N N . GLY A 1 299 ? -51.793 13.114 65.030 1.00 97.96 299 GLY A N 1
ATOM 2473 C CA . GLY A 1 299 ? -52.312 13.701 63.808 1.00 97.68 299 GLY A CA 1
ATOM 2474 C C . GLY A 1 299 ? -53.464 12.789 63.422 1.00 97.43 299 GLY A C 1
ATOM 2475 O O . GLY A 1 299 ? -54.152 12.982 62.418 1.00 96.82 299 GLY A O 1
ATOM 2476 N N . LYS A 1 300 ? -53.650 11.777 64.268 1.00 96.92 300 LYS A N 1
ATOM 2477 C CA . LYS A 1 300 ? -54.679 10.751 64.140 1.00 95.60 300 LYS A CA 1
ATOM 2478 C C . LYS A 1 300 ? -55.060 10.348 65.570 1.00 95.20 300 LYS A C 1
ATOM 2479 O O . LYS A 1 300 ? -54.221 10.389 66.467 1.00 95.52 300 LYS A O 1
ATOM 2485 N N . GLY A 1 301 ? -56.312 9.958 65.789 1.00 94.55 301 GLY A N 1
ATOM 2486 C CA . GLY A 1 301 ? -56.732 9.608 67.137 1.00 93.46 301 GLY A CA 1
ATOM 2487 C C . GLY A 1 301 ? -56.841 8.142 67.515 1.00 92.91 301 GLY A C 1
ATOM 2488 O O . GLY A 1 301 ? -57.342 7.325 66.746 1.00 92.79 301 GLY A O 1
ATOM 2489 N N . LYS A 1 302 ? -56.372 7.817 68.718 1.00 92.61 302 LYS A N 1
ATOM 2490 C CA . LYS A 1 302 ? -56.420 6.455 69.245 1.00 93.11 302 LYS A CA 1
ATOM 2491 C C . LYS A 1 302 ? -57.184 6.457 70.559 1.00 92.57 302 LYS A C 1
ATOM 2492 O O . LYS A 1 302 ? -56.663 6.892 71.583 1.00 92.70 302 LYS A O 1
ATOM 2498 N N . VAL A 1 303 ? -58.418 5.966 70.526 1.00 92.31 303 VAL A N 1
ATOM 2499 C CA . VAL A 1 303 ? -59.261 5.933 71.717 1.00 92.12 303 VAL A CA 1
ATOM 2500 C C . VAL A 1 303 ? -59.393 4.521 72.286 1.00 91.40 303 VAL A C 1
ATOM 2501 O O . VAL A 1 303 ? -59.410 3.542 71.539 1.00 90.73 303 VAL A O 1
ATOM 2505 N N . LEU A 1 304 ? -59.476 4.421 73.611 1.00 91.14 304 LEU A N 1
ATOM 2506 C CA . LEU A 1 304 ? -59.642 3.125 74.259 1.00 91.46 304 LEU A CA 1
ATOM 2507 C C . LEU A 1 304 ? -61.122 2.996 74.611 1.00 91.75 304 LEU A C 1
ATOM 2508 O O . LEU A 1 304 ? -61.610 3.629 75.548 1.00 91.77 304 LEU A O 1
ATOM 2513 N N . LYS A 1 305 ? -61.835 2.187 73.836 1.00 91.86 305 LYS A N 1
ATOM 2514 C CA . LYS A 1 305 ? -63.258 1.970 74.051 1.00 91.72 305 LYS A CA 1
ATOM 2515 C C . LYS A 1 305 ? -63.467 0.593 74.669 1.00 93.53 305 LYS A C 1
ATOM 2516 O O . LYS A 1 305 ? -63.903 -0.334 73.988 1.00 93.93 305 LYS A O 1
ATOM 2522 N N . ARG A 1 306 ? -63.149 0.470 75.956 1.00 95.07 306 ARG A N 1
ATOM 2523 C CA . ARG A 1 306 ? -63.292 -0.788 76.689 1.00 96.83 306 ARG A CA 1
ATOM 2524 C C . ARG A 1 306 ? -62.952 -2.030 75.859 1.00 96.64 306 ARG A C 1
ATOM 2525 O O . ARG A 1 306 ? -63.782 -2.531 75.105 1.00 97.17 306 ARG A O 1
ATOM 2533 N N . LYS A 1 307 ? -61.724 -2.517 76.002 1.00 96.48 307 LYS A N 1
ATOM 2534 C CA . LYS A 1 307 ? -61.271 -3.707 75.286 1.00 97.02 307 LYS A CA 1
ATOM 2535 C C . LYS A 1 307 ? -60.858 -3.476 73.833 1.00 97.91 307 LYS A C 1
ATOM 2536 O O . LYS A 1 307 ? -60.017 -4.204 73.311 1.00 97.94 307 LYS A O 1
ATOM 2542 N N . GLU A 1 308 ? -61.441 -2.477 73.176 1.00 99.16 308 GLU A N 1
ATOM 2543 C CA . GLU A 1 308 ? -61.094 -2.199 71.783 1.00 100.24 308 GLU A CA 1
ATOM 2544 C C . GLU A 1 308 ? -60.246 -0.930 71.687 1.00 101.86 308 GLU A C 1
ATOM 2545 O O . GLU A 1 308 ? -59.920 -0.322 72.705 1.00 101.61 308 GLU A O 1
ATOM 2551 N N . ARG A 1 309 ? -59.891 -0.536 70.465 1.00 104.70 309 ARG A N 1
ATOM 2552 C CA . ARG A 1 309 ? -59.071 0.657 70.251 1.00 106.96 309 ARG A CA 1
ATOM 2553 C C . ARG A 1 309 ? -58.978 1.063 68.773 1.00 107.88 309 ARG A C 1
ATOM 2554 O O . ARG A 1 309 ? -58.510 0.281 67.950 1.00 108.16 309 ARG A O 1
ATOM 2562 N N . TRP A 1 310 ? -59.387 2.292 68.449 1.00 108.66 310 TRP A N 1
ATOM 2563 C CA . TRP A 1 310 ? -59.376 2.771 67.061 1.00 110.12 310 TRP A CA 1
ATOM 2564 C C . TRP A 1 310 ? -58.187 3.605 66.583 1.00 110.48 310 TRP A C 1
ATOM 2565 O O . TRP A 1 310 ? -57.453 4.191 67.374 1.00 110.62 310 TRP A O 1
ATOM 2576 N N . LEU A 1 311 ? -58.058 3.642 65.255 1.00 111.27 311 LEU A N 1
ATOM 2577 C CA . LEU A 1 311 ? -57.059 4.373 64.472 1.00 113.10 311 LEU A CA 1
ATOM 2578 C C . LEU A 1 311 ? -56.494 3.468 63.391 1.00 113.80 311 LEU A C 1
ATOM 2579 O O . LEU A 1 311 ? -55.364 2.965 63.565 1.00 114.22 311 LEU A O 1
ATOM 2584 N N . MET B 1 1 ? -36.644 19.735 88.085 1.00 61.02 1 MET B N 1
ATOM 2585 C CA . MET B 1 1 ? -35.943 18.465 88.410 1.00 61.05 1 MET B CA 1
ATOM 2586 C C . MET B 1 1 ? -34.451 18.693 88.657 1.00 57.43 1 MET B C 1
ATOM 2587 O O . MET B 1 1 ? -33.705 19.029 87.740 1.00 58.62 1 MET B O 1
ATOM 2592 N N . ASN B 1 2 ? -34.028 18.495 89.902 1.00 53.25 2 ASN B N 1
ATOM 2593 C CA . ASN B 1 2 ? -32.636 18.680 90.300 1.00 47.86 2 ASN B CA 1
ATOM 2594 C C . ASN B 1 2 ? -31.786 17.429 90.038 1.00 44.96 2 ASN B C 1
ATOM 2595 O O . ASN B 1 2 ? -32.306 16.385 89.637 1.00 45.17 2 ASN B O 1
ATOM 2600 N N . PRO B 1 3 ? -30.462 17.523 90.255 1.00 41.51 3 PRO B N 1
ATOM 2601 C CA . PRO B 1 3 ? -29.543 16.400 90.045 1.00 40.75 3 PRO B CA 1
ATOM 2602 C C . PRO B 1 3 ? -29.847 15.151 90.878 1.00 41.03 3 PRO B C 1
ATOM 2603 O O . PRO B 1 3 ? -29.526 14.036 90.468 1.00 40.67 3 PRO B O 1
ATOM 2607 N N . GLU B 1 4 ? -30.457 15.335 92.044 1.00 40.41 4 GLU B N 1
ATOM 2608 C CA . GLU B 1 4 ? -30.784 14.200 92.900 1.00 41.56 4 GLU B CA 1
ATOM 2609 C C . GLU B 1 4 ? -31.962 13.395 92.353 1.00 41.88 4 GLU B C 1
ATOM 2610 O O . GLU B 1 4 ? -31.866 12.176 92.168 1.00 41.95 4 GLU B O 1
ATOM 2616 N N . SER B 1 5 ? -33.073 14.077 92.098 1.00 41.14 5 SER B N 1
ATOM 2617 C CA . SER B 1 5 ? -34.267 13.405 91.589 1.00 43.05 5 SER B CA 1
ATOM 2618 C C . SER B 1 5 ? -34.029 12.815 90.202 1.00 40.57 5 SER B C 1
ATOM 2619 O O . SER B 1 5 ? -34.697 11.871 89.805 1.00 37.67 5 SER B O 1
ATOM 2622 N N . ARG B 1 6 ? -33.068 13.370 89.473 1.00 40.92 6 ARG B N 1
ATOM 2623 C CA . ARG B 1 6 ? -32.767 12.862 88.145 1.00 41.27 6 ARG B CA 1
ATOM 2624 C C . ARG B 1 6 ? -32.195 11.442 88.244 1.00 40.27 6 ARG B C 1
ATOM 2625 O O . ARG B 1 6 ? -32.485 10.588 87.404 1.00 40.99 6 ARG B O 1
ATOM 2633 N N . VAL B 1 7 ? -31.402 11.179 89.278 1.00 38.43 7 VAL B N 1
ATOM 2634 C CA . VAL B 1 7 ? -30.833 9.846 89.472 1.00 37.52 7 VAL B CA 1
ATOM 2635 C C . VAL B 1 7 ? -31.807 8.913 90.203 1.00 37.79 7 VAL B C 1
ATOM 2636 O O . VAL B 1 7 ? -31.969 7.759 89.822 1.00 39.04 7 VAL B O 1
ATOM 2640 N N . ILE B 1 8 ? -32.449 9.417 91.253 1.00 39.74 8 ILE B N 1
ATOM 2641 C CA . ILE B 1 8 ? -33.399 8.625 92.031 1.00 41.33 8 ILE B CA 1
ATOM 2642 C C . ILE B 1 8 ? -34.577 8.146 91.175 1.00 43.34 8 ILE B C 1
ATOM 2643 O O . ILE B 1 8 ? -35.031 7.008 91.313 1.00 44.13 8 ILE B O 1
ATOM 2648 N N . ARG B 1 9 ? -35.065 9.005 90.287 1.00 43.37 9 ARG B N 1
ATOM 2649 C CA . ARG B 1 9 ? -36.188 8.631 89.438 1.00 45.49 9 ARG B CA 1
ATOM 2650 C C . ARG B 1 9 ? -35.826 7.471 88.508 1.00 44.60 9 ARG B C 1
ATOM 2651 O O . ARG B 1 9 ? -36.671 6.619 88.205 1.00 43.02 9 ARG B O 1
ATOM 2659 N N . LYS B 1 10 ? -34.576 7.451 88.044 1.00 42.50 10 LYS B N 1
ATOM 2660 C CA . LYS B 1 10 ? -34.111 6.382 87.171 1.00 39.40 10 LYS B CA 1
ATOM 2661 C C . LYS B 1 10 ? -33.948 5.099 87.981 1.00 38.10 10 LYS B C 1
ATOM 2662 O O . LYS B 1 10 ? -34.248 4.010 87.506 1.00 38.71 10 LYS B O 1
ATOM 2668 N N . VAL B 1 11 ? -33.487 5.226 89.215 1.00 36.28 11 VAL B N 1
ATOM 2669 C CA . VAL B 1 11 ? -33.321 4.050 90.046 1.00 36.66 11 VAL B CA 1
ATOM 2670 C C . VAL B 1 11 ? -34.699 3.489 90.422 1.00 38.73 11 VAL B C 1
ATOM 2671 O O . VAL B 1 11 ? -34.909 2.273 90.412 1.00 36.93 11 VAL B O 1
ATOM 2675 N N . LEU B 1 12 ? -35.639 4.378 90.745 1.00 40.58 12 LEU B N 1
ATOM 2676 C CA . LEU B 1 12 ? -36.992 3.952 91.104 1.00 40.99 12 LEU B CA 1
ATOM 2677 C C . LEU B 1 12 ? -37.639 3.267 89.904 1.00 41.54 12 LEU B C 1
ATOM 2678 O O . LEU B 1 12 ? -38.285 2.224 90.049 1.00 41.72 12 LEU B O 1
ATOM 2683 N N . ALA B 1 13 ? -37.441 3.842 88.718 1.00 41.47 13 ALA B N 1
ATOM 2684 C CA . ALA B 1 13 ? -38.012 3.279 87.498 1.00 43.28 13 ALA B CA 1
ATOM 2685 C C . ALA B 1 13 ? -37.484 1.875 87.244 1.00 44.12 13 ALA B C 1
ATOM 2686 O O . ALA B 1 13 ? -38.204 1.030 86.716 1.00 46.01 13 ALA B O 1
ATOM 2688 N N . LEU B 1 14 ? -36.227 1.636 87.608 1.00 44.93 14 LEU B N 1
ATOM 2689 C CA . LEU B 1 14 ? -35.614 0.323 87.419 1.00 46.84 14 LEU B CA 1
ATOM 2690 C C . LEU B 1 14 ? -36.253 -0.668 88.395 1.00 49.27 14 LEU B C 1
ATOM 2691 O O . LEU B 1 14 ? -36.628 -1.774 88.004 1.00 49.38 14 LEU B O 1
ATOM 2696 N N . GLN B 1 15 ? -36.369 -0.271 89.664 1.00 50.68 15 GLN B N 1
ATOM 2697 C CA . GLN B 1 15 ? -36.963 -1.134 90.684 1.00 53.11 15 GLN B CA 1
ATOM 2698 C C . GLN B 1 15 ? -38.397 -1.467 90.314 1.00 56.16 15 GLN B C 1
ATOM 2699 O O . GLN B 1 15 ? -38.739 -2.629 90.118 1.00 57.85 15 GLN B O 1
ATOM 2705 N N . ASN B 1 16 ? -39.236 -0.439 90.239 1.00 58.94 16 ASN B N 1
ATOM 2706 C CA . ASN B 1 16 ? -40.633 -0.625 89.875 1.00 61.23 16 ASN B CA 1
ATOM 2707 C C . ASN B 1 16 ? -40.590 -0.899 88.398 1.00 63.54 16 ASN B C 1
ATOM 2708 O O . ASN B 1 16 ? -40.724 0.015 87.578 1.00 66.57 16 ASN B O 1
ATOM 2713 N N . ASP B 1 17 ? -40.383 -2.164 88.068 1.00 63.33 17 ASP B N 1
ATOM 2714 C CA . ASP B 1 17 ? -40.292 -2.571 86.687 1.00 64.08 17 ASP B CA 1
ATOM 2715 C C . ASP B 1 17 ? -39.636 -3.940 86.645 1.00 64.28 17 ASP B C 1
ATOM 2716 O O . ASP B 1 17 ? -40.188 -4.887 86.093 1.00 65.78 17 ASP B O 1
ATOM 2721 N N . GLU B 1 18 ? -38.456 -4.036 87.247 1.00 62.02 18 GLU B N 1
ATOM 2722 C CA . GLU B 1 18 ? -37.696 -5.277 87.248 1.00 60.35 18 GLU B CA 1
ATOM 2723 C C . GLU B 1 18 ? -37.463 -5.898 88.605 1.00 59.33 18 GLU B C 1
ATOM 2724 O O . GLU B 1 18 ? -36.900 -6.986 88.700 1.00 60.02 18 GLU B O 1
ATOM 2730 N N . LYS B 1 19 ? -37.879 -5.206 89.654 1.00 58.27 19 LYS B N 1
ATOM 2731 C CA . LYS B 1 19 ? -37.693 -5.713 91.005 1.00 57.50 19 LYS B CA 1
ATOM 2732 C C . LYS B 1 19 ? -36.246 -6.152 91.267 1.00 55.83 19 LYS B C 1
ATOM 2733 O O . LYS B 1 19 ? -35.983 -7.310 91.600 1.00 57.32 19 LYS B O 1
ATOM 2739 N N . ILE B 1 20 ? -35.311 -5.221 91.103 1.00 52.57 20 ILE B N 1
ATOM 2740 C CA . ILE B 1 20 ? -33.900 -5.498 91.343 1.00 51.28 20 ILE B CA 1
ATOM 2741 C C . ILE B 1 20 ? -33.770 -6.046 92.769 1.00 50.17 20 ILE B C 1
ATOM 2742 O O . ILE B 1 20 ? -32.954 -6.937 93.045 1.00 48.89 20 ILE B O 1
ATOM 2747 N N . PHE B 1 21 ? -34.588 -5.501 93.666 1.00 47.79 21 PHE B N 1
ATOM 2748 C CA . PHE B 1 21 ? -34.624 -5.939 95.054 1.00 47.06 21 PHE B CA 1
ATOM 2749 C C . PHE B 1 21 ? -36.044 -6.431 95.306 1.00 48.03 21 PHE B C 1
ATOM 2750 O O . PHE B 1 21 ? -37.013 -5.691 95.116 1.00 47.20 21 PHE B O 1
ATOM 2758 N N . SER B 1 22 ? -36.160 -7.689 95.721 1.00 49.05 22 SER B N 1
ATOM 2759 C CA . SER B 1 22 ? -37.459 -8.310 95.976 1.00 49.56 22 SER B CA 1
ATOM 2760 C C . SER B 1 22 ? -37.293 -9.406 97.015 1.00 48.81 22 SER B C 1
ATOM 2761 O O . SER B 1 22 ? -37.397 -10.589 96.696 1.00 50.69 22 SER B O 1
ATOM 2764 N N . GLY B 1 23 ? -37.021 -9.014 98.251 1.00 47.97 23 GLY B N 1
ATOM 2765 C CA . GLY B 1 23 ? -36.840 -9.998 99.299 1.00 47.71 23 GLY B CA 1
ATOM 2766 C C . GLY B 1 23 ? -35.467 -9.955 99.944 1.00 47.44 23 GLY B C 1
ATOM 2767 O O . GLY B 1 23 ? -35.320 -10.331 101.110 1.00 47.31 23 GLY B O 1
ATOM 2768 N N . GLU B 1 24 ? -34.455 -9.521 99.196 1.00 46.92 24 GLU B N 1
ATOM 2769 C CA . GLU B 1 24 ? -33.108 -9.430 99.749 1.00 47.05 24 GLU B CA 1
ATOM 2770 C C . GLU B 1 24 ? -33.216 -8.498 100.949 1.00 47.18 24 GLU B C 1
ATOM 2771 O O . GLU B 1 24 ? -33.942 -7.503 100.895 1.00 47.81 24 GLU B O 1
ATOM 2777 N N . ARG B 1 25 ? -32.510 -8.825 102.029 1.00 45.44 25 ARG B N 1
ATOM 2778 C CA . ARG B 1 25 ? -32.553 -8.018 103.240 1.00 45.48 25 ARG B CA 1
ATOM 2779 C C . ARG B 1 25 ? -31.214 -7.368 103.570 1.00 45.69 25 ARG B C 1
ATOM 2780 O O . ARG B 1 25 ? -31.168 -6.302 104.194 1.00 44.77 25 ARG B O 1
ATOM 2788 N N . ARG B 1 26 ? -30.127 -8.016 103.160 1.00 45.31 26 ARG B N 1
ATOM 2789 C CA . ARG B 1 26 ? -28.786 -7.507 103.423 1.00 45.17 26 ARG B CA 1
ATOM 2790 C C . ARG B 1 26 ? -28.011 -7.380 102.118 1.00 44.36 26 ARG B C 1
ATOM 2791 O O . ARG B 1 26 ? -27.803 -8.363 101.404 1.00 44.14 26 ARG B O 1
ATOM 2799 N N . VAL B 1 27 ? -27.605 -6.152 101.809 1.00 41.64 27 VAL B N 1
ATOM 2800 C CA . VAL B 1 27 ? -26.867 -5.860 100.590 1.00 38.60 27 VAL B CA 1
ATOM 2801 C C . VAL B 1 27 ? -25.430 -5.480 100.907 1.00 36.56 27 VAL B C 1
ATOM 2802 O O . VAL B 1 27 ? -25.163 -4.799 101.889 1.00 36.20 27 VAL B O 1
ATOM 2806 N N . LEU B 1 28 ? -24.510 -5.939 100.073 1.00 35.85 28 LEU B N 1
ATOM 2807 C CA . LEU B 1 28 ? -23.098 -5.623 100.228 1.00 35.47 28 LEU B CA 1
ATOM 2808 C C . LEU B 1 28 ? -22.705 -4.792 99.003 1.00 34.87 28 LEU B C 1
ATOM 2809 O O . LEU B 1 28 ? -22.873 -5.228 97.862 1.00 32.63 28 LEU B O 1
ATOM 2814 N N . ILE B 1 29 ? -22.207 -3.585 99.245 1.00 34.45 29 ILE B N 1
ATOM 2815 C CA . ILE B 1 29 ? -21.803 -2.701 98.163 1.00 35.01 29 ILE B CA 1
ATOM 2816 C C . ILE B 1 29 ? -20.327 -2.877 97.803 1.00 35.62 29 ILE B C 1
ATOM 2817 O O . ILE B 1 29 ? -19.469 -2.987 98.683 1.00 34.76 29 ILE B O 1
ATOM 2822 N N . ALA B 1 30 ? -20.043 -2.927 96.505 1.00 34.70 30 ALA B N 1
ATOM 2823 C CA . ALA B 1 30 ? -18.664 -3.022 96.037 1.00 34.55 30 ALA B CA 1
ATOM 2824 C C . ALA B 1 30 ? -18.248 -1.551 96.096 1.00 35.48 30 ALA B C 1
ATOM 2825 O O . ALA B 1 30 ? -18.531 -0.772 95.182 1.00 36.43 30 ALA B O 1
ATOM 2827 N N . PHE B 1 31 ? -17.605 -1.174 97.194 1.00 35.71 31 PHE B N 1
ATOM 2828 C CA . PHE B 1 31 ? -17.200 0.209 97.424 1.00 35.94 31 PHE B CA 1
ATOM 2829 C C . PHE B 1 31 ? -15.727 0.485 97.124 1.00 35.82 31 PHE B C 1
ATOM 2830 O O . PHE B 1 31 ? -14.852 0.178 97.921 1.00 35.87 31 PHE B O 1
ATOM 2838 N N . SER B 1 32 ? -15.472 1.089 95.973 1.00 37.71 32 SER B N 1
ATOM 2839 C CA . SER B 1 32 ? -14.120 1.442 95.552 1.00 40.26 32 SER B CA 1
ATOM 2840 C C . SER B 1 32 ? -13.690 2.770 96.186 1.00 40.04 32 SER B C 1
ATOM 2841 O O . SER B 1 32 ? -12.529 2.951 96.549 1.00 42.38 32 SER B O 1
ATOM 2844 N N . GLY B 1 33 ? -14.635 3.697 96.306 1.00 39.10 33 GLY B N 1
ATOM 2845 C CA . GLY B 1 33 ? -14.330 4.992 96.883 1.00 37.08 33 GLY B CA 1
ATOM 2846 C C . GLY B 1 33 ? -14.434 6.149 95.907 1.00 35.55 33 GLY B C 1
ATOM 2847 O O . GLY B 1 33 ? -14.264 7.298 96.305 1.00 36.27 33 GLY B O 1
ATOM 2848 N N . GLY B 1 34 ? -14.702 5.844 94.637 1.00 34.80 34 GLY B N 1
ATOM 2849 C CA . GLY B 1 34 ? -14.836 6.867 93.613 1.00 33.25 34 GLY B CA 1
ATOM 2850 C C . GLY B 1 34 ? -16.271 7.361 93.517 1.00 33.49 34 GLY B C 1
ATOM 2851 O O . GLY B 1 34 ? -17.142 6.817 94.200 1.00 34.88 34 GLY B O 1
ATOM 2852 N N . VAL B 1 35 ? -16.534 8.361 92.672 1.00 32.08 35 VAL B N 1
ATOM 2853 C CA . VAL B 1 35 ? -17.883 8.902 92.577 1.00 32.97 35 VAL B CA 1
ATOM 2854 C C . VAL B 1 35 ? -18.968 7.878 92.400 1.00 32.76 35 VAL B C 1
ATOM 2855 O O . VAL B 1 35 ? -19.995 7.965 93.062 1.00 33.41 35 VAL B O 1
ATOM 2859 N N . ASP B 1 36 ? -18.753 6.933 91.494 1.00 32.64 36 ASP B N 1
ATOM 2860 C CA . ASP B 1 36 ? -19.733 5.891 91.228 1.00 33.41 36 ASP B CA 1
ATOM 2861 C C . ASP B 1 36 ? -20.171 5.181 92.509 1.00 33.92 36 ASP B C 1
ATOM 2862 O O . ASP B 1 36 ? -21.376 5.061 92.784 1.00 32.13 36 ASP B O 1
ATOM 2867 N N . SER B 1 37 ? -19.183 4.723 93.279 1.00 33.62 37 SER B N 1
ATOM 2868 C CA . SER B 1 37 ? -19.396 4.025 94.553 1.00 35.31 37 SER B CA 1
ATOM 2869 C C . SER B 1 37 ? -20.133 4.889 95.554 1.00 34.46 37 SER B C 1
ATOM 2870 O O . SER B 1 37 ? -21.112 4.460 96.173 1.00 32.97 37 SER B O 1
ATOM 2873 N N . VAL B 1 38 ? -19.610 6.100 95.731 1.00 34.00 38 VAL B N 1
ATOM 2874 C CA . VAL B 1 38 ? -20.150 7.074 96.668 1.00 33.41 38 VAL B CA 1
ATOM 2875 C C . VAL B 1 38 ? -21.618 7.403 96.379 1.00 32.80 38 VAL B C 1
ATOM 2876 O O . VAL B 1 38 ? -22.444 7.443 97.295 1.00 32.76 38 VAL B O 1
ATOM 2880 N N . VAL B 1 39 ? -21.940 7.617 95.108 1.00 29.33 39 VAL B N 1
ATOM 2881 C CA . VAL B 1 39 ? -23.305 7.920 94.715 1.00 29.21 39 VAL B CA 1
ATOM 2882 C C . VAL B 1 39 ? -24.197 6.674 94.870 1.00 30.71 39 VAL B C 1
ATOM 2883 O O . VAL B 1 39 ? -25.328 6.772 95.361 1.00 26.51 39 VAL B O 1
ATOM 2887 N N . LEU B 1 40 ? -23.688 5.509 94.460 1.00 30.68 40 LEU B N 1
ATOM 2888 C CA . LEU B 1 40 ? -24.448 4.266 94.599 1.00 31.75 40 LEU B CA 1
ATOM 2889 C C . LEU B 1 40 ? -24.899 4.132 96.053 1.00 32.42 40 LEU B C 1
ATOM 2890 O O . LEU B 1 40 ? -26.077 3.923 96.334 1.00 33.10 40 LEU B O 1
ATOM 2895 N N . THR B 1 41 ? -23.940 4.254 96.967 1.00 31.79 41 THR B N 1
ATOM 2896 C CA . THR B 1 41 ? -24.200 4.145 98.394 1.00 31.84 41 THR B CA 1
ATOM 2897 C C . THR B 1 41 ? -25.233 5.166 98.887 1.00 32.69 41 THR B C 1
ATOM 2898 O O . THR B 1 41 ? -26.182 4.809 99.604 1.00 32.05 41 THR B O 1
ATOM 2902 N N . ASP B 1 42 ? -25.046 6.436 98.521 1.00 32.33 42 ASP B N 1
ATOM 2903 C CA . ASP B 1 42 ? -25.970 7.468 98.947 1.00 32.50 42 ASP B CA 1
ATOM 2904 C C . ASP B 1 42 ? -27.384 7.149 98.464 1.00 34.18 42 ASP B C 1
ATOM 2905 O O . ASP B 1 42 ? -28.350 7.311 99.209 1.00 34.45 42 ASP B O 1
ATOM 2910 N N . VAL B 1 43 ? -27.500 6.695 97.216 1.00 34.53 43 VAL B N 1
ATOM 2911 C CA . VAL B 1 43 ? -28.789 6.321 96.645 1.00 33.35 43 VAL B CA 1
ATOM 2912 C C . VAL B 1 43 ? -29.420 5.153 97.414 1.00 34.59 43 VAL B C 1
ATOM 2913 O O . VAL B 1 43 ? -30.622 5.177 97.703 1.00 34.33 43 VAL B O 1
ATOM 2917 N N . LEU B 1 44 ? -28.622 4.139 97.755 1.00 34.11 44 LEU B N 1
ATOM 2918 C CA . LEU B 1 44 ? -29.152 2.989 98.499 1.00 36.15 44 LEU B CA 1
ATOM 2919 C C . LEU B 1 44 ? -29.504 3.337 99.948 1.00 36.14 44 LEU B C 1
ATOM 2920 O O . LEU B 1 44 ? -30.331 2.664 100.565 1.00 35.78 44 LEU B O 1
ATOM 2925 N N . LEU B 1 45 ? -28.885 4.372 100.508 1.00 34.97 45 LEU B N 1
ATOM 2926 C CA . LEU B 1 45 ? -29.244 4.744 101.870 1.00 35.45 45 LEU B CA 1
ATOM 2927 C C . LEU B 1 45 ? -30.577 5.487 101.822 1.00 35.12 45 LEU B C 1
ATOM 2928 O O . LEU B 1 45 ? -31.388 5.367 102.737 1.00 35.44 45 LEU B O 1
ATOM 2933 N N . LYS B 1 46 ? -30.812 6.234 100.746 1.00 33.62 46 LYS B N 1
ATOM 2934 C CA . LYS B 1 46 ? -32.061 6.972 100.614 1.00 35.87 46 LYS B CA 1
ATOM 2935 C C . LYS B 1 46 ? -33.221 6.031 100.315 1.00 36.66 46 LYS B C 1
ATOM 2936 O O . LYS B 1 46 ? -34.334 6.224 100.816 1.00 38.05 46 LYS B O 1
ATOM 2942 N N . LEU B 1 47 ? -32.955 5.008 99.510 1.00 35.95 47 LEU B N 1
ATOM 2943 C CA . LEU B 1 47 ? -33.991 4.068 99.108 1.00 36.01 47 LEU B CA 1
ATOM 2944 C C . LEU B 1 47 ? -34.014 2.757 99.884 1.00 36.70 47 LEU B C 1
ATOM 2945 O O . LEU B 1 47 ? -34.793 1.856 99.576 1.00 37.17 47 LEU B O 1
ATOM 2950 N N . LYS B 1 48 ? -33.166 2.665 100.897 1.00 37.69 48 LYS B N 1
ATOM 2951 C CA . LYS B 1 48 ? -33.073 1.473 101.730 1.00 38.93 48 LYS B CA 1
ATOM 2952 C C . LYS B 1 48 ? -34.429 0.930 102.204 1.00 39.78 48 LYS B C 1
ATOM 2953 O O . LYS B 1 48 ? -34.710 -0.262 102.066 1.00 38.81 48 LYS B O 1
ATOM 2959 N N . ASN B 1 49 ? -35.265 1.794 102.768 1.00 39.01 49 ASN B N 1
ATOM 2960 C CA . ASN B 1 49 ? -36.561 1.343 103.262 1.00 41.11 49 ASN B CA 1
ATOM 2961 C C . ASN B 1 49 ? -37.507 0.985 102.121 1.00 40.45 49 ASN B C 1
ATOM 2962 O O . ASN B 1 49 ? -38.234 -0.010 102.186 1.00 39.36 49 ASN B O 1
ATOM 2967 N N . TYR B 1 50 ? -37.487 1.802 101.076 1.00 39.94 50 TYR B N 1
ATOM 2968 C CA . TYR B 1 50 ? -38.322 1.584 99.903 1.00 39.87 50 TYR B CA 1
ATOM 2969 C C . TYR B 1 50 ? -38.060 0.202 99.294 1.00 39.63 50 TYR B C 1
ATOM 2970 O O . TYR B 1 50 ? -38.967 -0.436 98.767 1.00 39.25 50 TYR B O 1
ATOM 2979 N N . PHE B 1 51 ? -36.807 -0.239 99.360 1.00 38.83 51 PHE B N 1
ATOM 2980 C CA . PHE B 1 51 ? -36.403 -1.532 98.827 1.00 38.83 51 PHE B CA 1
ATOM 2981 C C . PHE B 1 51 ? -36.616 -2.651 99.843 1.00 39.66 51 PHE B C 1
ATOM 2982 O O . PHE B 1 51 ? -36.355 -3.814 99.545 1.00 40.90 51 PHE B O 1
ATOM 2990 N N . SER B 1 52 ? -37.070 -2.287 101.040 1.00 40.93 52 SER B N 1
ATOM 2991 C CA . SER B 1 52 ? -37.311 -3.232 102.132 1.00 40.13 52 SER B CA 1
ATOM 2992 C C . SER B 1 52 ? -36.022 -3.882 102.619 1.00 40.58 52 SER B C 1
ATOM 2993 O O . SER B 1 52 ? -36.020 -5.034 103.064 1.00 40.55 52 SER B O 1
ATOM 2996 N N . LEU B 1 53 ? -34.921 -3.143 102.543 1.00 40.37 53 LEU B N 1
ATOM 2997 C CA . LEU B 1 53 ? -33.634 -3.668 102.998 1.00 41.04 53 LEU B CA 1
ATOM 2998 C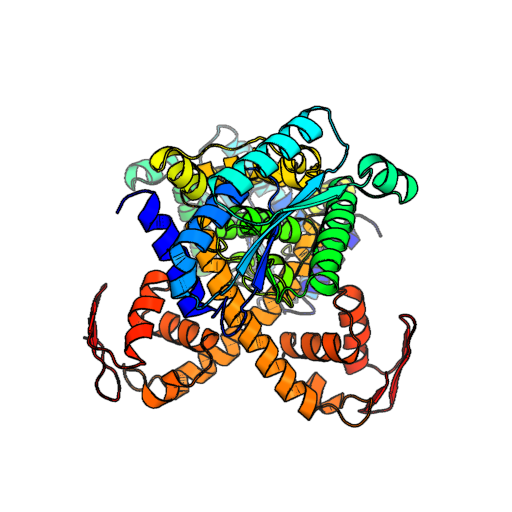 C . LEU B 1 53 ? -33.450 -3.471 104.506 1.00 42.00 53 LEU B C 1
ATOM 2999 O O . LEU B 1 53 ? -33.900 -2.477 105.073 1.00 43.46 53 LEU B O 1
ATOM 3004 N N . LYS B 1 54 ? -32.785 -4.419 105.153 1.00 44.34 54 LYS B N 1
ATOM 3005 C CA . LYS B 1 54 ? -32.556 -4.328 106.589 1.00 47.90 54 LYS B CA 1
ATOM 3006 C C . LYS B 1 54 ? -31.160 -3.781 106.859 1.00 47.66 54 LYS B C 1
ATOM 3007 O O . LYS B 1 54 ? -30.931 -3.101 107.852 1.00 48.98 54 LYS B O 1
ATOM 3013 N N . GLU B 1 55 ? -30.226 -4.070 105.963 1.00 46.42 55 GLU B N 1
ATOM 3014 C CA . GLU B 1 55 ? -28.866 -3.590 106.133 1.00 44.78 55 GLU B CA 1
ATOM 3015 C C . GLU B 1 55 ? -28.107 -3.384 104.825 1.00 42.19 55 GLU B C 1
ATOM 3016 O O . GLU B 1 55 ? -28.186 -4.199 103.901 1.00 40.75 55 GLU B O 1
ATOM 3022 N N . VAL B 1 56 ? -27.368 -2.282 104.773 1.00 38.08 56 VAL B N 1
ATOM 3023 C CA . VAL B 1 56 ? -26.541 -1.942 103.630 1.00 35.81 56 VAL B CA 1
ATOM 3024 C C . VAL B 1 56 ? -25.117 -1.844 104.209 1.00 35.99 56 VAL B C 1
ATOM 3025 O O . VAL B 1 56 ? -24.859 -1.082 105.141 1.00 36.69 56 VAL B O 1
ATOM 3029 N N . ALA B 1 57 ? -24.203 -2.646 103.686 1.00 34.84 57 ALA B N 1
ATOM 3030 C CA . ALA B 1 57 ? -22.832 -2.634 104.177 1.00 34.81 57 ALA B CA 1
ATOM 3031 C C . ALA B 1 57 ? -21.868 -2.412 103.023 1.00 35.10 57 ALA B C 1
ATOM 3032 O O . ALA B 1 57 ? -22.228 -2.588 101.860 1.00 38.00 57 ALA B O 1
ATOM 3034 N N . LEU B 1 58 ? -20.637 -2.043 103.353 1.00 34.23 58 LEU B N 1
ATOM 3035 C CA . LEU B 1 58 ? -19.629 -1.786 102.351 1.00 33.44 58 LEU B CA 1
ATOM 3036 C C . LEU B 1 58 ? -18.551 -2.848 102.325 1.00 34.30 58 LEU B C 1
ATOM 3037 O O . LEU B 1 58 ? -18.343 -3.567 103.299 1.00 36.37 58 LEU B O 1
ATOM 3042 N N . ALA B 1 59 ? -17.881 -2.951 101.184 1.00 33.65 59 ALA B N 1
ATOM 3043 C CA . ALA B 1 59 ? -16.785 -3.888 101.004 1.00 33.14 59 ALA B CA 1
ATOM 3044 C C . ALA B 1 59 ? -15.769 -3.153 100.143 1.00 33.03 59 ALA B C 1
ATOM 3045 O O . ALA B 1 59 ? -16.060 -2.798 99.004 1.00 31.03 59 ALA B O 1
ATOM 3047 N N . HIS B 1 60 ? -14.593 -2.891 100.698 1.00 33.00 60 HIS B N 1
ATOM 3048 C CA . HIS B 1 60 ? -13.559 -2.190 99.949 1.00 35.80 60 HIS B CA 1
ATOM 3049 C C . HIS B 1 60 ? -12.362 -3.095 99.732 1.00 36.05 60 HIS B C 1
ATOM 3050 O O . HIS B 1 60 ? -11.854 -3.684 100.680 1.00 38.95 60 HIS B O 1
ATOM 3057 N N . PHE B 1 61 ? -11.906 -3.181 98.489 1.00 36.77 61 PHE B N 1
ATOM 3058 C CA . PHE B 1 61 ? -10.775 -4.031 98.127 1.00 37.45 61 PHE B CA 1
ATOM 3059 C C . PHE B 1 61 ? -9.522 -3.237 97.723 1.00 37.01 61 PHE B C 1
ATOM 3060 O O . PHE B 1 61 ? -9.537 -2.502 96.736 1.00 37.62 61 PHE B O 1
ATOM 3068 N N . ASN B 1 62 ? -8.439 -3.405 98.478 1.00 37.32 62 ASN B N 1
ATOM 3069 C CA . ASN B 1 62 ? -7.161 -2.726 98.211 1.00 37.77 62 ASN B CA 1
ATOM 3070 C C . ASN B 1 62 ? -6.307 -3.566 97.249 1.00 38.92 62 ASN B C 1
ATOM 3071 O O . ASN B 1 62 ? -5.919 -4.685 97.584 1.00 39.46 62 ASN B O 1
ATOM 3076 N N . HIS B 1 63 ? -6.017 -3.019 96.064 1.00 40.72 63 HIS B N 1
ATOM 3077 C CA . HIS B 1 63 ? -5.226 -3.718 95.035 1.00 41.77 63 HIS B CA 1
ATOM 3078 C C . HIS B 1 63 ? -3.699 -3.624 95.209 1.00 43.01 63 HIS B C 1
ATOM 3079 O O . HIS B 1 63 ? -2.956 -4.335 94.521 1.00 42.49 63 HIS B O 1
ATOM 3086 N N . MET B 1 64 ? -3.240 -2.739 96.095 1.00 43.16 64 MET B N 1
ATOM 3087 C CA . MET B 1 64 ? -1.809 -2.536 96.340 1.00 45.42 64 MET B CA 1
ATOM 3088 C C . MET B 1 64 ? -1.070 -2.127 95.058 1.00 45.80 64 MET B C 1
ATOM 3089 O O . MET B 1 64 ? 0.091 -2.481 94.857 1.00 44.01 64 MET B O 1
ATOM 3094 N N . LEU B 1 65 ? -1.745 -1.367 94.199 1.00 46.65 65 LEU B N 1
ATOM 3095 C CA . LEU B 1 65 ? -1.153 -0.938 92.941 1.00 47.52 65 LEU B CA 1
ATOM 3096 C C . LEU B 1 65 ? -0.541 0.458 92.961 1.00 48.88 65 LEU B C 1
ATOM 3097 O O . LEU B 1 65 ? 0.321 0.760 92.144 1.00 49.49 65 LEU B O 1
ATOM 3102 N N . ARG B 1 66 ? -0.986 1.309 93.881 1.00 50.32 66 ARG B N 1
ATOM 3103 C CA . ARG B 1 66 ? -0.456 2.671 93.982 1.00 51.95 66 ARG B CA 1
ATOM 3104 C C . ARG B 1 66 ? -0.317 3.121 95.424 1.00 52.55 66 ARG B C 1
ATOM 3105 O O . ARG B 1 66 ? -1.170 2.834 96.261 1.00 53.33 66 ARG B O 1
ATOM 3113 N N . GLU B 1 67 ? 0.760 3.843 95.702 1.00 53.28 67 GLU B N 1
ATOM 3114 C CA . GLU B 1 67 ? 1.034 4.334 97.045 1.00 54.67 67 GLU B CA 1
ATOM 3115 C C . GLU B 1 67 ? -0.122 5.075 97.721 1.00 52.58 67 GLU B C 1
ATOM 3116 O O . GLU B 1 67 ? -0.035 5.419 98.897 1.00 53.05 67 GLU B O 1
ATOM 3122 N N . SER B 1 68 ? -1.207 5.314 96.991 1.00 50.60 68 SER B N 1
ATOM 3123 C CA . SER B 1 68 ? -2.358 6.002 97.567 1.00 48.19 68 SER B CA 1
ATOM 3124 C C . SER B 1 68 ? -3.372 5.002 98.118 1.00 46.43 68 SER B C 1
ATOM 3125 O O . SER B 1 68 ? -4.400 5.395 98.667 1.00 44.58 68 SER B O 1
ATOM 3128 N N . ALA B 1 69 ? -3.072 3.713 97.973 1.00 45.38 69 ALA B N 1
ATOM 3129 C CA . ALA B 1 69 ? -3.953 2.650 98.442 1.00 46.19 69 ALA B CA 1
ATOM 3130 C C . ALA B 1 69 ? -4.380 2.786 99.911 1.00 48.15 69 ALA B C 1
ATOM 3131 O O . ALA B 1 69 ? -5.569 2.676 100.222 1.00 46.98 69 ALA B O 1
ATOM 3133 N N . GLU B 1 70 ? -3.427 3.030 100.810 1.00 49.13 70 GLU B N 1
ATOM 3134 C CA . GLU B 1 70 ? -3.759 3.166 102.227 1.00 51.87 70 GLU B CA 1
ATOM 3135 C C . GLU B 1 70 ? -4.686 4.349 102.518 1.00 50.49 70 GLU B C 1
ATOM 3136 O O . GLU B 1 70 ? -5.675 4.181 103.236 1.00 49.88 70 GLU B O 1
ATOM 3142 N N . ARG B 1 71 ? -4.356 5.533 101.989 1.00 48.32 71 ARG B N 1
ATOM 3143 C CA . ARG B 1 71 ? -5.187 6.731 102.170 1.00 47.25 71 ARG B CA 1
ATOM 3144 C C . ARG B 1 71 ? -6.615 6.410 101.728 1.00 45.46 71 ARG B C 1
ATOM 3145 O O . ARG B 1 71 ? -7.584 6.755 102.400 1.00 43.57 71 ARG B O 1
ATOM 3153 N N . ASP B 1 72 ? -6.718 5.757 100.573 1.00 44.00 72 ASP B N 1
ATOM 3154 C CA . ASP B 1 72 ? -7.993 5.372 99.987 1.00 44.13 72 ASP B CA 1
ATOM 3155 C C . ASP B 1 72 ? -8.784 4.434 100.894 1.00 43.64 72 ASP B C 1
ATOM 3156 O O . ASP B 1 72 ? -9.999 4.602 101.074 1.00 40.68 72 ASP B O 1
ATOM 3161 N N . GLU B 1 73 ? -8.093 3.441 101.453 1.00 43.53 73 GLU B N 1
ATOM 3162 C CA . GLU B 1 73 ? -8.732 2.486 102.348 1.00 44.62 73 GLU B CA 1
ATOM 3163 C C . GLU B 1 73 ? -9.208 3.231 103.588 1.00 42.11 73 GLU B C 1
ATOM 3164 O O . GLU B 1 73 ? -10.315 2.995 104.058 1.00 42.33 73 GLU B O 1
ATOM 3170 N N . GLU B 1 74 ? -8.382 4.135 104.111 1.00 40.77 74 GLU B N 1
ATOM 3171 C CA . GLU B 1 74 ? -8.769 4.902 105.299 1.00 42.34 74 GLU B CA 1
ATOM 3172 C C . GLU B 1 74 ? -10.028 5.708 105.038 1.00 40.34 74 GLU B C 1
ATOM 3173 O O . GLU B 1 74 ? -10.940 5.734 105.857 1.00 39.55 74 GLU B O 1
ATOM 3179 N N . PHE B 1 75 ? -10.058 6.378 103.894 1.00 38.48 75 PHE B N 1
ATOM 3180 C CA . PHE B 1 75 ? -11.211 7.168 103.509 1.00 36.93 75 PHE B CA 1
ATOM 3181 C C . PHE B 1 75 ? -12.466 6.289 103.529 1.00 35.46 75 PHE B C 1
ATOM 3182 O O . PHE B 1 75 ? -13.534 6.710 103.992 1.00 34.55 75 PHE B O 1
ATOM 3190 N N . CYS B 1 76 ? -12.331 5.068 103.021 1.00 34.89 76 CYS B N 1
ATOM 3191 C CA . CYS B 1 76 ? -13.465 4.150 102.963 1.00 35.37 76 CYS B CA 1
ATOM 3192 C C . CYS B 1 76 ? -13.959 3.701 104.326 1.00 35.31 76 CYS B C 1
ATOM 3193 O O . CYS B 1 76 ? -15.170 3.567 104.535 1.00 35.16 76 CYS B O 1
ATOM 3196 N N . LYS B 1 77 ? -13.036 3.485 105.257 1.00 34.73 77 LYS B N 1
ATOM 3197 C CA . LYS B 1 77 ? -13.416 3.080 106.606 1.00 35.70 77 LYS B CA 1
ATOM 3198 C C . LYS B 1 77 ? -14.140 4.231 107.311 1.00 36.35 77 LYS B C 1
ATOM 3199 O O . LYS B 1 77 ? -15.116 4.007 108.039 1.00 36.66 77 LYS B O 1
ATOM 3205 N N . GLU B 1 78 ? -13.663 5.460 107.093 1.00 35.83 78 GLU B N 1
ATOM 3206 C CA . GLU B 1 78 ? -14.278 6.641 107.700 1.00 35.92 78 GLU B CA 1
ATOM 3207 C C . GLU B 1 78 ? -15.636 6.904 107.069 1.00 36.76 78 GLU B C 1
ATOM 3208 O O . GLU B 1 78 ? -16.521 7.482 107.697 1.00 36.81 78 GLU B O 1
ATOM 3214 N N . PHE B 1 79 ? -15.794 6.481 105.819 1.00 36.06 79 PHE B N 1
ATOM 3215 C CA . PHE B 1 79 ? -17.054 6.664 105.120 1.00 35.80 79 PHE B CA 1
ATOM 3216 C C . PHE B 1 79 ? -18.112 5.822 105.829 1.00 36.55 79 PHE B C 1
ATOM 3217 O O . PHE B 1 79 ? -19.234 6.271 106.063 1.00 35.56 79 PHE B O 1
ATOM 3225 N N . ALA B 1 80 ? -17.729 4.594 106.166 1.00 37.33 80 ALA B N 1
ATOM 3226 C CA . ALA B 1 80 ? -18.602 3.659 106.856 1.00 38.05 80 ALA B CA 1
ATOM 3227 C C . ALA B 1 80 ? -18.858 4.133 108.280 1.00 38.70 80 ALA B C 1
ATOM 3228 O O . ALA B 1 80 ? -20.000 4.175 108.743 1.00 39.15 80 ALA B O 1
ATOM 3230 N N . LYS B 1 81 ? -17.789 4.495 108.975 1.00 38.64 81 LYS B N 1
ATOM 3231 C CA . LYS B 1 81 ? -17.914 4.946 110.348 1.00 38.65 81 LYS B CA 1
ATOM 3232 C C . LYS B 1 81 ? -18.906 6.102 110.504 1.00 38.38 81 LYS B C 1
ATOM 3233 O O . LYS B 1 81 ? -19.764 6.063 111.380 1.00 38.74 81 LYS B O 1
ATOM 3239 N N . GLU B 1 82 ? -18.790 7.117 109.649 1.00 37.03 82 GLU B N 1
ATOM 3240 C CA . GLU B 1 82 ? -19.653 8.300 109.699 1.00 38.34 82 GLU B CA 1
ATOM 3241 C C . GLU B 1 82 ? -21.147 8.006 109.553 1.00 39.51 82 GLU B C 1
ATOM 3242 O O . GLU B 1 82 ? -21.973 8.621 110.225 1.00 38.72 82 GLU B O 1
ATOM 3248 N N . ARG B 1 83 ? -21.488 7.066 108.675 1.00 41.73 83 ARG B N 1
ATOM 3249 C CA . ARG B 1 83 ? -22.880 6.698 108.446 1.00 41.81 83 ARG B CA 1
ATOM 3250 C C . ARG B 1 83 ? -23.292 5.485 109.282 1.00 41.51 83 ARG B C 1
ATOM 3251 O O . ARG B 1 83 ? -24.335 4.882 109.040 1.00 42.00 83 ARG B O 1
ATOM 3259 N N . ASN B 1 84 ? -22.478 5.135 110.272 1.00 41.00 84 ASN B N 1
ATOM 3260 C CA . ASN B 1 84 ? -22.764 3.980 111.123 1.00 42.89 84 ASN B CA 1
ATOM 3261 C C . ASN B 1 84 ? -23.007 2.695 110.320 1.00 41.87 84 ASN B C 1
ATOM 3262 O O . ASN B 1 84 ? -23.927 1.944 110.609 1.00 43.28 84 ASN B O 1
ATOM 3267 N N . MET B 1 85 ? -22.179 2.449 109.314 1.00 41.53 85 MET B N 1
ATOM 3268 C CA . MET B 1 85 ? -22.305 1.261 108.479 1.00 41.12 85 MET B CA 1
ATOM 3269 C C . MET B 1 85 ? -21.158 0.305 108.743 1.00 40.45 85 MET B C 1
ATOM 3270 O O . MET B 1 85 ? -20.094 0.701 109.221 1.00 38.83 85 MET B O 1
ATOM 3275 N N . LYS B 1 86 ? -21.373 -0.959 108.405 1.00 40.60 86 LYS B N 1
ATOM 3276 C CA . LYS B 1 86 ? -20.345 -1.967 108.576 1.00 39.88 86 LYS B CA 1
ATOM 3277 C C . LYS B 1 86 ? -19.536 -1.964 107.283 1.00 39.19 86 LYS B C 1
ATOM 3278 O O . LYS B 1 86 ? -20.086 -1.755 106.200 1.00 36.97 86 LYS B O 1
ATOM 3284 N N . ILE B 1 87 ? -18.230 -2.165 107.390 1.00 36.64 87 ILE B N 1
ATOM 3285 C CA . ILE B 1 87 ? -17.406 -2.223 106.201 1.00 33.86 87 ILE B CA 1
ATOM 3286 C C . ILE B 1 87 ? -16.428 -3.381 106.289 1.00 34.55 87 ILE B C 1
ATOM 3287 O O . ILE B 1 87 ? -15.823 -3.630 107.331 1.00 33.12 87 ILE B O 1
ATOM 3292 N N . PHE B 1 88 ? -16.286 -4.105 105.188 1.00 36.95 88 PHE B N 1
ATOM 3293 C CA . PHE B 1 88 ? -15.348 -5.217 105.138 1.00 37.76 88 PHE B CA 1
ATOM 3294 C C . PHE B 1 88 ? -14.221 -4.804 104.219 1.00 38.19 88 PHE B C 1
ATOM 3295 O O . PHE B 1 88 ? -14.455 -4.246 103.150 1.00 39.90 88 PHE B O 1
ATOM 3303 N N . VAL B 1 89 ? -12.994 -5.048 104.650 1.00 39.46 89 VAL B N 1
ATOM 3304 C CA . VAL B 1 89 ? -11.849 -4.669 103.855 1.00 42.48 89 VAL B CA 1
ATOM 3305 C C . VAL B 1 89 ? -11.043 -5.880 103.409 1.00 43.31 89 VAL B C 1
ATOM 3306 O O . VAL B 1 89 ? -10.919 -6.855 104.138 1.00 43.66 89 VAL B O 1
ATOM 3310 N N . GLY B 1 90 ? -10.520 -5.812 102.190 1.00 44.20 90 GLY B N 1
ATOM 3311 C CA . GLY B 1 90 ? -9.726 -6.894 101.650 1.00 46.62 90 GLY B CA 1
ATOM 3312 C C . GLY B 1 90 ? -8.421 -6.330 101.130 1.00 48.89 90 GLY B C 1
ATOM 3313 O O . GLY B 1 90 ? -8.314 -5.126 100.898 1.00 49.28 90 GLY B O 1
ATOM 3314 N N . LYS B 1 91 ? -7.426 -7.187 100.941 1.00 49.26 91 LYS B N 1
ATOM 3315 C CA . LYS B 1 91 ? -6.140 -6.717 100.457 1.00 51.62 91 LYS B CA 1
ATOM 3316 C C . LYS B 1 91 ? -5.336 -7.871 99.863 1.00 51.69 91 LYS B C 1
ATOM 3317 O O . LYS B 1 91 ? -5.078 -8.866 100.530 1.00 51.70 91 LYS B O 1
ATOM 3323 N N . GLU B 1 92 ? -4.947 -7.733 98.601 1.00 51.94 92 GLU B N 1
ATOM 3324 C CA . GLU B 1 92 ? -4.180 -8.776 97.938 1.00 52.91 92 GLU B CA 1
ATOM 3325 C C . GLU B 1 92 ? -3.129 -8.163 97.028 1.00 51.89 92 GLU B C 1
ATOM 3326 O O . GLU B 1 92 ? -3.348 -7.097 96.456 1.00 52.76 92 GLU B O 1
ATOM 3332 N N . ASP B 1 93 ? -1.980 -8.823 96.910 1.00 51.55 93 ASP B N 1
ATOM 3333 C CA . ASP B 1 93 ? -0.909 -8.327 96.044 1.00 51.08 93 ASP B CA 1
ATOM 3334 C C . ASP B 1 93 ? -1.270 -8.745 94.621 1.00 50.30 93 ASP B C 1
ATOM 3335 O O . ASP B 1 93 ? -0.869 -9.813 94.158 1.00 49.79 93 ASP B O 1
ATOM 3340 N N . VAL B 1 94 ? -2.031 -7.894 93.938 1.00 50.17 94 VAL B N 1
ATOM 3341 C CA . VAL B 1 94 ? -2.481 -8.166 92.577 1.00 49.80 94 VAL B CA 1
ATOM 3342 C C . VAL B 1 94 ? -1.351 -8.341 91.558 1.00 51.68 94 VAL B C 1
ATOM 3343 O O . VAL B 1 94 ? -1.503 -9.085 90.594 1.00 50.53 94 VAL B O 1
ATOM 3347 N N . ARG B 1 95 ? -0.221 -7.667 91.758 1.00 54.55 95 ARG B N 1
ATOM 3348 C CA . ARG B 1 95 ? 0.903 -7.824 90.830 1.00 56.84 95 ARG B CA 1
ATOM 3349 C C . ARG B 1 95 ? 1.460 -9.242 90.950 1.00 56.76 95 ARG B C 1
ATOM 3350 O O . ARG B 1 95 ? 1.643 -9.938 89.949 1.00 57.32 95 ARG B O 1
ATOM 3358 N N . ALA B 1 96 ? 1.719 -9.665 92.183 1.00 55.94 96 ALA B N 1
ATOM 3359 C CA . ALA B 1 96 ? 2.251 -10.997 92.438 1.00 54.87 96 ALA B CA 1
ATOM 3360 C C . ALA B 1 96 ? 1.310 -12.069 91.901 1.00 54.30 96 ALA B C 1
ATOM 3361 O O . ALA B 1 96 ? 1.751 -13.035 91.287 1.00 55.35 96 ALA B O 1
ATOM 3363 N N . PHE B 1 97 ? 0.011 -11.891 92.127 1.00 53.45 97 PHE B N 1
ATOM 3364 C CA . PHE B 1 97 ? -0.977 -12.857 91.662 1.00 52.63 97 PHE B CA 1
ATOM 3365 C C . PHE B 1 97 ? -1.021 -12.902 90.139 1.00 53.99 97 PHE B C 1
ATOM 3366 O O . PHE B 1 97 ? -1.271 -13.954 89.551 1.00 54.20 97 PHE B O 1
ATOM 3374 N N . ALA B 1 98 ? -0.782 -11.757 89.505 1.00 54.49 98 ALA B N 1
ATOM 3375 C CA . ALA B 1 98 ? -0.804 -11.677 88.050 1.00 56.22 98 ALA B CA 1
ATOM 3376 C C . ALA B 1 98 ? 0.362 -12.449 87.436 1.00 57.61 98 ALA B C 1
ATOM 3377 O O . ALA B 1 98 ? 0.180 -13.172 86.458 1.00 57.78 98 ALA B O 1
ATOM 3379 N N . LYS B 1 99 ? 1.558 -12.288 88.000 1.00 59.04 99 LYS B N 1
ATOM 3380 C CA . LYS B 1 99 ? 2.729 -13.000 87.496 1.00 62.45 99 LYS B CA 1
ATOM 3381 C C . LYS B 1 99 ? 2.576 -14.495 87.771 1.00 63.52 99 LYS B C 1
ATOM 3382 O O . LYS B 1 99 ? 2.834 -15.325 86.897 1.00 63.62 99 LYS B O 1
ATOM 3388 N N . GLU B 1 100 ? 2.135 -14.821 88.985 1.00 63.91 100 GLU B N 1
ATOM 3389 C CA . GLU B 1 100 ? 1.936 -16.202 89.410 1.00 64.89 100 GLU B CA 1
ATOM 3390 C C . GLU B 1 100 ? 1.032 -16.988 88.464 1.00 64.62 100 GLU B C 1
ATOM 3391 O O . GLU B 1 100 ? 1.344 -18.121 88.107 1.00 65.43 100 GLU B O 1
ATOM 3397 N N . ASN B 1 101 ? -0.078 -16.381 88.048 1.00 63.99 101 ASN B N 1
ATOM 3398 C CA . ASN B 1 101 ? -1.043 -17.050 87.175 1.00 62.62 101 ASN B CA 1
ATOM 3399 C C . ASN B 1 101 ? -1.010 -16.638 85.717 1.00 62.21 101 ASN B C 1
ATOM 3400 O O . ASN B 1 101 ? -1.932 -16.934 84.957 1.00 60.97 101 ASN B O 1
ATOM 3405 N N . ARG B 1 102 ? 0.055 -15.957 85.324 1.00 63.30 102 ARG B N 1
ATOM 3406 C CA . ARG B 1 102 ? 0.207 -15.530 83.940 1.00 63.64 102 ARG B CA 1
ATOM 3407 C C . ARG B 1 102 ? -1.000 -14.779 83.400 1.00 62.10 102 ARG B C 1
ATOM 3408 O O . ARG B 1 102 ? -1.497 -15.089 82.317 1.00 61.94 102 ARG B O 1
ATOM 3416 N N . MET B 1 103 ? -1.486 -13.806 84.161 1.00 60.30 103 MET B N 1
ATOM 3417 C CA . MET B 1 103 ? -2.607 -13.003 83.699 1.00 58.52 103 MET B CA 1
ATOM 3418 C C . MET B 1 103 ? -2.313 -11.517 83.866 1.00 56.16 103 MET B C 1
ATOM 3419 O O . MET B 1 103 ? -1.429 -11.126 84.627 1.00 54.86 103 MET B O 1
ATOM 3424 N N . SER B 1 104 ? -3.039 -10.694 83.119 1.00 55.26 104 SER B N 1
ATOM 3425 C CA . SER B 1 104 ? -2.868 -9.248 83.175 1.00 54.58 104 SER B CA 1
ATOM 3426 C C . SER B 1 104 ? -3.314 -8.679 84.524 1.00 54.14 104 SER B C 1
ATOM 3427 O O . SER B 1 104 ? -4.093 -9.302 85.250 1.00 52.51 104 SER B O 1
ATOM 3430 N N . LEU B 1 105 ? -2.810 -7.495 84.856 1.00 54.71 105 LEU B N 1
ATOM 3431 C CA . LEU B 1 105 ? -3.176 -6.843 86.106 1.00 55.40 105 LEU B CA 1
ATOM 3432 C C . LEU B 1 105 ? -4.679 -6.594 86.124 1.00 55.23 105 LEU B C 1
ATOM 3433 O O . LEU B 1 105 ? -5.316 -6.647 87.175 1.00 56.12 105 LEU B O 1
ATOM 3438 N N . GLU B 1 106 ? -5.246 -6.336 84.952 1.00 55.36 106 GLU B N 1
ATOM 3439 C CA . GLU B 1 106 ? -6.674 -6.090 84.851 1.00 56.73 106 GLU B CA 1
ATOM 3440 C C . GLU B 1 106 ? -7.508 -7.300 85.255 1.00 56.78 106 GLU B C 1
ATOM 3441 O O . GLU B 1 106 ? -8.373 -7.187 86.123 1.00 57.84 106 GLU B O 1
ATOM 3447 N N . GLU B 1 107 ? -7.265 -8.454 84.636 1.00 57.24 107 GLU B N 1
ATOM 3448 C CA . GLU B 1 107 ? -8.049 -9.642 84.974 1.00 58.15 107 GLU B CA 1
ATOM 3449 C C . GLU B 1 107 ? -7.695 -10.204 86.352 1.00 56.49 107 GLU B C 1
ATOM 3450 O O . GLU B 1 107 ? -8.536 -10.818 87.017 1.00 56.09 107 GLU B O 1
ATOM 3456 N N . ALA B 1 108 ? -6.455 -9.990 86.782 1.00 53.31 108 ALA B N 1
ATOM 3457 C CA . ALA B 1 108 ? -6.037 -10.443 88.103 1.00 51.63 108 ALA B CA 1
ATOM 3458 C C . ALA B 1 108 ? -6.836 -9.626 89.118 1.00 50.04 108 ALA B C 1
ATOM 3459 O O . ALA B 1 108 ? -7.462 -10.178 90.024 1.00 49.63 108 ALA B O 1
ATOM 3461 N N . GLY B 1 109 ? -6.806 -8.306 88.947 1.00 47.75 109 GLY B N 1
ATOM 3462 C CA . GLY B 1 109 ? -7.526 -7.421 89.837 1.00 45.72 109 GLY B CA 1
ATOM 3463 C C . GLY B 1 109 ? -8.998 -7.771 89.946 1.00 45.40 109 GLY B C 1
ATOM 3464 O O . GLY B 1 109 ? -9.512 -7.945 91.052 1.00 44.28 109 GLY B O 1
ATOM 3465 N N . ARG B 1 110 ? -9.683 -7.883 88.810 1.00 46.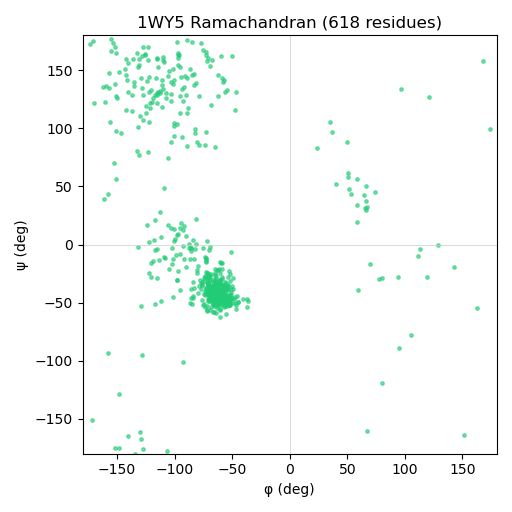03 110 ARG B N 1
ATOM 3466 C CA . ARG B 1 110 ? -11.105 -8.207 88.837 1.00 49.06 110 ARG B CA 1
ATOM 3467 C C . ARG B 1 110 ? -11.381 -9.552 89.500 1.00 48.75 110 ARG B C 1
ATOM 3468 O O . ARG B 1 110 ? -12.344 -9.691 90.256 1.00 48.55 110 ARG B O 1
ATOM 3476 N N . PHE B 1 111 ? -10.536 -10.538 89.214 1.00 48.24 111 PHE B N 1
ATOM 3477 C CA . PHE B 1 111 ? -10.705 -11.868 89.783 1.00 47.95 111 PHE B CA 1
ATOM 3478 C C . PHE B 1 111 ? -10.628 -11.856 91.306 1.00 46.50 111 PHE B C 1
ATOM 3479 O O . PHE B 1 111 ? -11.542 -12.318 91.993 1.00 44.50 111 PHE B O 1
ATOM 3487 N N . LEU B 1 112 ? -9.525 -11.335 91.829 1.00 44.17 112 LEU B N 1
ATOM 3488 C CA . LEU B 1 112 ? -9.339 -11.291 93.267 1.00 43.40 112 LEU B CA 1
ATOM 3489 C C . LEU B 1 112 ? -10.423 -10.469 93.950 1.00 43.12 112 LEU B C 1
ATOM 3490 O O . LEU B 1 112 ? -10.930 -10.854 94.996 1.00 43.85 112 LEU B O 1
ATOM 3495 N N . ARG B 1 113 ? -10.788 -9.343 93.350 1.00 43.78 113 ARG B N 1
ATOM 3496 C CA . ARG B 1 113 ? -11.797 -8.468 93.929 1.00 42.58 113 ARG B CA 1
ATOM 3497 C C . ARG B 1 113 ? -13.135 -9.177 94.119 1.00 42.45 113 ARG B C 1
ATOM 3498 O O . ARG B 1 113 ? -13.707 -9.165 95.213 1.00 40.34 113 ARG B O 1
ATOM 3506 N N . TYR B 1 114 ? -13.637 -9.800 93.060 1.00 44.18 114 TYR B N 1
ATOM 3507 C CA . TYR B 1 114 ? -14.909 -10.502 93.160 1.00 46.42 114 TYR B CA 1
ATOM 3508 C C . TYR B 1 114 ? -14.831 -11.748 94.029 1.00 45.65 114 TYR B C 1
ATOM 3509 O O . TYR B 1 114 ? -15.828 -12.160 94.619 1.00 45.54 114 TYR B O 1
ATOM 3518 N N . LYS B 1 115 ? -13.650 -12.346 94.122 1.00 45.11 115 LYS B N 1
ATOM 3519 C CA . LYS B 1 115 ? -13.497 -13.510 94.977 1.00 47.55 115 LYS B CA 1
ATOM 3520 C C . LYS B 1 115 ? -13.711 -12.996 96.402 1.00 47.14 115 LYS B C 1
ATOM 3521 O O . LYS B 1 115 ? -14.445 -13.590 97.200 1.00 47.47 115 LYS B O 1
ATOM 3527 N N . PHE B 1 116 ? -13.060 -11.873 96.695 1.00 45.21 116 PHE B N 1
ATOM 3528 C CA . PHE B 1 116 ? -13.154 -11.209 97.988 1.00 42.92 116 PHE B CA 1
ATOM 3529 C C . PHE B 1 116 ? -14.614 -10.881 98.320 1.00 41.92 116 PHE B C 1
ATOM 3530 O O . PHE B 1 116 ? -15.110 -11.230 99.394 1.00 41.23 116 PHE B O 1
ATOM 3538 N N . LEU B 1 117 ? -15.297 -10.216 97.394 1.00 40.52 117 LEU B N 1
ATOM 3539 C CA . LEU B 1 117 ? -16.692 -9.839 97.597 1.00 41.41 117 LEU B CA 1
ATOM 3540 C C . LEU B 1 117 ? -17.595 -11.037 97.841 1.00 42.91 117 LEU B C 1
ATOM 3541 O O . LEU B 1 117 ? -18.470 -10.999 98.701 1.00 44.34 117 LEU B O 1
ATOM 3546 N N . LYS B 1 118 ? -17.387 -12.106 97.083 1.00 46.19 118 LYS B N 1
ATOM 3547 C CA . LYS B 1 118 ? -18.205 -13.295 97.241 1.00 46.93 118 LYS B CA 1
ATOM 3548 C C . LYS B 1 118 ? -17.904 -14.036 98.535 1.00 46.66 118 LYS B C 1
ATOM 3549 O O . LYS B 1 118 ? -18.805 -14.612 99.135 1.00 45.74 118 LYS B O 1
ATOM 3555 N N . GLU B 1 119 ? -16.646 -14.002 98.972 1.00 48.51 119 GLU B N 1
ATOM 3556 C CA . GLU B 1 119 ? -16.246 -14.652 100.221 1.00 50.89 119 GLU B CA 1
ATOM 3557 C C . GLU B 1 119 ? -17.003 -14.014 101.389 1.00 50.44 119 GLU B C 1
ATOM 3558 O O . GLU B 1 119 ? -17.481 -14.704 102.298 1.00 49.56 119 GLU B O 1
ATOM 3564 N N . ILE B 1 120 ? -17.099 -12.687 101.356 1.00 48.90 120 ILE B N 1
ATOM 3565 C CA . ILE B 1 120 ? -17.797 -11.929 102.387 1.00 48.83 120 ILE B CA 1
ATOM 3566 C C . ILE B 1 120 ? -19.294 -12.184 102.337 1.00 49.55 120 ILE B C 1
ATOM 3567 O O . ILE B 1 120 ? -19.945 -12.275 103.373 1.00 48.92 120 ILE B O 1
ATOM 3572 N N . LEU B 1 121 ? -19.834 -12.282 101.127 1.00 51.08 121 LEU B N 1
ATOM 3573 C CA . LEU B 1 121 ? -21.254 -12.540 100.929 1.00 54.19 121 LEU B CA 1
ATOM 3574 C C . LEU B 1 121 ? -21.655 -13.833 101.646 1.00 55.27 121 LEU B C 1
ATOM 3575 O O . LEU B 1 121 ? -22.667 -13.884 102.338 1.00 54.90 121 LEU B O 1
ATOM 3580 N N . GLU B 1 122 ? -20.835 -14.867 101.491 1.00 57.42 122 GLU B N 1
ATOM 3581 C CA . GLU B 1 122 ? -21.094 -16.168 102.101 1.00 60.58 122 GLU B CA 1
ATOM 3582 C C . GLU B 1 122 ? -20.820 -16.229 103.601 1.00 60.32 122 GLU B C 1
ATOM 3583 O O . GLU B 1 122 ? -21.678 -16.645 104.379 1.00 61.79 122 GLU B O 1
ATOM 3589 N N . SER B 1 123 ? -19.626 -15.813 104.007 1.00 59.40 123 SER B N 1
ATOM 3590 C CA . SER B 1 123 ? -19.248 -15.867 105.413 1.00 59.14 123 SER B CA 1
ATOM 3591 C C . SER B 1 123 ? -19.910 -14.844 106.330 1.00 58.16 123 SER B C 1
ATOM 3592 O O . SER B 1 123 ? -19.815 -14.960 107.553 1.00 59.51 123 SER B O 1
ATOM 3595 N N . GLU B 1 124 ? -20.575 -13.845 105.761 1.00 56.48 124 GLU B N 1
ATOM 3596 C CA . GLU B 1 124 ? -21.229 -12.836 106.585 1.00 56.01 124 GLU B CA 1
ATOM 3597 C C . GLU B 1 124 ? -22.737 -12.878 106.422 1.00 55.20 124 GLU B C 1
ATOM 3598 O O . GLU B 1 124 ? -23.467 -12.146 107.086 1.00 55.75 124 GLU B O 1
ATOM 3604 N N . GLY B 1 125 ? -23.204 -13.741 105.532 1.00 54.17 125 GLY B N 1
ATOM 3605 C CA . GLY B 1 125 ? -24.631 -13.872 105.324 1.00 53.30 125 GLY B CA 1
ATOM 3606 C C . GLY B 1 125 ? -25.331 -12.754 104.575 1.00 52.95 125 GLY B C 1
ATOM 3607 O O . GLY B 1 125 ? -26.389 -12.303 105.000 1.00 53.71 125 GLY B O 1
ATOM 3608 N N . PHE B 1 126 ? -24.753 -12.289 103.473 1.00 51.77 126 PHE B N 1
ATOM 3609 C CA . PHE B 1 126 ? -25.407 -11.247 102.691 1.00 50.75 126 PHE B CA 1
ATOM 3610 C C . PHE B 1 126 ? -26.187 -11.913 101.576 1.00 51.31 126 PHE B C 1
ATOM 3611 O O . PHE B 1 126 ? -25.829 -13.004 101.132 1.00 52.98 126 PHE B O 1
ATOM 3619 N N . ASP B 1 127 ? -27.254 -11.264 101.124 1.00 50.24 127 ASP B N 1
ATOM 3620 C CA . ASP B 1 127 ? -28.082 -11.819 100.069 1.00 48.80 127 ASP B CA 1
ATOM 3621 C C . ASP B 1 127 ? -27.581 -11.489 98.675 1.00 49.00 127 ASP B C 1
ATOM 3622 O O . ASP B 1 127 ? -27.635 -12.321 97.771 1.00 50.23 127 ASP B O 1
ATOM 3627 N N . CYS B 1 128 ? -27.076 -10.277 98.495 1.00 47.81 128 CYS B N 1
ATOM 3628 C CA . CYS B 1 128 ? -26.610 -9.876 97.180 1.00 44.51 128 CYS B CA 1
ATOM 3629 C C . CYS B 1 128 ? -25.557 -8.783 97.222 1.00 42.56 128 CYS B C 1
ATOM 3630 O O . CYS B 1 128 ? -25.339 -8.144 98.258 1.00 41.65 128 CYS B O 1
ATOM 3633 N N . ILE B 1 129 ? -24.908 -8.581 96.080 1.00 38.82 129 ILE B N 1
ATOM 3634 C CA . ILE B 1 129 ? -23.879 -7.565 95.940 1.00 38.58 129 ILE B CA 1
ATOM 3635 C C . ILE B 1 129 ? -24.380 -6.480 95.000 1.00 36.61 129 ILE B C 1
ATOM 3636 O O . ILE B 1 129 ? -24.881 -6.779 93.917 1.00 35.78 129 ILE B O 1
ATOM 3641 N N . ALA B 1 130 ? -24.255 -5.227 95.429 1.00 35.99 130 ALA B N 1
ATOM 3642 C CA . ALA B 1 130 ? -24.665 -4.082 94.620 1.00 33.02 130 ALA B CA 1
ATOM 3643 C C . ALA B 1 130 ? -23.419 -3.433 94.039 1.00 32.98 130 ALA B C 1
ATOM 3644 O O . ALA B 1 130 ? -22.466 -3.113 94.755 1.00 33.57 130 ALA B O 1
ATOM 3646 N N . THR B 1 131 ? -23.448 -3.222 92.734 1.00 32.86 131 THR B N 1
ATOM 3647 C CA . THR B 1 131 ? -22.333 -2.630 92.013 1.00 32.40 131 THR B CA 1
ATOM 3648 C C . THR B 1 131 ? -22.719 -1.269 91.428 1.00 32.36 131 THR B C 1
ATOM 3649 O O . THR B 1 131 ? -23.907 -0.967 91.276 1.00 31.51 131 THR B O 1
ATOM 3653 N N . ALA B 1 132 ? -21.723 -0.450 91.100 1.00 31.29 132 ALA B N 1
ATOM 3654 C CA . ALA B 1 132 ? -21.989 0.868 90.535 1.00 32.08 132 ALA B CA 1
ATOM 3655 C C . ALA B 1 132 ? -21.976 0.888 89.003 1.00 32.67 132 ALA B C 1
ATOM 3656 O O . ALA B 1 132 ? -21.834 1.952 88.395 1.00 33.59 132 ALA B O 1
ATOM 3658 N N . HIS B 1 133 ? -22.109 -0.277 88.378 1.00 31.36 133 HIS B N 1
ATOM 3659 C CA . HIS B 1 133 ? -22.142 -0.341 86.921 1.00 34.54 133 HIS B CA 1
ATOM 3660 C C . HIS B 1 133 ? -23.339 0.431 86.386 1.00 34.73 133 HIS B C 1
ATOM 3661 O O . HIS B 1 133 ? -24.484 0.204 86.814 1.00 33.80 133 HIS B O 1
ATOM 3668 N N . HIS B 1 134 ? -23.073 1.335 85.446 1.00 32.17 134 HIS B N 1
ATOM 3669 C CA . HIS B 1 134 ? -24.118 2.193 84.898 1.00 32.30 134 HIS B CA 1
ATOM 3670 C C . HIS B 1 134 ? -24.220 2.251 83.373 1.00 31.85 134 HIS B C 1
ATOM 3671 O O . HIS B 1 134 ? -23.610 1.455 82.665 1.00 31.88 134 HIS B O 1
ATOM 3678 N N . LEU B 1 135 ? -24.992 3.218 82.884 1.00 29.89 135 LEU B N 1
ATOM 3679 C CA . LEU B 1 135 ? -25.235 3.374 81.459 1.00 31.02 135 LEU B CA 1
ATOM 3680 C C . LEU B 1 135 ? -23.999 3.535 80.586 1.00 32.17 135 LEU B C 1
ATOM 3681 O O . LEU B 1 135 ? -23.974 3.031 79.463 1.00 34.60 135 LEU B O 1
ATOM 3686 N N . ASN B 1 136 ? -22.977 4.233 81.066 1.00 32.15 136 ASN B N 1
ATOM 3687 C CA . ASN B 1 136 ? -21.788 4.382 80.237 1.00 32.91 136 ASN B CA 1
ATOM 3688 C C . ASN B 1 136 ? -20.992 3.094 80.184 1.00 32.50 136 ASN B C 1
ATOM 3689 O O . ASN B 1 136 ? -20.302 2.835 79.199 1.00 33.45 136 ASN B O 1
ATOM 3694 N N . ASP B 1 137 ? -21.092 2.288 81.235 1.00 31.59 137 ASP B N 1
ATOM 3695 C CA . ASP B 1 137 ? -20.398 1.005 81.275 1.00 33.11 137 ASP B CA 1
ATOM 3696 C C . ASP B 1 137 ? -21.066 0.056 80.282 1.00 32.97 137 ASP B C 1
ATOM 3697 O O . ASP B 1 137 ? -20.401 -0.723 79.600 1.00 32.05 137 ASP B O 1
ATOM 3702 N N . LEU B 1 138 ? -22.391 0.139 80.214 1.00 30.76 138 LEU B N 1
ATOM 3703 C CA . LEU B 1 138 ? -23.173 -0.692 79.316 1.00 31.52 138 LEU B CA 1
ATOM 3704 C C . LEU B 1 138 ? -22.849 -0.320 77.853 1.00 32.32 138 LEU B C 1
ATOM 3705 O O . LEU B 1 138 ? -22.651 -1.197 77.004 1.00 31.41 138 LEU B O 1
ATOM 3710 N N . LEU B 1 139 ? -22.783 0.983 77.580 1.00 30.98 139 LEU B N 1
ATOM 3711 C CA . LEU B 1 139 ? -22.476 1.495 76.254 1.00 29.59 139 LEU B CA 1
ATOM 3712 C C . LEU B 1 139 ? -21.112 0.953 75.822 1.00 32.08 139 LEU B C 1
ATOM 3713 O O . LEU B 1 139 ? -20.951 0.481 74.701 1.00 32.62 139 LEU B O 1
ATOM 3718 N N . GLU B 1 140 ? -20.128 1.036 76.715 1.00 32.38 140 GLU B N 1
ATOM 3719 C CA . GLU B 1 140 ? -18.780 0.552 76.419 1.00 33.87 140 GLU B CA 1
ATOM 3720 C C . GLU B 1 140 ? -18.803 -0.929 76.049 1.00 34.56 140 GLU B C 1
ATOM 3721 O O . GLU B 1 140 ? -18.251 -1.332 75.023 1.00 33.62 140 GLU B O 1
ATOM 3727 N N . THR B 1 141 ? -19.449 -1.726 76.897 1.00 35.12 141 THR B N 1
ATOM 3728 C CA . THR B 1 141 ? -19.560 -3.163 76.699 1.00 37.30 141 THR B CA 1
ATOM 3729 C C . THR B 1 141 ? -20.279 -3.489 75.393 1.00 39.57 141 THR B C 1
ATOM 3730 O O . THR B 1 141 ? -19.913 -4.436 74.691 1.00 39.19 141 THR B O 1
ATOM 3734 N N . SER B 1 142 ? -21.299 -2.697 75.072 1.00 39.94 142 SER B N 1
ATOM 3735 C CA . SER B 1 142 ? -22.077 -2.901 73.861 1.00 39.09 142 SER B CA 1
ATOM 3736 C C . SER B 1 142 ? -21.173 -2.742 72.645 1.00 38.38 142 SER B C 1
ATOM 3737 O O . SER B 1 142 ? -21.163 -3.589 71.754 1.00 40.12 142 SER B O 1
ATOM 3740 N N . LEU B 1 143 ? -20.405 -1.661 72.608 1.00 37.31 143 LEU B N 1
ATOM 3741 C CA . LEU B 1 143 ? -19.494 -1.429 71.489 1.00 36.14 143 LEU B CA 1
ATOM 3742 C C . LEU B 1 143 ? -18.393 -2.496 71.416 1.00 34.77 143 LEU B C 1
ATOM 3743 O O . LEU B 1 143 ? -17.931 -2.829 70.335 1.00 35.84 143 LEU B O 1
ATOM 3748 N N . LEU B 1 144 ? -17.966 -3.027 72.556 1.00 34.98 144 LEU B N 1
ATOM 3749 C CA . LEU B 1 144 ? -16.941 -4.065 72.535 1.00 37.14 144 LEU B CA 1
ATOM 3750 C C . LEU B 1 144 ? -17.474 -5.323 71.851 1.00 38.01 144 LEU B C 1
ATOM 3751 O O . LEU B 1 144 ? -16.749 -5.967 71.092 1.00 37.80 144 LEU B O 1
ATOM 3756 N N . PHE B 1 145 ? -18.736 -5.665 72.113 1.00 39.47 145 PHE B N 1
ATOM 3757 C CA . PHE B 1 145 ? -19.345 -6.841 71.495 1.00 40.66 145 PHE B CA 1
ATOM 3758 C C . PHE B 1 145 ? -19.554 -6.611 70.007 1.00 39.02 145 PHE B C 1
ATOM 3759 O O . PHE B 1 145 ? -19.351 -7.514 69.195 1.00 41.15 145 PHE B O 1
ATOM 3767 N N . PHE B 1 146 ? -19.969 -5.405 69.651 1.00 36.57 146 PHE B N 1
ATOM 3768 C CA . PHE B 1 146 ? -20.170 -5.056 68.254 1.00 36.11 146 PHE B CA 1
ATOM 3769 C C . PHE B 1 146 ? -18.838 -5.276 67.546 1.00 36.65 146 PHE B C 1
ATOM 3770 O O . PHE B 1 146 ? -18.782 -5.810 66.446 1.00 37.13 146 PHE B O 1
ATOM 3778 N N . THR B 1 147 ? -17.765 -4.865 68.210 1.00 37.98 147 THR B N 1
ATOM 3779 C CA . THR B 1 147 ? -16.416 -4.977 67.677 1.00 40.77 147 THR B CA 1
ATOM 3780 C C . THR B 1 147 ? -15.852 -6.397 67.599 1.00 43.39 147 THR B C 1
ATOM 3781 O O . THR B 1 147 ? -15.310 -6.793 66.570 1.00 43.23 147 THR B O 1
ATOM 3785 N N . ARG B 1 148 ? -15.965 -7.155 68.684 1.00 45.58 148 ARG B N 1
ATOM 3786 C CA . ARG B 1 148 ? -15.424 -8.511 68.719 1.00 49.11 148 ARG B CA 1
ATOM 3787 C C . ARG B 1 148 ? -16.354 -9.569 68.167 1.00 52.66 148 ARG B C 1
ATOM 3788 O O . ARG B 1 148 ? -15.991 -10.740 68.090 1.00 53.17 148 ARG B O 1
ATOM 3796 N N . GLY B 1 149 ? -17.556 -9.157 67.785 1.00 56.62 149 GLY B N 1
ATOM 3797 C CA . GLY B 1 149 ? -18.504 -10.102 67.234 1.00 59.67 149 GLY B CA 1
ATOM 3798 C C . GLY B 1 149 ? -19.470 -10.594 68.279 1.00 62.52 149 GLY B C 1
ATOM 3799 O O . GLY B 1 149 ? -19.071 -10.951 69.388 1.00 63.48 149 GLY B O 1
ATOM 3800 N N . THR B 1 150 ? -20.748 -10.616 67.919 1.00 64.43 150 THR B N 1
ATOM 3801 C CA . THR B 1 150 ? -21.782 -11.059 68.837 1.00 64.75 150 THR B CA 1
ATOM 3802 C C . THR B 1 150 ? -23.102 -11.165 68.083 1.00 65.22 150 THR B C 1
ATOM 3803 O O . THR B 1 150 ? -23.131 -11.425 66.881 1.00 64.49 150 THR B O 1
ATOM 3807 N N . GLY B 1 151 ? -24.190 -10.971 68.814 1.00 67.43 151 GLY B N 1
ATOM 3808 C CA . GLY B 1 151 ? -25.516 -11.015 68.237 1.00 67.25 151 GLY B CA 1
ATOM 3809 C C . GLY B 1 151 ? -26.375 -10.044 69.020 1.00 67.80 151 GLY B C 1
ATOM 3810 O O . GLY B 1 151 ? -25.994 -8.888 69.216 1.00 67.88 151 GLY B O 1
ATOM 3811 N N . LEU B 1 152 ? -27.523 -10.521 69.489 1.00 67.68 152 LEU B N 1
ATOM 3812 C CA . LEU B 1 152 ? -28.448 -9.693 70.251 1.00 66.38 152 LEU B CA 1
ATOM 3813 C C . LEU B 1 152 ? -28.043 -9.652 71.728 1.00 66.61 152 LEU B C 1
ATOM 3814 O O . LEU B 1 152 ? -27.997 -8.587 72.341 1.00 66.03 152 LEU B O 1
ATOM 3819 N N . ASP B 1 153 ? -27.726 -10.821 72.278 1.00 67.72 153 ASP B N 1
ATOM 3820 C CA . ASP B 1 153 ? -27.327 -10.966 73.678 1.00 67.74 153 ASP B CA 1
ATOM 3821 C C . ASP B 1 153 ? -26.096 -10.159 74.099 1.00 66.42 153 ASP B C 1
ATOM 3822 O O . ASP B 1 153 ? -25.892 -9.911 75.292 1.00 67.44 153 ASP B O 1
ATOM 3827 N N . GLY B 1 154 ? -25.271 -9.768 73.132 1.00 63.05 154 GLY B N 1
ATOM 3828 C CA . GLY B 1 154 ? -24.077 -9.006 73.453 1.00 57.80 154 GLY B CA 1
ATOM 3829 C C . GLY B 1 154 ? -24.254 -7.514 73.274 1.00 55.46 154 GLY B C 1
ATOM 3830 O O . GLY B 1 154 ? -23.630 -6.723 73.975 1.00 53.29 154 GLY B O 1
ATOM 3831 N N . LEU B 1 155 ? -25.100 -7.119 72.330 1.00 54.49 155 LEU B N 1
ATOM 3832 C CA . LEU B 1 155 ? -25.337 -5.703 72.089 1.00 55.27 155 LEU B CA 1
ATOM 3833 C C . LEU B 1 155 ? -25.938 -5.055 73.326 1.00 56.88 155 LEU B C 1
ATOM 3834 O O . LEU B 1 155 ? -25.852 -3.838 73.517 1.00 55.94 155 LEU B O 1
ATOM 3839 N N . ILE B 1 156 ? -26.548 -5.885 74.165 1.00 59.05 156 ILE B N 1
ATOM 3840 C CA . ILE B 1 156 ? -27.146 -5.408 75.395 1.00 59.85 156 ILE B CA 1
ATOM 3841 C C . ILE B 1 156 ? -26.013 -5.153 76.388 1.00 58.65 156 ILE B C 1
ATOM 3842 O O . ILE B 1 156 ? -25.963 -4.090 77.012 1.00 62.10 156 ILE B O 1
ATOM 3847 N N . GLY B 1 157 ? -25.095 -6.112 76.521 1.00 54.50 157 GLY B N 1
ATOM 3848 C CA . GLY B 1 157 ? -23.965 -5.933 77.425 1.00 51.20 157 GLY B CA 1
ATOM 3849 C C . GLY B 1 157 ? -24.054 -6.727 78.713 1.00 48.99 157 GLY B C 1
ATOM 3850 O O . GLY B 1 157 ? -23.378 -7.743 78.880 1.00 50.80 157 GLY B O 1
ATOM 3851 N N . PHE B 1 158 ? -24.851 -6.238 79.652 1.00 43.68 158 PHE B N 1
ATOM 3852 C CA . PHE B 1 158 ? -25.054 -6.945 80.900 1.00 40.19 158 PHE B CA 1
ATOM 3853 C C . PHE B 1 158 ? -26.434 -6.567 81.388 1.00 39.44 158 PHE B C 1
ATOM 3854 O O . PHE B 1 158 ? -27.069 -5.672 80.835 1.00 38.84 158 PHE B O 1
ATOM 3862 N N . LEU B 1 159 ? -26.911 -7.263 82.406 1.00 39.64 159 LEU B N 1
ATOM 3863 C CA . LEU B 1 159 ? -28.238 -7.005 82.923 1.00 39.59 159 LEU B CA 1
ATOM 3864 C C . LEU B 1 159 ? -28.205 -6.357 84.298 1.00 40.43 159 LEU B C 1
ATOM 3865 O O . LEU B 1 159 ? -27.190 -6.398 84.999 1.00 37.84 159 LEU B O 1
ATOM 3870 N N . PRO B 1 160 ? -29.324 -5.737 84.697 1.00 41.74 160 PRO B N 1
ATOM 3871 C CA . PRO B 1 160 ? -29.403 -5.080 86.002 1.00 44.07 160 PRO B CA 1
ATOM 3872 C C . PRO B 1 160 ? -29.375 -6.060 87.160 1.00 45.59 160 PRO B C 1
ATOM 3873 O O . PRO B 1 160 ? -28.959 -5.717 88.268 1.00 46.37 160 PRO B O 1
ATOM 3877 N N . LYS B 1 161 ? -29.808 -7.284 86.887 1.00 48.14 161 LYS B N 1
ATOM 3878 C CA . LYS B 1 161 ? -29.863 -8.338 87.890 1.00 51.08 161 LYS B CA 1
ATOM 3879 C C . LYS B 1 161 ? -29.186 -9.557 87.288 1.00 52.52 161 LYS B C 1
ATOM 3880 O O . LYS B 1 161 ? -29.708 -10.171 86.365 1.00 53.79 161 LYS B O 1
ATOM 3886 N N . GLU B 1 162 ? -28.020 -9.904 87.817 1.00 54.09 162 GLU B N 1
ATOM 3887 C CA . GLU B 1 162 ? -27.246 -11.025 87.302 1.00 55.45 162 GLU B CA 1
ATOM 3888 C C . GLU B 1 162 ? -26.758 -11.921 88.439 1.00 55.61 162 GLU B C 1
ATOM 3889 O O . GLU B 1 162 ? -25.608 -11.820 88.862 1.00 54.27 162 GLU B O 1
ATOM 3895 N N . GLU B 1 163 ? -27.648 -12.788 88.922 1.00 56.54 163 GLU B N 1
ATOM 3896 C CA . GLU B 1 163 ? -27.367 -13.726 90.013 1.00 57.90 163 GLU B CA 1
ATOM 3897 C C . GLU B 1 163 ? -26.422 -13.208 91.094 1.00 56.83 163 GLU B C 1
ATOM 3898 O O . GLU B 1 163 ? -25.207 -13.137 90.887 1.00 60.00 163 GLU B O 1
ATOM 3904 N N . VAL B 1 164 ? -26.973 -12.867 92.253 1.00 53.01 164 VAL B N 1
ATOM 3905 C CA . VAL B 1 164 ? -26.157 -12.363 93.361 1.00 50.82 164 VAL B CA 1
ATOM 3906 C C . VAL B 1 164 ? -25.751 -10.897 93.177 1.00 48.71 164 VAL B C 1
ATOM 3907 O O . VAL B 1 164 ? -25.564 -10.178 94.155 1.00 48.93 164 VAL B O 1
ATOM 3911 N N . ILE B 1 165 ? -25.613 -10.457 91.928 1.00 45.94 165 ILE B N 1
ATOM 3912 C CA . ILE B 1 165 ? -25.238 -9.080 91.648 1.00 42.31 165 ILE B CA 1
ATOM 3913 C C . ILE B 1 165 ? -26.413 -8.224 91.196 1.00 41.97 165 ILE B C 1
ATOM 3914 O O . ILE B 1 165 ? -27.280 -8.666 90.439 1.00 41.39 165 ILE B O 1
ATOM 3919 N N . ARG B 1 166 ? -26.436 -6.993 91.689 1.00 39.49 166 ARG B N 1
ATOM 3920 C CA . ARG B 1 166 ? -27.488 -6.048 91.356 1.00 38.05 166 ARG B CA 1
ATOM 3921 C C . ARG B 1 166 ? -26.811 -4.765 90.904 1.00 36.92 166 ARG B C 1
ATOM 3922 O O . ARG B 1 166 ? -25.772 -4.377 91.443 1.00 37.59 166 ARG B O 1
ATOM 3930 N N . ARG B 1 167 ? -27.397 -4.106 89.914 1.00 35.64 167 ARG B N 1
ATOM 3931 C CA . ARG B 1 167 ? -26.821 -2.884 89.392 1.00 33.88 167 ARG B CA 1
ATOM 3932 C C . ARG B 1 167 ? -27.896 -1.790 89.312 1.00 32.89 167 ARG B C 1
ATOM 3933 O O . ARG B 1 167 ? -28.386 -1.467 88.231 1.00 32.81 167 ARG B O 1
ATOM 3941 N N . PRO B 1 168 ? -28.241 -1.182 90.464 1.00 31.59 168 PRO B N 1
ATOM 3942 C CA . PRO B 1 168 ? -29.251 -0.124 90.604 1.00 30.83 168 PRO B CA 1
ATOM 3943 C C . PRO B 1 168 ? -29.072 1.094 89.694 1.00 31.16 168 PRO B C 1
ATOM 3944 O O . PRO B 1 168 ? -30.054 1.760 89.363 1.00 31.01 168 PRO B O 1
ATOM 3948 N N . LEU B 1 169 ? -27.832 1.386 89.306 1.00 29.54 169 LEU B N 1
ATOM 3949 C CA . LEU B 1 169 ? -27.531 2.546 88.455 1.00 31.39 169 LEU B CA 1
ATOM 3950 C C . LEU B 1 169 ? -27.506 2.226 86.950 1.00 33.15 169 LEU B C 1
ATOM 3951 O O . LEU B 1 169 ? -27.054 3.037 86.136 1.00 32.46 169 LEU B O 1
ATOM 3956 N N . TYR B 1 170 ? -27.998 1.043 86.594 1.00 33.49 170 TYR B N 1
ATOM 3957 C CA . TYR B 1 170 ? -28.055 0.574 85.209 1.00 34.14 170 TYR B CA 1
ATOM 3958 C C . TYR B 1 170 ? -28.370 1.656 84.165 1.00 35.27 170 TYR B C 1
ATOM 3959 O O . TYR B 1 170 ? -27.636 1.830 83.182 1.00 34.31 170 TYR B O 1
ATOM 3968 N N . TYR B 1 171 ? -29.464 2.379 84.381 1.00 34.13 171 TYR B N 1
ATOM 3969 C CA . TYR B 1 171 ? -29.902 3.409 83.441 1.00 35.01 171 TYR B CA 1
ATOM 3970 C C . TYR B 1 171 ? -29.293 4.794 83.612 1.00 32.70 171 TYR B C 1
ATOM 3971 O O . TYR B 1 171 ? -29.532 5.674 82.790 1.00 32.96 171 TYR B O 1
ATOM 3980 N N . VAL B 1 172 ? -28.501 4.986 84.662 1.00 32.08 172 VAL B N 1
ATOM 3981 C CA . VAL B 1 172 ? -27.902 6.285 84.953 1.00 30.89 172 VAL B CA 1
ATOM 3982 C C . VAL B 1 172 ? -26.629 6.606 84.189 1.00 30.75 172 VAL B C 1
ATOM 3983 O O . VAL B 1 172 ? -25.749 5.764 84.046 1.00 31.27 172 VAL B O 1
ATOM 3987 N N . LYS B 1 173 ? -26.526 7.842 83.711 1.00 31.06 173 LYS B N 1
ATOM 3988 C CA . LYS B 1 173 ? -25.334 8.260 82.977 1.00 32.77 173 LYS B CA 1
ATOM 3989 C C . LYS B 1 173 ? -24.257 8.752 83.932 1.00 32.38 173 LYS B C 1
ATOM 3990 O O . LYS B 1 173 ? -24.546 9.263 85.017 1.00 30.65 173 LYS B O 1
ATOM 3996 N N . ARG B 1 174 ? -23.010 8.580 83.513 1.00 32.60 174 ARG B N 1
ATOM 3997 C CA . ARG B 1 174 ? -21.862 9.001 84.293 1.00 32.79 174 ARG B CA 1
ATOM 3998 C C . ARG B 1 174 ? -22.009 10.478 84.662 1.00 32.44 174 ARG B C 1
ATOM 3999 O O . ARG B 1 174 ? -21.863 10.848 85.825 1.00 30.52 174 ARG B O 1
ATOM 4007 N N . SER B 1 175 ? -22.307 11.315 83.671 1.00 30.54 175 SER B N 1
ATOM 4008 C CA . SER B 1 175 ? -22.463 12.737 83.925 1.00 32.95 175 SER B CA 1
ATOM 4009 C C . SER B 1 175 ? -23.528 12.996 84.997 1.00 33.68 175 SER B C 1
ATOM 4010 O O . SER B 1 175 ? -23.414 13.949 85.773 1.00 37.28 175 SER B O 1
ATOM 4013 N N . GLU B 1 176 ? -24.553 12.154 85.058 1.00 32.33 176 GLU B N 1
ATOM 4014 C CA . GLU B 1 176 ? -25.589 12.329 86.071 1.00 32.23 176 GLU B CA 1
ATOM 4015 C C . GLU B 1 176 ? -25.055 11.889 87.431 1.00 30.48 176 GLU B C 1
ATOM 4016 O O . GLU B 1 176 ? -25.452 12.415 88.457 1.00 30.97 176 GLU B O 1
ATOM 4022 N N . ILE B 1 177 ? -24.156 10.915 87.443 1.00 32.20 177 ILE B N 1
ATOM 4023 C CA . ILE B 1 177 ? -23.560 10.466 88.697 1.00 31.40 177 ILE B CA 1
ATOM 4024 C C . ILE B 1 177 ? -22.697 11.614 89.256 1.00 32.03 177 ILE B C 1
ATOM 4025 O O . ILE B 1 177 ? -22.729 11.908 90.452 1.00 32.37 177 ILE B O 1
ATOM 4030 N N . GLU B 1 178 ? -21.942 12.275 88.387 1.00 31.25 178 GLU B N 1
ATOM 4031 C CA . GLU B 1 178 ? -21.102 13.385 88.820 1.00 34.00 178 GLU B CA 1
ATOM 4032 C C . GLU B 1 178 ? -21.897 14.622 89.279 1.00 32.58 178 GLU B C 1
ATOM 4033 O O . GLU B 1 178 ? -21.563 15.238 90.287 1.00 30.37 178 GLU B O 1
ATOM 4039 N N . GLU B 1 179 ? -22.948 14.982 88.554 1.00 33.44 179 GLU B N 1
ATOM 4040 C CA . GLU B 1 179 ? -23.768 16.120 88.948 1.00 35.39 179 GLU B CA 1
ATOM 4041 C C . GLU B 1 179 ? -24.402 15.833 90.316 1.00 34.30 179 GLU B C 1
ATOM 4042 O O . GLU B 1 179 ? -24.489 16.713 91.172 1.00 33.83 179 GLU B O 1
ATOM 4048 N N . TYR B 1 180 ? -24.826 14.589 90.524 1.00 33.66 180 TYR B N 1
ATOM 4049 C CA . TYR B 1 180 ? -25.441 14.189 91.790 1.00 31.84 180 TYR B CA 1
ATOM 4050 C C . TYR B 1 180 ? -24.451 14.427 92.926 1.00 32.56 180 TYR B C 1
ATOM 4051 O O . TYR B 1 180 ? -24.797 15.018 93.955 1.00 30.77 180 TYR B O 1
ATOM 4060 N N . ALA B 1 181 ? -23.217 13.959 92.727 1.00 32.31 181 ALA B N 1
ATOM 4061 C CA . ALA B 1 181 ? -22.154 14.112 93.718 1.00 32.44 181 ALA B CA 1
ATOM 4062 C C . ALA B 1 181 ? -21.918 15.589 94.062 1.00 31.98 181 ALA B C 1
ATOM 4063 O O . ALA B 1 181 ? -21.827 15.951 95.234 1.00 33.01 181 ALA B O 1
ATOM 4065 N N . LYS B 1 182 ? -21.820 16.431 93.039 1.00 32.86 182 LYS B N 1
ATOM 4066 C CA . LYS B 1 182 ? -21.626 17.864 93.231 1.00 36.62 182 LYS B CA 1
ATOM 4067 C C . LYS B 1 182 ? -22.795 18.459 94.028 1.00 36.83 182 LYS B C 1
ATOM 4068 O O . LYS B 1 182 ? -22.606 19.082 95.075 1.00 38.11 182 LYS B O 1
ATOM 4074 N N . PHE B 1 183 ? -23.999 18.243 93.513 1.00 34.46 183 PHE B N 1
ATOM 4075 C CA . PHE B 1 183 ? -25.229 18.732 94.114 1.00 35.12 183 PHE B CA 1
ATOM 4076 C C . PHE B 1 183 ? -25.404 18.346 95.578 1.00 36.01 183 PHE B C 1
ATOM 4077 O O . PHE B 1 183 ? -25.941 19.126 96.364 1.00 37.90 183 PHE B O 1
ATOM 4085 N N . LYS B 1 184 ? -24.962 17.147 95.947 1.00 34.65 184 LYS B N 1
ATOM 4086 C CA . LYS B 1 184 ? -25.116 16.677 97.324 1.00 34.44 184 LYS B CA 1
ATOM 4087 C C . LYS B 1 184 ? -23.840 16.819 98.141 1.00 32.44 184 LYS B C 1
ATOM 4088 O O . LYS B 1 184 ? -23.792 16.402 99.290 1.00 30.21 184 LYS B O 1
ATOM 4094 N N . GLY B 1 185 ? -22.802 17.393 97.543 1.00 33.17 185 GLY B N 1
ATOM 4095 C CA . GLY B 1 185 ? -21.553 17.563 98.262 1.00 31.17 185 GLY B CA 1
ATOM 4096 C C . GLY B 1 185 ? -20.833 16.276 98.623 1.00 30.80 185 GLY B C 1
ATOM 4097 O O . GLY B 1 185 ? -20.126 16.232 99.623 1.00 29.75 185 GLY B O 1
ATOM 4098 N N . LEU B 1 186 ? -20.994 15.229 97.815 1.00 29.77 186 LEU B N 1
ATOM 4099 C CA . LEU B 1 186 ? -20.320 13.963 98.089 1.00 29.38 186 LEU B CA 1
ATOM 4100 C C . LEU B 1 186 ? -18.872 14.030 97.645 1.00 28.76 186 LEU B C 1
ATOM 4101 O O . LEU B 1 186 ? -18.577 14.396 96.517 1.00 30.54 186 LEU B O 1
ATOM 4106 N N . ARG B 1 187 ? -17.966 13.691 98.547 1.00 29.18 187 ARG B N 1
ATOM 4107 C CA . ARG B 1 187 ? -16.545 13.697 98.244 1.00 30.54 187 ARG B CA 1
ATOM 4108 C C . ARG B 1 187 ? -16.225 12.243 97.871 1.00 31.21 187 ARG B C 1
ATOM 4109 O O . ARG B 1 187 ? -17.015 11.341 98.163 1.00 28.21 187 ARG B O 1
ATOM 4117 N N . TRP B 1 188 ? -15.086 12.018 97.221 1.00 31.18 188 TRP B N 1
ATOM 4118 C CA . TRP B 1 188 ? -14.701 10.677 96.790 1.00 33.05 188 TRP B CA 1
ATOM 4119 C C . TRP B 1 188 ? -13.183 10.622 96.657 1.00 35.00 188 TRP B C 1
ATOM 4120 O O . TRP B 1 188 ? -12.494 11.636 96.797 1.00 36.18 188 TRP B O 1
ATOM 4131 N N . VAL B 1 189 ? -12.672 9.437 96.340 1.00 35.26 189 VAL B N 1
ATOM 4132 C CA . VAL B 1 189 ? -11.246 9.245 96.212 1.00 35.61 189 VAL B CA 1
ATOM 4133 C C . VAL B 1 189 ? -10.910 8.440 94.945 1.00 36.24 189 VAL B C 1
ATOM 4134 O O . VAL B 1 189 ? -11.799 8.073 94.166 1.00 35.15 189 VAL B O 1
ATOM 4138 N N . GLU B 1 190 ? -9.624 8.197 94.721 1.00 36.98 190 GLU B N 1
ATOM 4139 C CA . GLU B 1 190 ? -9.171 7.447 93.556 1.00 38.05 190 GLU B CA 1
ATOM 4140 C C . GLU B 1 190 ? -9.866 6.091 93.492 1.00 40.15 190 GLU B C 1
ATOM 4141 O O . GLU B 1 190 ? -9.947 5.368 94.484 1.00 39.21 190 GLU B O 1
ATOM 4147 N N . ASP B 1 191 ? -10.360 5.753 92.309 1.00 43.29 191 ASP B N 1
ATOM 4148 C CA . ASP B 1 191 ? -11.069 4.499 92.096 1.00 46.02 191 ASP B CA 1
ATOM 4149 C C . ASP B 1 191 ? -10.146 3.438 91.508 1.00 45.35 191 ASP B C 1
ATOM 4150 O O . ASP B 1 191 ? -9.832 3.478 90.331 1.00 45.62 191 ASP B O 1
ATOM 4155 N N . GLU B 1 192 ? -9.708 2.493 92.335 1.00 47.20 192 GLU B N 1
ATOM 4156 C CA . GLU B 1 192 ? -8.808 1.442 91.866 1.00 49.77 192 GLU B CA 1
ATOM 4157 C C . GLU B 1 192 ? -9.466 0.598 90.778 1.00 49.73 192 GLU B C 1
ATOM 4158 O O . GLU B 1 192 ? -8.784 -0.064 90.007 1.00 47.25 192 GLU B O 1
ATOM 4164 N N . THR B 1 193 ? -10.794 0.627 90.730 1.00 49.99 193 THR B N 1
ATOM 4165 C CA . THR B 1 193 ? -11.555 -0.106 89.725 1.00 51.48 193 THR B CA 1
ATOM 4166 C C . THR B 1 193 ? -11.047 0.211 88.316 1.00 50.86 193 THR B C 1
ATOM 4167 O O . THR B 1 193 ? -11.098 -0.638 87.429 1.00 50.44 193 THR B O 1
ATOM 4171 N N . ASN B 1 194 ? -10.560 1.432 88.107 1.00 50.12 194 ASN B N 1
ATOM 4172 C CA . ASN B 1 194 ? -10.063 1.821 86.791 1.00 51.43 194 ASN B CA 1
ATOM 4173 C C . ASN B 1 194 ? -8.773 1.119 86.404 1.00 51.56 194 ASN B C 1
ATOM 4174 O O . ASN B 1 194 ? -8.252 1.313 85.306 1.00 52.24 194 ASN B O 1
ATOM 4179 N N . TYR B 1 195 ? -8.259 0.302 87.310 1.00 52.69 195 TYR B N 1
ATOM 4180 C CA . TYR B 1 195 ? -7.031 -0.436 87.060 1.00 54.06 195 TYR B CA 1
ATOM 4181 C C . TYR B 1 195 ? -7.373 -1.848 86.618 1.00 52.23 195 TYR B C 1
ATOM 4182 O O . TYR B 1 195 ? -6.504 -2.706 86.487 1.00 52.14 195 TYR B O 1
ATOM 4191 N N . GLU B 1 196 ? -8.662 -2.065 86.382 1.00 50.83 196 GLU B N 1
ATOM 4192 C CA . GLU B 1 196 ? -9.172 -3.351 85.923 1.00 50.55 196 GLU B CA 1
ATOM 4193 C C . GLU B 1 196 ? -9.680 -3.187 84.492 1.00 49.66 196 GLU B C 1
ATOM 4194 O O . GLU B 1 196 ? -10.266 -4.111 83.923 1.00 50.54 196 GLU B O 1
ATOM 4200 N N . VAL B 1 197 ? -9.448 -2.006 83.917 1.00 47.23 197 VAL B N 1
ATOM 4201 C CA . VAL B 1 197 ? -9.883 -1.717 82.553 1.00 45.25 197 VAL B CA 1
ATOM 4202 C C . VAL B 1 197 ? -8.787 -2.038 81.538 1.00 44.54 197 VAL B C 1
ATOM 4203 O O . VAL B 1 197 ? -7.676 -1.516 81.617 1.00 43.96 197 VAL B O 1
ATOM 4207 N N . SER B 1 198 ? -9.125 -2.899 80.582 1.00 43.01 198 SER B N 1
ATOM 4208 C CA . SER B 1 198 ? -8.203 -3.335 79.539 1.00 42.04 198 SER B CA 1
ATOM 4209 C C . SER B 1 198 ? -7.975 -2.285 78.452 1.00 41.74 198 SER B C 1
ATOM 4210 O O . SER B 1 198 ? -8.705 -1.299 78.352 1.00 40.64 198 SER B O 1
ATOM 4213 N N . ILE B 1 199 ? -6.957 -2.519 77.628 1.00 41.09 199 ILE B N 1
ATOM 4214 C CA . ILE B 1 199 ? -6.623 -1.612 76.536 1.00 40.68 199 ILE B CA 1
ATOM 4215 C C . ILE B 1 199 ? -7.846 -1.384 75.630 1.00 39.84 199 ILE B C 1
ATOM 4216 O O . ILE B 1 199 ? -8.294 -0.255 75.468 1.00 40.53 199 ILE B O 1
ATOM 4221 N N . PRO B 1 200 ? -8.396 -2.451 75.024 1.00 38.58 200 PRO B N 1
ATOM 4222 C CA . PRO B 1 200 ? -9.564 -2.231 74.163 1.00 38.98 200 PRO B CA 1
ATOM 4223 C C . PRO B 1 200 ? -10.689 -1.420 74.807 1.00 39.47 200 PRO B C 1
ATOM 4224 O O . PRO B 1 200 ? -11.289 -0.556 74.160 1.00 39.66 200 PRO B O 1
ATOM 4228 N N . ARG B 1 201 ? -10.979 -1.681 76.076 1.00 40.07 201 ARG B N 1
ATOM 4229 C CA . ARG B 1 201 ? -12.040 -0.938 76.735 1.00 39.23 201 ARG B CA 1
ATOM 4230 C C . ARG B 1 201 ? -11.642 0.532 76.909 1.00 38.82 201 ARG B C 1
ATOM 4231 O O . ARG B 1 201 ? -12.477 1.423 76.805 1.00 38.52 201 ARG B O 1
ATOM 4239 N N . ASN B 1 202 ? -10.368 0.790 77.169 1.00 37.17 202 ASN B N 1
ATOM 4240 C CA . ASN B 1 202 ? -9.927 2.167 77.313 1.00 39.56 202 ASN B CA 1
ATOM 4241 C C . ASN B 1 202 ? -10.030 2.888 75.986 1.00 39.78 202 ASN B C 1
ATOM 4242 O O . ASN B 1 202 ? -10.366 4.073 75.945 1.00 40.99 202 ASN B O 1
ATOM 4247 N N . ARG B 1 203 ? -9.733 2.180 74.899 1.00 39.64 203 ARG B N 1
ATOM 4248 C CA . ARG B 1 203 ? -9.808 2.782 73.578 1.00 39.88 203 ARG B CA 1
ATOM 4249 C C . ARG B 1 203 ? -11.234 3.231 73.308 1.00 37.22 203 ARG B C 1
ATOM 4250 O O . ARG B 1 203 ? -11.462 4.336 72.825 1.00 38.10 203 ARG B O 1
ATOM 4258 N N . ILE B 1 204 ? -12.195 2.375 73.625 1.00 34.52 204 ILE B N 1
ATOM 4259 C CA . ILE B 1 204 ? -13.588 2.709 73.384 1.00 34.63 204 ILE B CA 1
ATOM 4260 C C . ILE B 1 204 ? -14.066 3.825 74.291 1.00 35.79 204 ILE B C 1
ATOM 4261 O O . ILE B 1 204 ? -14.805 4.708 73.859 1.00 34.64 204 ILE B O 1
ATOM 4266 N N . ARG B 1 205 ? -13.620 3.796 75.543 1.00 37.23 205 ARG B N 1
ATOM 4267 C CA . ARG B 1 205 ? -14.009 4.802 76.505 1.00 35.52 205 ARG B CA 1
ATOM 4268 C C . ARG B 1 205 ? -13.397 6.172 76.231 1.00 37.00 205 ARG B C 1
ATOM 4269 O O . ARG B 1 205 ? -14.084 7.189 76.320 1.00 37.41 205 ARG B O 1
ATOM 4277 N N . HIS B 1 206 ? -12.115 6.207 75.881 1.00 35.87 206 HIS B N 1
ATOM 4278 C CA . HIS B 1 206 ? -11.444 7.483 75.663 1.00 33.75 206 HIS B CA 1
ATOM 4279 C C . HIS B 1 206 ? -11.233 7.933 74.228 1.00 34.21 206 HIS B C 1
ATOM 4280 O O . HIS B 1 206 ? -10.888 9.090 73.991 1.00 35.02 206 HIS B O 1
ATOM 4287 N N . ARG B 1 207 ? -11.434 7.046 73.267 1.00 34.37 207 ARG B N 1
ATOM 4288 C CA . ARG B 1 207 ? -11.244 7.447 71.884 1.00 35.86 207 ARG B CA 1
ATOM 4289 C C . ARG B 1 207 ? -12.499 7.371 71.033 1.00 35.18 207 ARG B C 1
ATOM 4290 O O . ARG B 1 207 ? -12.860 8.343 70.368 1.00 37.87 207 ARG B O 1
ATOM 4298 N N . VAL B 1 208 ? -13.169 6.227 71.067 1.00 32.49 208 VAL B N 1
ATOM 4299 C CA . VAL B 1 208 ? -14.364 6.024 70.255 1.00 30.78 208 VAL B CA 1
ATOM 4300 C C . VAL B 1 208 ? -15.609 6.794 70.706 1.00 30.34 208 VAL B C 1
ATOM 4301 O O . VAL B 1 208 ? -16.165 7.575 69.935 1.00 30.47 208 VAL B O 1
ATOM 4305 N N . ILE B 1 209 ? -16.044 6.589 71.944 1.00 29.69 209 ILE B N 1
ATOM 4306 C CA . ILE B 1 209 ? -17.232 7.271 72.433 1.00 30.18 209 ILE B CA 1
ATOM 4307 C C . ILE B 1 209 ? -17.134 8.792 72.291 1.00 32.05 209 ILE B C 1
ATOM 4308 O O . ILE B 1 209 ? -18.096 9.451 71.878 1.00 30.71 209 ILE B O 1
ATOM 4313 N N . PRO B 1 210 ? -15.979 9.376 72.641 1.00 32.22 210 PRO B N 1
ATOM 4314 C CA . PRO B 1 210 ? -15.887 10.831 72.488 1.00 33.77 210 PRO B CA 1
ATOM 4315 C C . PRO B 1 210 ? -16.097 11.249 71.021 1.00 34.93 210 PRO B C 1
ATOM 4316 O O . PRO B 1 210 ? -16.686 12.298 70.758 1.00 36.35 210 PRO B O 1
ATOM 4320 N N . GLU B 1 211 ? -15.624 10.431 70.074 1.00 35.17 211 GLU B N 1
ATOM 4321 C CA . GLU B 1 211 ? -15.792 10.741 68.653 1.00 34.19 211 GLU B CA 1
ATOM 4322 C C . GLU B 1 211 ? -17.244 10.589 68.233 1.00 32.81 211 GLU B C 1
ATOM 4323 O O . GLU B 1 211 ? -17.764 11.415 67.485 1.00 32.80 211 GLU B O 1
ATOM 4329 N N . LEU B 1 212 ? -17.890 9.524 68.698 1.00 29.53 212 LEU B N 1
ATOM 4330 C CA . LEU B 1 212 ? -19.292 9.289 68.380 1.00 31.44 212 LEU B CA 1
ATOM 4331 C C . LEU B 1 212 ? -20.165 10.400 68.970 1.00 32.96 212 LEU B C 1
ATOM 4332 O O . LEU B 1 212 ? -21.217 10.726 68.426 1.00 32.13 212 LEU B O 1
ATOM 4337 N N . LYS B 1 213 ? -19.726 10.979 70.087 1.00 35.63 213 LYS B N 1
ATOM 4338 C CA . LYS B 1 213 ? -20.484 12.054 70.720 1.00 37.38 213 LYS B CA 1
ATOM 4339 C C . LYS B 1 213 ? -20.380 13.343 69.917 1.00 36.39 213 LYS B C 1
ATOM 4340 O O . LYS B 1 213 ? -21.149 14.279 70.127 1.00 37.65 213 LYS B O 1
ATOM 4346 N N . ARG B 1 214 ? -19.429 13.397 68.998 1.00 34.88 214 ARG B N 1
ATOM 4347 C CA . ARG B 1 214 ? -19.309 14.579 68.167 1.00 35.53 214 ARG B CA 1
ATOM 4348 C C . ARG B 1 214 ? -20.290 14.436 66.992 1.00 35.87 214 ARG B C 1
ATOM 4349 O O . ARG B 1 214 ? -20.349 15.278 66.095 1.00 35.70 214 ARG B O 1
ATOM 4357 N N . ILE B 1 215 ? -21.070 13.357 67.025 1.00 36.03 215 ILE B N 1
ATOM 4358 C CA . ILE B 1 215 ? -22.100 13.095 66.021 1.00 35.99 215 ILE B CA 1
ATOM 4359 C C . ILE B 1 215 ? -23.450 13.237 66.732 1.00 36.87 215 ILE B C 1
ATOM 4360 O O . ILE B 1 215 ? -24.361 13.904 66.251 1.00 36.57 215 ILE B O 1
ATOM 4365 N N . ASN B 1 216 ? -23.563 12.584 67.883 1.00 37.11 216 ASN B N 1
ATOM 4366 C CA . ASN B 1 216 ? -24.772 12.629 68.695 1.00 37.03 216 ASN B CA 1
ATOM 4367 C C . ASN B 1 216 ? -24.318 12.934 70.121 1.00 38.20 216 ASN B C 1
ATOM 4368 O O . ASN B 1 216 ? -23.834 12.05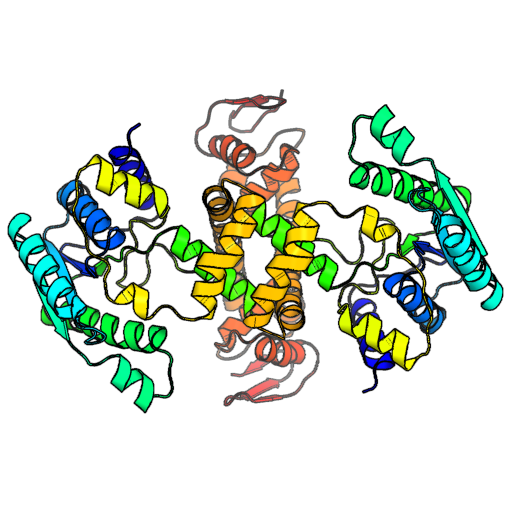6 70.828 1.00 37.51 216 ASN B O 1
ATOM 4373 N N . GLU B 1 217 ? -24.448 14.182 70.548 1.00 41.06 217 GLU B N 1
ATOM 4374 C CA . GLU B 1 217 ? -24.021 14.516 71.900 1.00 44.50 217 GLU B CA 1
ATOM 4375 C C . GLU B 1 217 ? -24.961 13.899 72.939 1.00 43.14 217 GLU B C 1
ATOM 4376 O O . GLU B 1 217 ? -24.711 13.992 74.137 1.00 43.69 217 GLU B O 1
ATOM 4382 N N . ASN B 1 218 ? -26.033 13.267 72.470 1.00 40.29 218 ASN B N 1
ATOM 4383 C CA . ASN B 1 218 ? -26.986 12.617 73.360 1.00 40.77 218 ASN B CA 1
ATOM 4384 C C . ASN B 1 218 ? -26.955 11.106 73.185 1.00 40.40 218 ASN B C 1
ATOM 4385 O O . ASN B 1 218 ? -27.948 10.422 73.424 1.00 40.41 218 ASN B O 1
ATOM 4390 N N . LEU B 1 219 ? -25.793 10.602 72.779 1.00 40.19 219 LEU B N 1
ATOM 4391 C CA . LEU B 1 219 ? -25.562 9.178 72.550 1.00 39.56 219 LEU B CA 1
ATOM 4392 C C . LEU B 1 219 ? -26.094 8.244 73.630 1.00 39.74 219 LEU B C 1
ATOM 4393 O O . LEU B 1 219 ? -26.771 7.256 73.326 1.00 37.45 219 LEU B O 1
ATOM 4398 N N . GLU B 1 220 ? -25.774 8.548 74.887 1.00 40.81 220 GLU B N 1
ATOM 4399 C CA . GLU B 1 220 ? -26.210 7.718 76.008 1.00 41.70 220 GLU B CA 1
ATOM 4400 C C . GLU B 1 220 ? -27.730 7.623 76.101 1.00 42.59 220 GLU B C 1
ATOM 4401 O O . GLU B 1 220 ? -28.276 6.542 76.337 1.00 40.59 220 GLU B O 1
ATOM 4407 N N . ASP B 1 221 ? -28.410 8.752 75.909 1.00 43.18 221 ASP B N 1
ATOM 4408 C CA . ASP B 1 221 ? -29.869 8.775 75.959 1.00 44.48 221 ASP B CA 1
ATOM 4409 C C . ASP B 1 221 ? -30.424 7.945 74.810 1.00 44.11 221 ASP B C 1
ATOM 4410 O O . ASP B 1 221 ? -31.404 7.215 74.962 1.00 44.15 221 ASP B O 1
ATOM 4415 N N . THR B 1 222 ? -29.777 8.070 73.657 1.00 43.28 222 THR B N 1
ATOM 4416 C CA . THR B 1 222 ? -30.156 7.345 72.455 1.00 41.36 222 THR B CA 1
ATOM 4417 C C . THR B 1 222 ? -29.929 5.846 72.656 1.00 40.54 222 THR B C 1
ATOM 4418 O O . THR B 1 222 ? -30.790 5.017 72.355 1.00 40.67 222 THR B O 1
ATOM 4422 N N . PHE B 1 223 ? -28.757 5.510 73.173 1.00 38.94 223 PHE B N 1
ATOM 4423 C CA . PHE B 1 223 ? -28.399 4.125 73.418 1.00 38.12 223 PHE B CA 1
ATOM 4424 C C . PHE B 1 223 ? -29.343 3.466 74.430 1.00 38.34 223 PHE B C 1
ATOM 4425 O O . PHE B 1 223 ? -29.592 2.260 74.368 1.00 39.90 223 PHE B O 1
ATOM 4433 N N . LEU B 1 224 ? -29.865 4.263 75.358 1.00 40.76 224 LEU B N 1
ATOM 4434 C CA . LEU B 1 224 ? -30.794 3.779 76.383 1.00 43.37 224 LEU B CA 1
ATOM 4435 C C . LEU B 1 224 ? -32.066 3.226 75.722 1.00 44.81 224 LEU B C 1
ATOM 4436 O O . LEU B 1 224 ? -32.492 2.099 76.005 1.00 44.45 224 LEU B O 1
ATOM 4441 N N . LYS B 1 225 ? -32.662 4.021 74.837 1.00 45.54 225 LYS B N 1
ATOM 4442 C CA . LYS B 1 225 ? -33.863 3.596 74.132 1.00 46.57 225 LYS B CA 1
ATOM 4443 C C . LYS B 1 225 ? -33.620 2.309 73.344 1.00 46.32 225 LYS B C 1
ATOM 4444 O O . LYS B 1 225 ? -34.503 1.451 73.269 1.00 46.64 225 LYS B O 1
ATOM 4450 N N . MET B 1 226 ? -32.425 2.162 72.771 1.00 45.70 226 MET B N 1
ATOM 4451 C CA . MET B 1 226 ? -32.102 0.958 72.008 1.00 43.87 226 MET B CA 1
ATOM 4452 C C . MET B 1 226 ? -32.038 -0.257 72.927 1.00 44.62 226 MET B C 1
ATOM 4453 O O . MET B 1 226 ? -32.555 -1.326 72.587 1.00 43.23 226 MET B O 1
ATOM 4458 N N . VAL B 1 227 ? -31.394 -0.093 74.085 1.00 44.53 227 VAL B N 1
ATOM 4459 C CA . VAL B 1 227 ? -31.270 -1.181 75.057 1.00 44.29 227 VAL B CA 1
ATOM 4460 C C . VAL B 1 227 ? -32.648 -1.670 75.490 1.00 43.66 227 VAL B C 1
ATOM 4461 O O . VAL B 1 227 ? -32.914 -2.869 75.503 1.00 42.71 227 VAL B O 1
ATOM 4465 N N . LYS B 1 228 ? -33.523 -0.739 75.848 1.00 44.27 228 LYS B N 1
ATOM 4466 C CA . LYS B 1 228 ? -34.879 -1.102 76.271 1.00 45.30 228 LYS B CA 1
ATOM 4467 C C . LYS B 1 228 ? -35.623 -1.886 75.182 1.00 43.79 228 LYS B C 1
ATOM 4468 O O . LYS B 1 228 ? -36.368 -2.818 75.478 1.00 43.24 228 LYS B O 1
ATOM 4474 N N . VAL B 1 229 ? -35.402 -1.517 73.923 1.00 43.23 229 VAL B N 1
ATOM 4475 C CA . VAL B 1 229 ? -36.037 -2.205 72.803 1.00 43.25 229 VAL B CA 1
ATOM 4476 C C . VAL B 1 229 ? -35.443 -3.593 72.572 1.00 43.96 229 VAL B C 1
ATOM 4477 O O . VAL B 1 229 ? -36.174 -4.583 72.517 1.00 44.28 229 VAL B O 1
ATOM 4481 N N . LEU B 1 230 ? -34.121 -3.664 72.431 1.00 44.23 230 LEU B N 1
ATOM 4482 C CA . LEU B 1 230 ? -33.445 -4.943 72.197 1.00 45.77 230 LEU B CA 1
ATOM 4483 C C . LEU B 1 230 ? -33.664 -5.892 73.359 1.00 45.90 230 LEU B C 1
ATOM 4484 O O . LEU B 1 230 ? -33.916 -7.085 73.171 1.00 46.58 230 LEU B O 1
ATOM 4489 N N . ARG B 1 231 ? -33.535 -5.341 74.560 1.00 46.31 231 ARG B N 1
ATOM 4490 C CA . ARG B 1 231 ? -33.718 -6.062 75.810 1.00 47.62 231 ARG B CA 1
ATOM 4491 C C . ARG B 1 231 ? -34.997 -6.914 75.767 1.00 49.11 231 ARG B C 1
ATOM 4492 O O . ARG B 1 231 ? -34.970 -8.118 76.039 1.00 49.15 231 ARG B O 1
ATOM 4500 N N . ALA B 1 232 ? -36.115 -6.280 75.416 1.00 48.95 232 ALA B N 1
ATOM 4501 C CA . ALA B 1 232 ? -37.404 -6.960 75.330 1.00 48.71 232 ALA B CA 1
ATOM 4502 C C . ALA B 1 232 ? -37.442 -7.998 74.213 1.00 49.17 232 ALA B C 1
ATOM 4503 O O . ALA B 1 232 ? -38.004 -9.078 74.382 1.00 49.89 232 ALA B O 1
ATOM 4505 N N . GLU B 1 233 ? -36.854 -7.674 73.068 1.00 50.13 233 GLU B N 1
ATOM 4506 C CA . GLU B 1 233 ? -36.846 -8.607 71.944 1.00 51.88 233 GLU B CA 1
ATOM 4507 C C . GLU B 1 233 ? -36.043 -9.857 72.285 1.00 52.60 233 GLU B C 1
ATOM 4508 O O . GLU B 1 233 ? -36.385 -10.965 71.860 1.00 49.82 233 GLU B O 1
ATOM 4514 N N . ARG B 1 234 ? -34.978 -9.674 73.061 1.00 54.91 234 ARG B N 1
ATOM 4515 C CA . ARG B 1 234 ? -34.143 -10.791 73.480 1.00 56.83 234 ARG B CA 1
ATOM 4516 C C . ARG B 1 234 ? -34.932 -11.672 74.450 1.00 56.76 234 ARG B C 1
ATOM 4517 O O . ARG B 1 234 ? -34.933 -12.898 74.324 1.00 57.37 234 ARG B O 1
ATOM 4525 N N . GLU B 1 235 ? -35.595 -11.045 75.422 1.00 56.05 235 GLU B N 1
ATOM 4526 C CA . GLU B 1 235 ? -36.399 -11.783 76.392 1.00 55.79 235 GLU B CA 1
ATOM 4527 C C . GLU B 1 235 ? -37.372 -12.696 75.659 1.00 53.13 235 GLU B C 1
ATOM 4528 O O . GLU B 1 235 ? -37.536 -13.861 76.018 1.00 50.59 235 GLU B O 1
ATOM 4534 N N . PHE B 1 236 ? -38.014 -12.159 74.626 1.00 51.24 236 PHE B N 1
ATOM 4535 C CA . PHE B 1 236 ? -38.963 -12.933 73.841 1.00 51.41 236 PHE B CA 1
ATOM 4536 C C . PHE B 1 236 ? -38.276 -14.085 73.103 1.00 51.68 236 PHE B C 1
ATOM 4537 O O . PHE B 1 236 ? -38.816 -15.188 73.036 1.00 50.68 236 PHE B O 1
ATOM 4545 N N . LEU B 1 237 ? -37.090 -13.835 72.551 1.00 52.03 237 LEU B N 1
ATOM 4546 C CA . LEU B 1 237 ? -36.364 -14.886 71.844 1.00 55.20 237 LEU B CA 1
ATOM 4547 C C . LEU B 1 237 ? -35.928 -15.969 72.817 1.00 56.90 237 LEU B C 1
ATOM 4548 O O . LEU B 1 237 ? -36.156 -17.152 72.577 1.00 56.27 237 LEU B O 1
ATOM 4553 N N . GLU B 1 238 ? -35.296 -15.555 73.911 1.00 59.86 238 GLU B N 1
ATOM 4554 C CA . GLU B 1 238 ? -34.835 -16.484 74.941 1.00 63.51 238 GLU B CA 1
ATOM 4555 C C . GLU B 1 238 ? -35.998 -17.330 75.429 1.00 65.01 238 GLU B C 1
ATOM 4556 O O . GLU B 1 238 ? -35.852 -18.522 75.700 1.00 66.43 238 GLU B O 1
ATOM 4562 N N . GLU B 1 239 ? -37.156 -16.690 75.535 1.00 66.27 239 GLU B N 1
ATOM 4563 C CA . GLU B 1 239 ? -38.379 -17.330 75.989 1.00 67.40 239 GLU B CA 1
ATOM 4564 C C . GLU B 1 239 ? -38.815 -18.426 75.021 1.00 66.40 239 GLU B C 1
ATOM 4565 O O . GLU B 1 239 ? -38.933 -19.587 75.401 1.00 65.59 239 GLU B O 1
ATOM 4571 N N . GLU B 1 240 ? -39.042 -18.050 73.767 1.00 66.42 240 GLU B N 1
ATOM 4572 C CA . GLU B 1 240 ? -39.469 -18.993 72.738 1.00 66.90 240 GLU B CA 1
ATOM 4573 C C . GLU B 1 240 ? -38.462 -20.113 72.492 1.00 67.53 240 GLU B C 1
ATOM 4574 O O . GLU B 1 240 ? -38.844 -21.231 72.146 1.00 66.24 240 GLU B O 1
ATOM 4580 N N . ALA B 1 241 ? -37.178 -19.810 72.669 1.00 68.88 241 ALA B N 1
ATOM 4581 C CA . ALA B 1 241 ? -36.123 -20.799 72.462 1.00 70.44 241 ALA B CA 1
ATOM 4582 C C . ALA B 1 241 ? -36.169 -21.884 73.533 1.00 71.90 241 ALA B C 1
ATOM 4583 O O . ALA B 1 241 ? -36.261 -23.069 73.212 1.00 71.54 241 ALA B O 1
ATOM 4585 N N . GLN B 1 242 ? -36.097 -21.474 74.800 1.00 73.37 242 GLN B N 1
ATOM 4586 C CA . GLN B 1 242 ? -36.144 -22.411 75.922 1.00 75.09 242 GLN B CA 1
ATOM 4587 C C . GLN B 1 242 ? -37.349 -23.327 75.769 1.00 75.14 242 GLN B C 1
ATOM 4588 O O . GLN B 1 242 ? -37.265 -24.536 75.978 1.00 74.61 242 GLN B O 1
ATOM 4594 N N . LYS B 1 243 ? -38.470 -22.726 75.396 1.00 75.86 243 LYS B N 1
ATOM 4595 C CA . LYS B 1 243 ? -39.724 -23.434 75.200 1.00 76.90 243 LYS B CA 1
ATOM 4596 C C . LYS B 1 243 ? -39.541 -24.559 74.183 1.00 77.56 243 LYS B C 1
ATOM 4597 O O . LYS B 1 243 ? -39.874 -25.712 74.452 1.00 77.80 243 LYS B O 1
ATOM 4603 N N . LEU B 1 244 ? -39.000 -24.212 73.017 1.00 78.89 244 LEU B N 1
ATOM 4604 C CA . LEU B 1 244 ? -38.762 -25.168 71.935 1.00 79.60 244 LEU B CA 1
ATOM 4605 C C . LEU B 1 244 ? -37.768 -26.234 72.383 1.00 80.88 244 LEU B C 1
ATOM 4606 O O . LEU B 1 244 ? -37.933 -27.416 72.088 1.00 80.70 244 LEU B O 1
ATOM 4611 N N . TYR B 1 245 ? -36.736 -25.796 73.096 1.00 82.56 245 TYR B N 1
ATOM 4612 C CA . TYR B 1 245 ? -35.689 -26.679 73.591 1.00 84.44 245 TYR B CA 1
ATOM 4613 C C . TYR B 1 245 ? -36.245 -27.938 74.251 1.00 86.61 245 TYR B C 1
ATOM 4614 O O . TYR B 1 245 ? -35.896 -29.050 73.862 1.00 87.45 245 TYR B O 1
ATOM 4623 N N . LYS B 1 246 ? -37.114 -27.761 75.242 1.00 88.40 246 LYS B N 1
ATOM 4624 C CA . LYS B 1 246 ? -37.708 -28.890 75.952 1.00 89.86 246 LYS B CA 1
ATOM 4625 C C . LYS B 1 246 ? -38.513 -29.807 75.034 1.00 90.39 246 LYS B C 1
ATOM 4626 O O . LYS B 1 246 ? -38.562 -31.018 75.243 1.00 90.19 246 LYS B O 1
ATOM 4632 N N . GLU B 1 247 ? -39.143 -29.231 74.019 1.00 91.32 247 GLU B N 1
ATOM 4633 C CA . GLU B 1 247 ? -39.948 -30.016 73.093 1.00 93.76 247 GLU B CA 1
ATOM 4634 C C . GLU B 1 247 ? -39.109 -30.907 72.177 1.00 94.19 247 GLU B C 1
ATOM 4635 O O . GLU B 1 247 ? -39.521 -32.013 71.823 1.00 93.80 247 GLU B O 1
ATOM 4641 N N . VAL B 1 248 ? -37.936 -30.417 71.790 1.00 94.53 248 VAL B N 1
ATOM 4642 C CA . VAL B 1 248 ? -37.052 -31.160 70.903 1.00 95.19 248 VAL B CA 1
ATOM 4643 C C . VAL B 1 248 ? -36.000 -31.959 71.666 1.00 95.55 248 VAL B C 1
ATOM 4644 O O . VAL B 1 248 ? -35.667 -33.080 71.287 1.00 94.92 248 VAL B O 1
ATOM 4648 N N . LYS B 1 249 ? -35.476 -31.373 72.736 1.00 96.63 249 LYS B N 1
ATOM 4649 C CA . LYS B 1 249 ? -34.473 -32.033 73.564 1.00 98.20 249 LYS B CA 1
ATOM 4650 C C . LYS B 1 249 ? -35.128 -33.197 74.295 1.00 99.11 249 LYS B C 1
ATOM 4651 O O . LYS B 1 249 ? -36.078 -33.008 75.054 1.00 99.42 249 LYS B O 1
ATOM 4657 N N . LYS B 1 250 ? -34.621 -34.401 74.056 1.00 100.10 250 LYS B N 1
ATOM 4658 C CA . LYS B 1 250 ? -35.164 -35.600 74.685 1.00 100.45 250 LYS B CA 1
ATOM 4659 C C . LYS B 1 250 ? -34.056 -36.613 74.952 1.00 99.81 250 LYS B C 1
ATOM 4660 O O . LYS B 1 250 ? -33.680 -37.388 74.071 1.00 99.20 250 LYS B O 1
ATOM 4666 N N . GLY B 1 251 ? -33.542 -36.594 76.178 1.00 99.19 251 GLY B N 1
ATOM 4667 C CA . GLY B 1 251 ? -32.474 -37.499 76.554 1.00 98.96 251 GLY B CA 1
ATOM 4668 C C . GLY B 1 251 ? -31.134 -36.816 76.386 1.00 98.74 251 GLY B C 1
ATOM 4669 O O . GLY B 1 251 ? -30.622 -36.195 77.317 1.00 98.34 251 GLY B O 1
ATOM 4670 N N . ASN B 1 252 ? -30.565 -36.928 75.191 1.00 98.81 252 ASN B N 1
ATOM 4671 C CA . ASN B 1 252 ? -29.281 -36.305 74.898 1.00 98.82 252 ASN B CA 1
ATOM 4672 C C . ASN B 1 252 ? -29.102 -36.193 73.386 1.00 98.25 252 ASN B C 1
ATOM 4673 O O . ASN B 1 252 ? -28.014 -36.415 72.848 1.00 98.16 252 ASN B O 1
ATOM 4678 N N . CYS B 1 253 ? -30.198 -35.857 72.713 1.00 97.41 253 CYS B N 1
ATOM 4679 C CA . CYS B 1 253 ? -30.216 -35.677 71.267 1.00 96.74 253 CYS B CA 1
ATOM 4680 C C . CYS B 1 253 ? -31.352 -34.707 70.940 1.00 95.23 253 CYS B C 1
ATOM 4681 O O . CYS B 1 253 ? -32.118 -34.325 71.828 1.00 95.15 253 CYS B O 1
ATOM 4684 N N . LEU B 1 254 ? -31.458 -34.301 69.679 1.00 93.23 254 LEU B N 1
ATOM 4685 C CA . LEU B 1 254 ? -32.501 -33.366 69.270 1.00 91.38 254 LEU B CA 1
ATOM 4686 C C . LEU B 1 254 ? -33.402 -33.913 68.175 1.00 90.93 254 LEU B C 1
ATOM 4687 O O . LEU B 1 254 ? -32.933 -34.424 67.162 1.00 90.36 254 LEU B O 1
ATOM 4692 N N . ASP B 1 255 ? -34.706 -33.793 68.393 1.00 91.14 255 ASP B N 1
ATOM 4693 C CA . ASP B 1 255 ? -35.700 -34.259 67.438 1.00 91.88 255 ASP B CA 1
ATOM 4694 C C . ASP B 1 255 ? -35.575 -33.426 66.164 1.00 92.29 255 ASP B C 1
ATOM 4695 O O . ASP B 1 255 ? -36.298 -32.451 65.973 1.00 92.62 255 ASP B O 1
ATOM 4700 N N . VAL B 1 256 ? -34.654 -33.824 65.294 1.00 93.00 256 VAL B N 1
ATOM 4701 C CA . VAL B 1 256 ? -34.401 -33.109 64.049 1.00 93.85 256 VAL B CA 1
ATOM 4702 C C . VAL B 1 256 ? -35.608 -32.881 63.150 1.00 94.38 256 VAL B C 1
ATOM 4703 O O . VAL B 1 256 ? -35.822 -31.769 62.677 1.00 94.83 256 VAL B O 1
ATOM 4707 N N . LYS B 1 257 ? -36.389 -33.924 62.899 1.00 95.19 257 LYS B N 1
ATOM 4708 C CA . LYS B 1 257 ? -37.561 -33.784 62.038 1.00 95.54 257 LYS B CA 1
ATOM 4709 C C . LYS B 1 257 ? -38.417 -32.592 62.467 1.00 94.91 257 LYS B C 1
ATOM 4710 O O . LYS B 1 257 ? -38.990 -31.893 61.628 1.00 94.60 257 LYS B O 1
ATOM 4716 N N . LYS B 1 258 ? -38.489 -32.362 63.776 1.00 93.90 258 LYS B N 1
ATOM 4717 C CA . LYS B 1 258 ? -39.280 -31.265 64.329 1.00 93.49 258 LYS B CA 1
ATOM 4718 C C . LYS B 1 258 ? -38.538 -29.930 64.357 1.00 92.11 258 LYS B C 1
ATOM 4719 O O . LYS B 1 258 ? -39.056 -28.919 63.886 1.00 92.35 258 LYS B O 1
ATOM 4725 N N . LEU B 1 259 ? -37.328 -29.927 64.905 1.00 90.71 259 LEU B N 1
ATOM 4726 C CA . LEU B 1 259 ? -36.532 -28.709 64.994 1.00 89.35 259 LEU B CA 1
ATOM 4727 C C . LEU B 1 259 ? -36.279 -28.119 63.608 1.00 89.14 259 LEU B C 1
ATOM 4728 O O . LEU B 1 259 ? -36.321 -26.903 63.420 1.00 88.79 259 LEU B O 1
ATOM 4733 N N . LYS B 1 260 ? -36.027 -28.998 62.644 1.00 89.07 260 LYS B N 1
ATOM 4734 C CA . LYS B 1 260 ? -35.749 -28.613 61.262 1.00 88.68 260 LYS B CA 1
ATOM 4735 C C . LYS B 1 260 ? -36.749 -27.628 60.656 1.00 87.11 260 LYS B C 1
ATOM 4736 O O . LYS B 1 260 ? -36.396 -26.841 59.775 1.00 86.39 260 LYS B O 1
ATOM 4742 N N . GLU B 1 261 ? -37.992 -27.670 61.122 1.00 85.73 261 GLU B N 1
ATOM 4743 C CA . GLU B 1 261 ? -39.022 -26.786 60.586 1.00 84.47 261 GLU B CA 1
ATOM 4744 C C . GLU B 1 261 ? -39.254 -25.499 61.368 1.00 82.04 261 GLU B C 1
ATOM 4745 O O . GLU B 1 261 ? -39.995 -24.622 60.923 1.00 81.52 261 GLU B O 1
ATOM 4751 N N . LYS B 1 262 ? -38.621 -25.385 62.528 1.00 79.19 262 LYS B N 1
ATOM 4752 C CA . LYS B 1 262 ? -38.761 -24.190 63.343 1.00 76.25 262 LYS B CA 1
ATOM 4753 C C . LYS B 1 262 ? -38.023 -23.035 62.666 1.00 73.55 262 LYS B C 1
ATOM 4754 O O . LYS B 1 262 ? -37.167 -23.256 61.808 1.00 73.58 262 LYS B O 1
ATOM 4760 N N . PRO B 1 263 ? -38.355 -21.786 63.031 1.00 70.69 263 PRO B N 1
ATOM 4761 C CA . PRO B 1 263 ? -37.687 -20.630 62.424 1.00 67.96 263 PRO B CA 1
ATOM 4762 C C . PRO B 1 263 ? -36.173 -20.649 62.644 1.00 64.99 263 PRO B C 1
ATOM 4763 O O . PRO B 1 263 ? -35.695 -21.048 63.708 1.00 64.74 263 PRO B O 1
ATOM 4767 N N . LEU B 1 264 ? -35.431 -20.208 61.632 1.00 61.58 264 LEU B N 1
ATOM 4768 C CA . LEU B 1 264 ? -33.973 -20.179 61.680 1.00 59.28 264 LEU B CA 1
ATOM 4769 C C . LEU B 1 264 ? -33.423 -19.575 62.973 1.00 59.11 264 LEU B C 1
ATOM 4770 O O . LEU B 1 264 ? -32.489 -20.119 63.567 1.00 59.91 264 LEU B O 1
ATOM 4775 N N . ALA B 1 265 ? -33.999 -18.454 63.404 1.00 57.72 265 ALA B N 1
ATOM 4776 C CA . ALA B 1 265 ? -33.550 -17.778 64.619 1.00 56.23 265 ALA B CA 1
ATOM 4777 C C . ALA B 1 265 ? -33.624 -18.667 65.857 1.00 56.01 265 ALA B C 1
ATOM 4778 O O . ALA B 1 265 ? -32.740 -18.621 66.715 1.00 54.74 265 ALA B O 1
ATOM 4780 N N . LEU B 1 266 ? -34.679 -19.471 65.953 1.00 56.27 266 LEU B N 1
ATOM 4781 C CA . LEU B 1 266 ? -34.841 -20.358 67.099 1.00 57.04 266 LEU B CA 1
ATOM 4782 C C . LEU B 1 266 ? -33.923 -21.574 67.007 1.00 57.47 266 LEU B C 1
ATOM 4783 O O . LEU B 1 266 ? -33.425 -22.061 68.022 1.00 57.34 266 LEU B O 1
ATOM 4788 N N . GLN B 1 267 ? -33.703 -22.066 65.792 1.00 58.19 267 GLN B N 1
ATOM 4789 C CA . GLN B 1 267 ? -32.824 -23.215 65.594 1.00 58.94 267 GLN B CA 1
ATOM 4790 C C . GLN B 1 267 ? -31.456 -22.917 66.198 1.00 58.60 267 GLN B C 1
ATOM 4791 O O . GLN B 1 267 ? -30.876 -23.759 66.882 1.00 58.95 267 GLN B O 1
ATOM 4797 N N . ARG B 1 268 ? -30.946 -21.716 65.939 1.00 57.37 268 ARG B N 1
ATOM 4798 C CA . ARG B 1 268 ? -29.644 -21.313 66.457 1.00 58.01 268 ARG B CA 1
ATOM 4799 C C . ARG B 1 268 ? -29.606 -21.228 67.983 1.00 57.76 268 ARG B C 1
ATOM 4800 O O . ARG B 1 268 ? -28.594 -21.554 68.600 1.00 56.91 268 ARG B O 1
ATOM 4808 N N . ARG B 1 269 ? -30.706 -20.787 68.589 1.00 58.64 269 ARG B N 1
ATOM 4809 C CA . ARG B 1 269 ? -30.776 -20.666 70.043 1.00 60.03 269 ARG B CA 1
ATOM 4810 C C . ARG B 1 269 ? -30.793 -22.037 70.702 1.00 60.43 269 ARG B C 1
ATOM 4811 O O . ARG B 1 269 ? -30.127 -22.262 71.709 1.00 59.19 269 ARG B O 1
ATOM 4819 N N . VAL B 1 270 ? -31.569 -22.949 70.130 1.00 62.40 270 VAL B N 1
ATOM 4820 C CA . VAL B 1 270 ? -31.677 -24.301 70.661 1.00 65.06 270 VAL B CA 1
ATOM 4821 C C . VAL B 1 270 ? -30.323 -24.990 70.602 1.00 66.67 270 VAL B C 1
ATOM 4822 O O . VAL B 1 270 ? -29.885 -25.605 71.575 1.00 67.63 270 VAL B O 1
ATOM 4826 N N . ILE B 1 271 ? -29.665 -24.880 69.452 1.00 67.40 271 ILE B N 1
ATOM 4827 C CA . ILE B 1 271 ? -28.359 -25.486 69.249 1.00 67.71 271 ILE B CA 1
ATOM 4828 C C . ILE B 1 271 ? -27.331 -24.877 70.197 1.00 68.45 271 ILE B C 1
ATOM 4829 O O . ILE B 1 271 ? -26.475 -25.582 70.722 1.00 68.36 271 ILE B O 1
ATOM 4834 N N . ARG B 1 272 ? -27.418 -23.570 70.419 1.00 69.73 272 ARG B N 1
ATOM 4835 C CA . ARG B 1 272 ? -26.493 -22.893 71.324 1.00 71.48 272 ARG B CA 1
ATOM 4836 C C . ARG B 1 272 ? -26.519 -23.527 72.709 1.00 72.09 272 ARG B C 1
ATOM 4837 O O . ARG B 1 272 ? -25.483 -23.707 73.343 1.00 71.74 272 ARG B O 1
ATOM 4845 N N . LYS B 1 273 ? -27.719 -23.852 73.173 1.00 73.91 273 LYS B N 1
ATOM 4846 C CA . LYS B 1 273 ? -27.905 -24.449 74.488 1.00 75.95 273 LYS B CA 1
ATOM 4847 C C . LYS B 1 273 ? -27.633 -25.947 74.484 1.00 76.45 273 LYS B C 1
ATOM 4848 O O . LYS B 1 273 ? -27.299 -26.519 75.520 1.00 77.13 273 LYS B O 1
ATOM 4854 N N . PHE B 1 274 ? -27.765 -26.581 73.323 1.00 76.78 274 PHE B N 1
ATOM 4855 C CA . PHE B 1 274 ? -27.535 -28.017 73.222 1.00 77.63 274 PHE B CA 1
ATOM 4856 C C . PHE B 1 274 ? -26.064 -28.399 73.149 1.00 78.08 274 PHE B C 1
ATOM 4857 O O . PHE B 1 274 ? -25.645 -29.366 73.780 1.00 77.79 274 PHE B O 1
ATOM 4865 N N . ILE B 1 275 ? -25.282 -27.647 72.379 1.00 78.75 275 ILE B N 1
ATOM 4866 C CA . ILE B 1 275 ? -23.862 -27.943 72.240 1.00 78.98 275 ILE B CA 1
ATOM 4867 C C . ILE B 1 275 ? -23.003 -27.101 73.174 1.00 80.36 275 ILE B C 1
ATOM 4868 O O . ILE B 1 275 ? -21.781 -27.099 73.063 1.00 79.61 275 ILE B O 1
ATOM 4873 N N . GLY B 1 276 ? -23.654 -26.388 74.090 1.00 82.37 276 GLY B N 1
ATOM 4874 C CA . GLY B 1 276 ? -22.943 -25.570 75.061 1.00 85.09 276 GLY B CA 1
ATOM 4875 C C . GLY B 1 276 ? -22.038 -24.472 74.531 1.00 87.17 276 GLY B C 1
ATOM 4876 O O . GLY B 1 276 ? -21.976 -23.384 75.111 1.00 87.30 276 GLY B O 1
ATOM 4877 N N . GLU B 1 277 ? -21.325 -24.746 73.442 1.00 88.77 277 GLU B N 1
ATOM 4878 C CA . GLU B 1 277 ? -20.429 -23.754 72.860 1.00 90.73 277 GLU B CA 1
ATOM 4879 C C . GLU B 1 277 ? -21.220 -22.923 71.857 1.00 90.13 277 GLU B C 1
ATOM 4880 O O . GLU B 1 277 ? -21.651 -23.428 70.819 1.00 90.27 277 GLU B O 1
ATOM 4886 N N . LYS B 1 278 ? -21.409 -21.646 72.178 1.00 88.79 278 LYS B N 1
ATOM 4887 C CA . LYS B 1 278 ? -22.173 -20.743 71.328 1.00 87.79 278 LYS B CA 1
ATOM 4888 C C . LYS B 1 278 ? -21.293 -19.794 70.514 1.00 85.71 278 LYS B C 1
ATOM 4889 O O . LYS B 1 278 ? -20.990 -18.681 70.944 1.00 85.05 278 LYS B O 1
ATOM 4895 N N . ASP B 1 279 ? -20.894 -20.253 69.333 1.00 83.31 279 ASP B N 1
ATOM 4896 C CA . ASP B 1 279 ? -20.055 -19.485 68.421 1.00 81.39 279 ASP B CA 1
ATOM 4897 C C . ASP B 1 279 ? -20.624 -19.668 67.016 1.00 78.80 279 ASP B C 1
ATOM 4898 O O . ASP B 1 279 ? -20.842 -20.793 66.568 1.00 78.12 279 ASP B O 1
ATOM 4903 N N . TYR B 1 280 ? -20.854 -18.560 66.322 1.00 75.28 280 TYR B N 1
ATOM 4904 C CA . TYR B 1 280 ? -21.446 -18.606 64.991 1.00 72.36 280 TYR B CA 1
ATOM 4905 C C . TYR B 1 280 ? -21.037 -19.767 64.087 1.00 73.06 280 TYR B C 1
ATOM 4906 O O . TYR B 1 280 ? -21.893 -20.417 63.480 1.00 71.45 280 TYR B O 1
ATOM 4915 N N . GLU B 1 281 ? -19.737 -20.025 63.984 1.00 75.38 281 GLU B N 1
ATOM 4916 C CA . GLU B 1 281 ? -19.256 -21.098 63.116 1.00 77.18 281 GLU B CA 1
ATOM 4917 C C . GLU B 1 281 ? -19.562 -22.502 63.643 1.00 76.64 281 GLU B C 1
ATOM 4918 O O . GLU B 1 281 ? -19.797 -23.427 62.860 1.00 76.39 281 GLU B O 1
ATOM 4924 N N . LYS B 1 282 ? -19.569 -22.658 64.963 1.00 75.81 282 LYS B N 1
ATOM 4925 C CA . LYS B 1 282 ? -19.879 -23.948 65.575 1.00 75.27 282 LYS B CA 1
ATOM 4926 C C . LYS B 1 282 ? -21.343 -24.272 65.278 1.00 74.00 282 LYS B C 1
ATOM 4927 O O . LYS B 1 282 ? -21.663 -25.296 64.668 1.00 73.04 282 LYS B O 1
ATOM 4933 N N . VAL B 1 283 ? -22.217 -23.370 65.717 1.00 72.35 283 VAL B N 1
ATOM 4934 C CA . VAL B 1 283 ? -23.661 -23.489 65.546 1.00 69.90 283 VAL B CA 1
ATOM 4935 C C . VAL B 1 283 ? -24.086 -23.753 64.106 1.00 70.10 283 VAL B C 1
ATOM 4936 O O . VAL B 1 283 ? -24.863 -24.668 63.844 1.00 70.55 283 VAL B O 1
ATOM 4940 N N . GLU B 1 284 ? -23.585 -22.951 63.174 1.00 70.09 284 GLU B N 1
ATOM 4941 C CA . GLU B 1 284 ? -23.940 -23.123 61.771 1.00 71.12 284 GLU B CA 1
ATOM 4942 C C . GLU B 1 284 ? -23.482 -24.467 61.221 1.00 71.03 284 GLU B C 1
ATOM 4943 O O . GLU B 1 284 ? -24.139 -25.054 60.363 1.00 69.97 284 GLU B O 1
ATOM 4949 N N . LEU B 1 285 ? -22.348 -24.946 61.718 1.00 71.48 285 LEU B N 1
ATOM 4950 C CA . LEU B 1 285 ? -21.804 -26.224 61.286 1.00 71.76 285 LEU B CA 1
ATOM 4951 C C . LEU B 1 285 ? -22.775 -27.336 61.693 1.00 71.95 285 LEU B C 1
ATOM 4952 O O . LEU B 1 285 ? -23.186 -28.163 60.870 1.00 71.30 285 LEU B O 1
ATOM 4957 N N . VAL B 1 286 ? -23.149 -27.336 62.968 1.00 71.51 286 VAL B N 1
ATOM 4958 C CA . VAL B 1 286 ? -24.073 -28.325 63.496 1.00 71.24 286 VAL B CA 1
ATOM 4959 C C . VAL B 1 286 ? -25.452 -28.206 62.848 1.00 72.61 286 VAL B C 1
ATOM 4960 O O . VAL B 1 286 ? -26.051 -29.206 62.464 1.00 73.11 286 VAL B O 1
ATOM 4964 N N . ARG B 1 287 ? -25.951 -26.981 62.720 1.00 74.11 287 ARG B N 1
ATOM 4965 C CA . ARG B 1 287 ? -27.271 -26.760 62.136 1.00 75.56 287 ARG B CA 1
ATOM 4966 C C . ARG B 1 287 ? -27.389 -27.296 60.717 1.00 76.83 287 ARG B C 1
ATOM 4967 O O . ARG B 1 287 ? -28.495 -27.446 60.192 1.00 77.10 287 ARG B O 1
ATOM 4975 N N . SER B 1 288 ? -26.251 -27.581 60.096 1.00 78.19 288 SER B N 1
ATOM 4976 C CA . SER 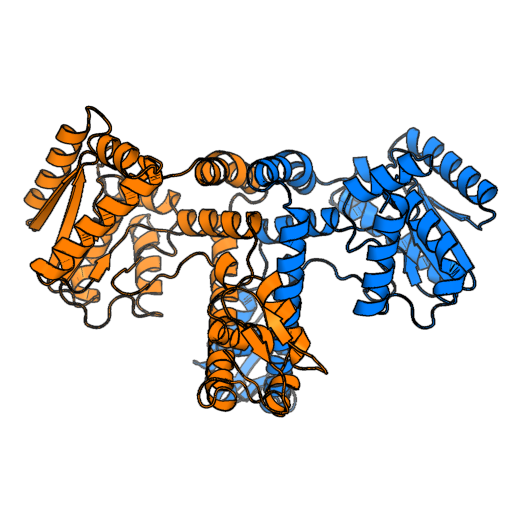B 1 288 ? -26.241 -28.096 58.733 1.00 79.64 288 SER B CA 1
ATOM 4977 C C . SER B 1 288 ? -26.715 -29.548 58.707 1.00 80.38 288 SER B C 1
ATOM 4978 O O . SER B 1 288 ? -27.200 -30.033 57.683 1.00 80.04 288 SER B O 1
ATOM 4981 N N . LEU B 1 289 ? -26.576 -30.231 59.842 1.00 80.68 289 LEU B N 1
ATOM 4982 C CA . LEU B 1 289 ? -26.990 -31.625 59.967 1.00 81.81 289 LEU B CA 1
ATOM 4983 C C . LEU B 1 289 ? -28.500 -31.800 59.832 1.00 83.45 289 LEU B C 1
ATOM 4984 O O . LEU B 1 289 ? -28.962 -32.696 59.125 1.00 84.35 289 LEU B O 1
ATOM 4989 N N . LEU B 1 290 ? -29.260 -30.949 60.517 1.00 84.67 290 LEU B N 1
ATOM 4990 C CA . LEU B 1 290 ? -30.720 -31.006 60.484 1.00 86.81 290 LEU B CA 1
ATOM 4991 C C . LEU B 1 290 ? -31.261 -31.365 59.105 1.00 88.72 290 LEU B C 1
ATOM 4992 O O . LEU B 1 290 ? -32.132 -32.226 58.969 1.00 89.17 290 LEU B O 1
ATOM 4997 N N . GLU B 1 291 ? -30.739 -30.700 58.085 1.00 91.02 291 GLU B N 1
ATOM 4998 C CA . GLU B 1 291 ? -31.179 -30.935 56.720 1.00 93.91 291 GLU B CA 1
ATOM 4999 C C . GLU B 1 291 ? -30.205 -31.833 55.968 1.00 94.88 291 GLU B C 1
ATOM 5000 O O . GLU B 1 291 ? -29.227 -31.355 55.389 1.00 95.74 291 GLU B O 1
ATOM 5006 N N . LYS B 1 292 ? -30.483 -33.136 55.983 1.00 95.59 292 LYS B N 1
ATOM 5007 C CA . LYS B 1 292 ? -29.641 -34.121 55.308 1.00 95.83 292 LYS B CA 1
ATOM 5008 C C . LYS B 1 292 ? -28.175 -33.900 55.698 1.00 95.76 292 LYS B C 1
ATOM 5009 O O . LYS B 1 292 ? -27.446 -33.168 55.024 1.00 95.54 292 LYS B O 1
ATOM 5015 N N . GLY B 1 293 ? -27.745 -34.528 56.788 1.00 95.70 293 GLY B N 1
ATOM 5016 C CA . GLY B 1 293 ? -26.371 -34.360 57.224 1.00 96.63 293 GLY B CA 1
ATOM 5017 C C . GLY B 1 293 ? -25.718 -35.609 57.786 1.00 97.14 293 GLY B C 1
ATOM 5018 O O . GLY B 1 293 ? -26.396 -36.547 58.209 1.00 96.88 293 GLY B O 1
ATOM 5019 N N . GLY B 1 294 ? -24.388 -35.614 57.793 1.00 97.37 294 GLY B N 1
ATOM 5020 C CA . GLY B 1 294 ? -23.651 -36.751 58.310 1.00 97.77 294 GLY B CA 1
ATOM 5021 C C . GLY B 1 294 ? -23.285 -36.616 59.777 1.00 98.42 294 GLY B C 1
ATOM 5022 O O . GLY B 1 294 ? -24.119 -36.837 60.655 1.00 98.22 294 GLY B O 1
ATOM 5023 N N . GLU B 1 295 ? -22.036 -36.248 60.045 1.00 99.28 295 GLU B N 1
ATOM 5024 C CA . GLU B 1 295 ? -21.554 -36.097 61.414 1.00 100.71 295 GLU B CA 1
ATOM 5025 C C . GLU B 1 295 ? -20.575 -34.923 61.536 1.00 101.21 295 GLU B C 1
ATOM 5026 O O . GLU B 1 295 ? -19.879 -34.584 60.578 1.00 101.05 295 GLU B O 1
ATOM 5032 N N . VAL B 1 296 ? -20.528 -34.307 62.717 1.00 101.40 296 VAL B N 1
ATOM 5033 C CA . VAL B 1 296 ? -19.642 -33.167 62.960 1.00 101.24 296 VAL B CA 1
ATOM 5034 C C . VAL B 1 296 ? -18.829 -33.341 64.240 1.00 101.48 296 VAL B C 1
ATOM 5035 O O . VAL B 1 296 ? -19.245 -34.048 65.161 1.00 101.08 296 VAL B O 1
ATOM 5039 N N . ASN B 1 297 ? -17.676 -32.681 64.298 1.00 102.23 297 ASN B N 1
ATOM 5040 C CA . ASN B 1 297 ? -16.804 -32.769 65.464 1.00 103.41 297 ASN B CA 1
ATOM 5041 C C . ASN B 1 297 ? -16.328 -31.406 65.969 1.00 103.52 297 ASN B C 1
ATOM 5042 O O . ASN B 1 297 ? -16.221 -30.448 65.207 1.00 103.80 297 ASN B O 1
ATOM 5047 N N . LEU B 1 298 ? -16.041 -31.341 67.265 1.00 103.66 298 LEU B N 1
ATOM 5048 C CA . LEU B 1 298 ? -15.564 -30.126 67.921 1.00 103.95 298 LEU B CA 1
ATOM 5049 C C . LEU B 1 298 ? -14.831 -30.562 69.192 1.00 103.94 298 LEU B C 1
ATOM 5050 O O . LEU B 1 298 ? -13.636 -30.855 69.163 1.00 103.86 298 LEU B O 1
ATOM 5055 N N . GLY B 1 299 ? -15.560 -30.597 70.303 1.00 103.89 299 GLY B N 1
ATOM 5056 C CA . GLY B 1 299 ? -14.997 -31.032 71.569 1.00 103.59 299 GLY B CA 1
ATOM 5057 C C . GLY B 1 299 ? -15.619 -32.388 71.843 1.00 103.70 299 GLY B C 1
ATOM 5058 O O . GLY B 1 299 ? -15.199 -33.127 72.736 1.00 103.34 299 GLY B O 1
ATOM 5059 N N . LYS B 1 300 ? -16.642 -32.690 71.044 1.00 103.74 300 LYS B N 1
ATOM 5060 C CA . LYS B 1 300 ? -17.400 -33.941 71.089 1.00 103.29 300 LYS B CA 1
ATOM 5061 C C . LYS B 1 300 ? -17.921 -34.181 69.666 1.00 102.81 300 LYS B C 1
ATOM 5062 O O . LYS B 1 300 ? -17.601 -33.424 68.749 1.00 102.23 300 LYS B O 1
ATOM 5068 N N . GLY B 1 301 ? -18.725 -35.222 69.483 1.00 102.36 301 GLY B N 1
ATOM 5069 C CA . GLY B 1 301 ? -19.254 -35.507 68.161 1.00 101.97 301 GLY B CA 1
ATOM 5070 C C . GLY B 1 301 ? -20.767 -35.557 68.141 1.00 101.82 301 GLY B C 1
ATOM 5071 O O . GLY B 1 301 ? -21.407 -35.551 69.190 1.00 101.78 301 GLY B O 1
ATOM 5072 N N . LYS B 1 302 ? -21.344 -35.603 66.946 1.00 102.19 302 LYS B N 1
ATOM 5073 C CA . LYS B 1 302 ? -22.796 -35.662 66.800 1.00 103.03 302 LYS B CA 1
ATOM 5074 C C . LYS B 1 302 ? -23.186 -36.263 65.453 1.00 103.22 302 LYS B C 1
ATOM 5075 O O . LYS B 1 302 ? -22.632 -35.896 64.417 1.00 103.16 302 LYS B O 1
ATOM 5081 N N . VAL B 1 303 ? -24.149 -37.180 65.472 1.00 103.42 303 VAL B N 1
ATOM 5082 C CA . VAL B 1 303 ? -24.583 -37.846 64.251 1.00 103.97 303 VAL B CA 1
ATOM 5083 C C . VAL B 1 303 ? -26.075 -37.702 63.979 1.00 104.58 303 VAL B C 1
ATOM 5084 O O . VAL B 1 303 ? -26.890 -37.758 64.899 1.00 104.54 303 VAL B O 1
ATOM 5088 N N . LEU B 1 304 ? -26.424 -37.517 62.708 1.00 105.61 304 LEU B N 1
ATOM 5089 C CA . LEU B 1 304 ? -27.822 -37.399 62.306 1.00 106.87 304 LEU B CA 1
ATOM 5090 C C . LEU B 1 304 ? -28.294 -38.818 61.986 1.00 108.40 304 LEU B C 1
ATOM 5091 O O . LEU B 1 304 ? -27.649 -39.540 61.222 1.00 108.34 304 LEU B O 1
ATOM 5096 N N . LYS B 1 305 ? -29.412 -39.218 62.584 1.00 109.97 305 LYS B N 1
ATOM 5097 C CA . LYS B 1 305 ? -29.954 -40.556 62.372 1.00 111.05 305 LYS B CA 1
ATOM 5098 C C . LYS B 1 305 ? -31.475 -40.554 62.528 1.00 112.18 305 LYS B C 1
ATOM 5099 O O . LYS B 1 305 ? -32.025 -41.306 63.336 1.00 112.25 305 LYS B O 1
ATOM 5105 N N . ARG B 1 306 ? -32.147 -39.707 61.749 1.00 113.47 306 ARG B N 1
ATOM 5106 C CA . ARG B 1 306 ? -33.604 -39.587 61.804 1.00 114.68 306 ARG B CA 1
ATOM 5107 C C . ARG B 1 306 ? -33.981 -38.943 63.137 1.00 114.98 306 ARG B C 1
ATOM 5108 O O . ARG B 1 306 ? -35.095 -38.451 63.320 1.00 114.57 306 ARG B O 1
ATOM 5116 N N . LYS B 1 307 ? -33.028 -38.952 64.062 1.00 115.62 307 LYS B N 1
ATOM 5117 C CA . LYS B 1 307 ? -33.220 -38.388 65.385 1.00 116.30 307 LYS B CA 1
ATOM 5118 C C . LYS B 1 307 ? -32.078 -37.422 65.668 1.00 117.83 307 LYS B C 1
ATOM 5119 O O . LYS B 1 307 ? -32.125 -36.264 65.265 1.00 118.33 307 LYS B O 1
ATOM 5125 N N . GLU B 1 308 ? -31.048 -37.917 66.349 1.00 119.67 308 GLU B N 1
ATOM 5126 C CA . GLU B 1 308 ? -29.879 -37.114 66.709 1.00 121.41 308 GLU B CA 1
ATOM 5127 C C . GLU B 1 308 ? -29.050 -37.890 67.729 1.00 122.73 308 GLU B C 1
ATOM 5128 O O . GLU B 1 308 ? -29.569 -38.778 68.406 1.00 123.04 308 GLU B O 1
ATOM 5134 N N . ARG B 1 309 ? -27.767 -37.560 67.840 1.00 123.81 309 ARG B N 1
ATOM 5135 C CA . ARG B 1 309 ? -26.907 -38.241 68.802 1.00 124.56 309 ARG B CA 1
ATOM 5136 C C . ARG B 1 309 ? -25.952 -37.264 69.476 1.00 124.58 309 ARG B C 1
ATOM 5137 O O . ARG B 1 309 ? -26.133 -36.048 69.403 1.00 124.07 309 ARG B O 1
ATOM 5145 N N . TRP B 1 310 ? -24.934 -37.815 70.127 1.00 125.04 310 TRP B N 1
ATOM 5146 C CA . TRP B 1 310 ? -23.936 -37.030 70.835 1.00 125.71 310 TRP B CA 1
ATOM 5147 C C . TRP B 1 310 ? -22.994 -37.968 71.589 1.00 125.83 310 TRP B C 1
ATOM 5148 O O . TRP B 1 310 ? -23.324 -38.449 72.673 1.00 126.22 310 TRP B O 1
ATOM 5159 N N . LEU B 1 311 ? -21.825 -38.233 71.010 1.00 125.38 311 LEU B N 1
ATOM 5160 C CA . LEU B 1 311 ? -20.849 -39.114 71.645 1.00 124.71 311 LEU B CA 1
ATOM 5161 C C . LEU B 1 311 ? -19.506 -38.411 71.813 1.00 124.74 311 LEU B C 1
ATOM 5162 O O . LEU B 1 311 ? -18.500 -38.919 71.272 1.00 124.53 311 LEU B O 1
#

Organism: Aquifex aeolicus (strain VF5) (NCBI:txid224324)

B-factor: mean 52.45, std 20.49, range [20.46, 128.47]

CATH classification: 3.40.50.620 (+1 more: 1.20.59.20)

Solvent-accessible surface area: 29165 Å² total; per-residue (Å²): 134,63,26,33,44,64,0,21,153,42,3,50,39,0,22,109,79,47,112,4,7,78,41,21,115,79,0,0,0,4,1,17,0,6,27,36,1,0,0,0,0,10,0,0,48,110,14,60,134,128,15,53,4,132,61,7,0,0,2,3,10,0,6,88,17,105,163,28,0,87,110,0,24,100,33,0,75,96,20,2,139,150,68,139,22,113,31,25,55,9,106,83,53,0,97,50,57,5,140,152,58,233,62,48,46,52,92,0,0,97,109,8,42,15,99,20,1,96,88,25,21,135,90,66,43,13,66,0,0,0,2,14,54,0,0,12,23,0,0,2,21,0,1,10,87,2,0,125,31,28,22,4,66,5,0,0,11,27,53,1,84,67,158,46,9,19,5,2,0,1,17,0,32,67,60,14,0,64,83,0,0,136,105,75,45,29,185,86,14,92,11,3,49,59,86,14,28,18,120,28,44,57,47,0,49,120,129,2,10,44,18,0,77,141,38,24,143,75,0,6,51,23,0,25,65,1,0,63,8,0,55,8,6,32,77,3,0,82,68,28,10,70,117,9,24,158,85,0,68,114,65,89,26,2,4,7,112,82,0,73,125,70,42,63,3,12,11,15,32,0,1,35,109,14,4,53,43,133,69,57,117,64,4,36,94,0,67,61,13,10,127,158,43,33,134,11,118,44,76,73,25,0,41,35,110,209,83,56,2,108,32,127,65,30,37,38,78,0,24,133,39,2,48,54,2,11,74,113,47,109,3,3,66,43,19,94,68,0,0,0,10,2,20,0,3,8,24,2,0,0,0,0,20,0,0,58,90,16,62,127,114,6,55,7,136,52,6,0,0,2,1,12,0,3,90,23,121,175,9,7,93,163,3,15,92,56,0,78,80,14,1,136,135,83,143,25,114,29,30,51,10,93,87,68,0,110,53,45,6,158,138,63,225,58,53,56,45,93,0,1,128,101,11,27,21,106,26,2,93,91,14,14,142,86,76,45,14,66,0,0,0,3,13,48,7,0,19,19,0,0,4,17,0,1,10,79,1,0,132,26,35,10,2,55,2,0,3,18,21,45,0,89,76,156,50,14,19,7,2,0,0,18,0,34,92,58,12,0,83,90,0,2,174,96,78,36,19,173,137,33,57,24,7,43,76,69,28,17,36,112,27,48,52,51,0,58,123,123,1,9,42,20,0,74,142,34,23,144,77,0,10,54,22,0,19,82,3,0,69,12,2,31,4,4,52,106,8,0,52,93,41,0,91,143,12,43,166,80,0,52,96,71,82,19,5,14,2,123,74,0,82,154,69,38,59,3,9,11,14,10,0,2,40,43,22,14,56,85,107,70,48,118,66,1,36,84,10,42,69,7,11,88,181,27,48,124,20,110,58,68,120,14,3,22,35,92,198,76,13,73,76,147

Nearest PDB structures (foldseek):
  2e89-assembly2_C  TM=9.695E-01  e=4.395E-49  Aquifex aeolicus
  3a2k-assembly2_B  TM=8.796E-01  e=6.451E-18  Geobacillus kaustophilus
  1ni5-assembly1_A-2  TM=7.854E-01  e=1.034E-15  Escherichia coli
  6scy-assembly1_B  TM=8.093E-01  e=2.029E-09  Methanococcus maripaludis S2
  6scy-assembly1_A  TM=8.024E-01  e=4.775E-09  Methanococcus maripaludis S2

Radius of gyration: 28.41 Å; Cα contacts (8 Å, |Δi|>4): 971; chains: 2; bounding box: 66×66×87 Å

Secondary structure (DSSP, 8-state):
--HHHHHHHHHHHHHHHH-S-SS--EEEEE--SSHHHHHHHHHHHHSTTTTT-SEEEEEEEE--SSTHHHHHHHHHHHHHHHHT--EEEEE--HHHHHHHTT--HHHHHHHHHHHHHHHHHHHTT-SEEE----HHHHHHHHHHHHHH---HHHHH-S-SEETTEE-TTTT--HHHHHHHHHHTT------GGGGT--HHHHHIIIIIHHHHHHH-TTHHHHHHHHHHHHHHHHHHHHHHHHHHHHHHEETTEE-HHHHTTS-HHHHHHHHHHHHT---HHHHHHHHGGGTS--EEESSSEEEEETTEEB-/--HHHHHHHHHHHHHHHH-S-SS--EEEEE--SSHHHHHHHHHHHHHTTTTT-SEEEEEEEE---STTHHHHHHHHHHHHHHTT--EEEEE--HHHHHHHTT--HHHHHHHHHHHHHHHHHHHTT-SEEE----HHHHHHHHHHHHHH---HHHHH---SEETTEE-TTTT--HHHHHHHHHHHT------GGGGS--HHHHHIIIIIHHHHTTT-TTHHHHHHHHHHHHHHHHHHHHHHHHHHHHHHB-SSSB-HHHHTTS-HHHHHHHHHHHSS---HHHHHHHHHHHSS--EEESSSEEE-SSS----

InterPro domains:
  IPR011063 tRNA(Ile)-lysidine/2-thiocytidine synthase, N-terminal [PF01171] (27-207)
  IPR012094 tRNA(Ile)-lysidine synthase [MF_01161] (8-311)
  IPR012094 tRNA(Ile)-lysidine synthase [PTHR43033] (8-273)
  IPR012795 tRNA(Ile)-lysidine synthase, N-terminal [TIGR02432] (26-210)
  IPR012795 tRNA(Ile)-lysidine synthase, N-terminal [cd01992] (26-210)
  IPR014729 Rossmann-like alpha/beta/alpha sandwich fold [G3DSA:3.40.50.620] (1-217)
  IPR054377 tRNA(Ile)-lysidine synthase-like, C-terminal domain [PF22132] (248-313)

Sequence (622 aa):
MNPESRVIRKVLALQNDEKIFSGERRVLIAFSGGVDSVVLTDVLLKLKNYFSLKEVALAHFNHMLRESAERDEEFCKEFAKERNMKIFVGKEDVRAFAKENRMSLEEAGRFLRYKFLKEILESEGFDCIATAHHLNDLLETSLLFFTRGTGLDGLIGFLPKEEVIRRPLYYVKRSEIEEYAKFKGLRWVEDETNYEVSIPRNRIRHRVIPELKRINENLEDTFLKMVKVLRAEREFLEEEAQKLYKEVKKGNCLDVKKLKEKPLALQRRVIRKFIGEKDYEKVELVRSLLEKGGEVNLGKGKVLKRKERWLMNPESRVIRKVLALQNDEKIFSGERRVLIAFSGGVDSVVLTDVLLKLKNYFSLKEVALAHFNHMLRESAERDEEFCKEFAKERNMKIFVGKEDVRAFAKENRMSLEEAGRFLRYKFLKEILESEGFDCIATAHHLNDLLETSLLFFTRGTGLDGLIGFLPKEEVIRRPLYYVKRSEIEEYAKFKGLRWVEDETNYEVSIPRNRIRHRVIPELKRINENLEDTFLKMVKVLRAEREFLEEEAQKLYKEVKKGNCLDVKKLKEKPLALQRRVIRKFIGEKDYEKVELVRSLLEKGGEVNLGKGKVLKRKERWL